Protein 7ODZ (pdb70)

Radius of gyration: 26.32 Å; Cα contacts (8 Å, |Δi|>4): 1360; chains: 2; bounding box: 76×63×64 Å

GO terms:
  GO:0004601 peroxidase activity (F, IDA)
  GO:0005737 cytoplasm (C, IDA)
  GO:0046983 protein dimerization activity (F, IDA)
  GO:0020037 heme binding (F, IDA)

Secondary structure (DSSP, 8-state):
----TTSS----SEEEEEEEEE-S-TT-HHHHHHHHHHHHHHHHHHHHHHHH-GGG--EEEEEE-HHHHHHH-SSSPPPTT---GGGGTTTSTT----SEEEEEEESSHHHHHHHHHHHHHHH-TTTEEEEEEEEEEPPGGGB-TTSSBS-TTS--HHHHHHHHHSPPTTSTTTT-EEEEEEEEEE-HHHHTTS-HHHHHHHHSB-TTT-PBPPGGGS-TTSHHHHH--EETTEE---EE--EEEE-TTS-EEEEEEEEES-HHHHHHHHHHHBTTTTS-B-GGGGSEEE---EEEEE--HHHHHT-/----TTSS----SEEEEEEEEE-S-TT-HHHHHHHHHHHHHHHHHHHHHHHH-GGG--EEEEEE-HHHHHHH-SSSPPPTT---GGGGTTTSTT----SEEEEEEESSHHHHHHHHHHHHHHH-TTTEEEEEEEEEEPPGGGB-TTSSBS-TTS--HHHHHHHHHSPPTTSTTTT-EEEEEEEEEE-HHHHTTS-HHHHHHHHSB-TTT-PBPPGGGS-TTSHHHHH--EETTEE---EE--EEEE-TTS-EEEEEEEEES-HHHHHHHHHHHBTTTTS-B-GGGGTEEE---EEEEE--HHHHHH-

Solvent-accessible surface area: 25572 Å² total; per-residue (Å²): 100,124,18,16,42,0,3,46,45,33,96,4,42,10,0,0,0,2,4,1,41,18,104,22,121,133,114,51,126,139,11,13,125,82,1,59,61,1,1,85,83,2,12,90,29,19,59,83,10,73,138,138,11,88,116,0,101,17,0,0,0,0,0,0,1,22,103,17,0,93,19,1,4,178,151,23,72,89,2,194,57,4,73,18,0,71,93,2,70,106,39,2,69,27,33,23,21,65,25,4,0,2,0,0,1,0,33,72,12,17,11,0,2,81,0,0,7,37,1,15,121,48,6,22,112,125,8,8,52,40,101,21,11,20,38,3,10,24,24,48,112,45,27,14,0,11,30,10,49,35,25,59,106,16,10,94,38,93,157,82,1,50,104,33,0,6,16,63,69,70,101,99,9,62,41,0,1,10,1,0,0,2,36,15,35,21,73,12,158,98,0,68,98,47,77,97,70,49,6,33,56,2,16,0,24,37,42,153,98,8,107,81,26,71,122,125,146,13,49,100,19,0,46,19,11,15,31,68,34,66,65,140,77,134,62,16,65,14,0,58,7,5,0,6,13,16,63,15,64,39,96,32,0,23,0,35,0,0,0,0,34,26,2,66,13,3,23,41,15,8,38,4,18,6,12,99,88,63,64,102,98,2,42,31,33,96,4,12,71,5,59,19,1,2,0,0,0,3,0,3,64,111,29,3,69,78,11,117,113,18,16,43,0,3,45,45,32,99,3,42,10,0,0,0,2,4,1,40,15,96,14,120,110,129,59,120,132,15,10,146,98,1,64,66,2,2,83,78,2,12,90,30,20,63,78,9,71,145,140,9,85,114,0,103,17,0,1,0,1,0,0,0,9,104,16,2,67,18,0,4,145,167,26,67,86,2,185,44,14,71,15,0,68,92,3,71,108,42,2,71,27,33,21,23,62,24,5,0,2,0,0,2,0,32,69,12,17,10,0,1,81,0,0,7,35,1,16,124,53,9,22,118,132,17,5,50,41,100,20,10,20,40,3,10,25,23,46,114,44,27,14,0,11,27,9,49,33,26,59,106,19,8,96,34,89,143,81,1,50,103,32,0,7,17,62,70,69,94,99,8,54,42,1,1,7,0,0,0,2,37,15,35,19,70,10,156,92,0,65,102,48,77,101,76,53,4,34,60,4,16,0,25,36,45,151,94,9,106,85,23,72,113,124,153,17,42,87,21,0,46,22,13,15,31,86,29,65,52,152,80,154,56,16,62,14,0,58,6,6,0,6,12,17,63,16,65,36,98,28,0,23,0,35,0,0,0,0,35,25,2,72,12,3,26,42,14,7,49,4,17,6,12,100,81,74,59,101,97,2,41,29,37,99,5,12,72,5,58,18,2,1,0,0,0,3,0,2,65,106,21,3,65,91,13

Structure (mmCIF, N/CA/C/O backbone):
data_7ODZ
#
_entry.id   7ODZ
#
_cell.length_a   140.440
_cell.length_b   140.440
_cell.length_c   95.280
_cell.angle_alpha   90.000
_cell.angle_beta   90.000
_cell.angle_gamma   90.000
#
_symmetry.space_group_name_H-M   'P 41 21 2'
#
loop_
_entity.id
_entity.type
_entity.pdbx_description
1 polymer DyPA
2 non-polymer 'PROTOPORPHYRIN IX CONTAINING FE'
3 non-polymer 'Veratryl alcohol'
4 non-polymer 1,2-ETHANEDIOL
5 non-polymer 'OXYGEN MOLECULE'
6 water water
#
loop_
_atom_site.group_PDB
_atom_site.id
_atom_site.type_symbol
_atom_site.label_atom_id
_atom_site.label_alt_id
_atom_site.label_comp_id
_atom_site.label_asym_id
_atom_site.label_entity_id
_atom_site.label_seq_id
_atom_site.pdbx_PDB_ins_code
_atom_site.Cartn_x
_atom_site.Cartn_y
_atom_site.Cartn_z
_atom_site.occupancy
_atom_site.B_iso_or_equiv
_atom_site.auth_seq_id
_atom_site.auth_comp_id
_atom_site.auth_asym_id
_atom_site.auth_atom_id
_atom_site.pdbx_PDB_model_num
ATOM 1 N N . SER A 1 5 ? 3.028 38.881 -18.268 1.00 62.24 0 SER A N 1
ATOM 2 C CA . SER A 1 5 ? 2.877 39.278 -16.873 1.00 60.77 0 SER A CA 1
ATOM 3 C C . SER A 1 5 ? 2.639 38.053 -15.994 1.00 66.38 0 SER A C 1
ATOM 4 O O . SER A 1 5 ? 2.025 37.079 -16.430 1.00 74.70 0 SER A O 1
ATOM 7 N N . MET A 1 6 ? 3.118 38.108 -14.752 1.00 52.98 1 MET A N 1
ATOM 8 C CA . MET A 1 6 ? 3.132 36.945 -13.882 1.00 45.14 1 MET A CA 1
ATOM 9 C C . MET A 1 6 ? 2.557 37.282 -12.512 1.00 31.57 1 MET A C 1
ATOM 10 O O . MET A 1 6 ? 2.408 38.446 -12.124 1.00 35.57 1 MET A O 1
ATOM 15 N N . ALA A 1 7 ? 2.217 36.226 -11.797 1.00 29.13 2 ALA A N 1
ATOM 16 C CA . ALA A 1 7 ? 1.672 36.336 -10.461 1.00 27.51 2 ALA A CA 1
ATOM 17 C C . ALA A 1 7 ? 2.792 36.426 -9.440 1.00 27.59 2 ALA A C 1
ATOM 18 O O . ALA A 1 7 ? 3.956 36.123 -9.721 1.00 30.75 2 ALA A O 1
ATOM 20 N N . GLN A 1 8 ? 2.423 36.806 -8.224 1.00 22.31 3 GLN A N 1
ATOM 21 C CA . GLN A 1 8 ? 3.327 36.567 -7.113 1.00 21.10 3 GLN A CA 1
ATOM 22 C C . GLN A 1 8 ? 3.469 35.058 -6.893 1.00 23.89 3 GLN A C 1
ATOM 23 O O . GLN A 1 8 ? 2.684 34.254 -7.399 1.00 27.59 3 GLN A O 1
ATOM 29 N N . SER A 1 9 ? 4.494 34.663 -6.140 1.00 20.04 4 SER A N 1
ATOM 30 C CA . SER A 1 9 ? 5.036 33.312 -6.287 1.00 18.47 4 SER A CA 1
ATOM 31 C C . SER A 1 9 ? 4.583 32.330 -5.203 1.00 19.98 4 SER A C 1
ATOM 32 O O . SER A 1 9 ? 5.272 31.334 -4.946 1.00 21.47 4 SER A O 1
ATOM 35 N N . THR A 1 10 ? 3.410 32.543 -4.602 1.00 19.95 5 THR A N 1
ATOM 36 C CA . THR A 1 10 ? 2.877 31.600 -3.627 1.00 19.44 5 THR A CA 1
ATOM 37 C C . THR A 1 10 ? 1.660 30.828 -4.119 1.00 20.83 5 THR A C 1
ATOM 38 O O . THR A 1 10 ? 1.128 30.006 -3.366 1.00 26.38 5 THR A O 1
ATOM 42 N N . VAL A 1 11 ? 1.157 31.101 -5.320 1.00 20.12 6 VAL A N 1
ATOM 43 C CA . VAL A 1 11 ? -0.095 30.484 -5.744 1.00 20.66 6 VAL A CA 1
ATOM 44 C C . VAL A 1 11 ? 0.177 29.200 -6.510 1.00 24.97 6 VAL A C 1
ATOM 45 O O . VAL A 1 11 ? -0.334 28.132 -6.156 1.00 25.85 6 VAL A O 1
ATOM 49 N N . LEU A 1 12 ? 0.966 29.294 -7.579 1.00 22.82 7 LEU A N 1
ATOM 50 C CA . LEU A 1 12 ? 1.149 28.142 -8.460 1.00 22.70 7 LEU A CA 1
ATOM 51 C C . LEU A 1 12 ? 1.986 27.008 -7.864 1.00 22.49 7 LEU A C 1
ATOM 52 O O . LEU A 1 12 ? 1.657 25.838 -8.108 1.00 22.42 7 LEU A O 1
ATOM 57 N N . PRO A 1 13 ? 3.075 27.269 -7.133 1.00 19.71 8 PRO A N 1
ATOM 58 C CA . PRO A 1 13 ? 3.914 26.156 -6.664 1.00 19.78 8 PRO A CA 1
ATOM 59 C C . PRO A 1 13 ? 3.222 25.307 -5.614 1.00 19.36 8 PRO A C 1
ATOM 60 O O . PRO A 1 13 ? 2.410 25.789 -4.824 1.00 22.30 8 PRO A O 1
ATOM 64 N N . MET A 1 14 ? 3.573 24.023 -5.596 1.00 19.13 9 MET A N 1
ATOM 65 C CA . MET A 1 14 ? 2.930 23.079 -4.696 1.00 19.80 9 MET A CA 1
ATOM 66 C C . MET A 1 14 ? 3.924 22.466 -3.714 1.00 19.06 9 MET A C 1
ATOM 67 O O . MET A 1 14 ? 5.137 22.478 -3.932 1.00 20.01 9 MET A O 1
ATOM 72 N N . HIS A 1 15 ? 3.377 21.953 -2.608 1.00 16.34 10 HIS A N 1
ATOM 73 C CA . HIS A 1 15 ? 4.077 21.034 -1.707 1.00 14.90 10 HIS A CA 1
ATOM 74 C C . HIS A 1 15 ? 5.224 21.694 -0.943 1.00 16.48 10 HIS A C 1
ATOM 75 O O . HIS A 1 15 ? 6.189 21.014 -0.573 1.00 17.90 10 HIS A O 1
ATOM 82 N N . CYS A 1 16 ? 5.133 22.999 -0.679 1.00 16.89 11 CYS A N 1
ATOM 83 C CA . CYS A 1 16 ? 6.113 23.656 0.186 1.00 16.86 11 CYS A CA 1
ATOM 84 C C . CYS A 1 16 ? 6.230 22.930 1.523 1.00 17.95 11 CYS A C 1
ATOM 85 O O . CYS A 1 16 ? 5.258 22.376 2.041 1.00 17.61 11 CYS A O 1
ATOM 88 N N . LEU A 1 17 ? 7.439 22.932 2.094 1.00 14.82 12 LEU A N 1
ATOM 89 C CA . LEU A 1 17 ? 7.631 22.290 3.396 1.00 14.88 12 LEU A CA 1
ATOM 90 C C . LEU A 1 17 ? 7.521 23.254 4.574 1.00 15.56 12 LEU A C 1
ATOM 91 O O . LEU A 1 17 ? 7.333 22.795 5.702 1.00 15.23 12 LEU A O 1
ATOM 96 N N . TYR A 1 18 ? 7.635 24.567 4.337 1.00 14.27 13 TYR A N 1
ATOM 97 C CA . TYR A 1 18 ? 7.618 25.588 5.379 1.00 16.18 13 TYR A CA 1
ATOM 98 C C . TYR A 1 18 ? 6.837 26.778 4.863 1.00 17.54 13 TYR A C 1
ATOM 99 O O . TYR A 1 18 ? 6.836 27.056 3.665 1.00 17.11 13 TYR A O 1
ATOM 108 N N . GLY A 1 19 ? 6.160 27.462 5.772 1.00 15.57 14 GLY A N 1
ATOM 109 C CA . GLY A 1 19 ? 5.505 28.693 5.387 1.00 17.82 14 GLY A CA 1
ATOM 110 C C . GLY A 1 19 ? 5.492 29.623 6.573 1.00 20.86 14 GLY A C 1
ATOM 111 O O . GLY A 1 19 ? 5.218 29.189 7.693 1.00 24.06 14 GLY A O 1
ATOM 112 N N . ILE A 1 20 ? 5.801 30.895 6.369 1.00 15.92 15 ILE A N 1
ATOM 113 C CA . ILE A 1 20 ? 5.699 31.885 7.429 1.00 17.11 15 ILE A CA 1
ATOM 114 C C . ILE A 1 20 ? 4.590 32.842 7.036 1.00 18.61 15 ILE A C 1
ATOM 115 O O . ILE A 1 20 ? 4.509 33.264 5.876 1.00 19.06 15 ILE A O 1
ATOM 120 N N . PHE A 1 21 ? 3.712 33.130 7.993 1.00 16.91 16 PHE A N 1
ATOM 121 C CA . PHE A 1 21 ? 2.532 33.964 7.804 1.00 16.79 16 PHE A CA 1
ATOM 122 C C . PHE A 1 21 ? 2.672 35.150 8.736 1.00 19.05 16 PHE A C 1
ATOM 123 O O . PHE A 1 21 ? 2.725 34.972 9.956 1.00 20.57 16 PHE A O 1
ATOM 131 N N . LEU A 1 22 ? 2.726 36.352 8.173 1.00 17.14 17 LEU A N 1
ATOM 132 C CA . LEU A 1 22 ? 2.826 37.581 8.948 1.00 16.52 17 LEU A CA 1
ATOM 133 C C . LEU A 1 22 ? 1.632 38.442 8.586 1.00 19.60 17 LEU A C 1
ATOM 134 O O . LEU A 1 22 ? 1.467 38.797 7.418 1.00 21.19 17 LEU A O 1
ATOM 139 N N . GLU A 1 23 ? 0.787 38.746 9.568 1.00 19.27 18 GLU A N 1
ATOM 140 C CA . GLU A 1 23 ? -0.411 39.544 9.332 1.00 18.96 18 GLU A CA 1
ATOM 141 C C . GLU A 1 23 ? -0.417 40.724 10.284 1.00 22.19 18 GLU A C 1
ATOM 142 O O . GLU A 1 23 ? -0.125 40.573 11.469 1.00 23.14 18 GLU A O 1
ATOM 148 N N . GLY A 1 24 ? -0.752 41.898 9.773 1.00 21.36 19 GLY A N 1
ATOM 149 C CA . GLY A 1 24 ? -0.778 43.032 10.668 1.00 23.82 19 GLY A CA 1
ATOM 150 C C . GLY A 1 24 ? -1.297 44.267 9.977 1.00 24.32 19 GLY A C 1
ATOM 151 O O . GLY A 1 24 ? -1.830 44.207 8.870 1.00 24.51 19 GLY A O 1
ATOM 152 N N . ASN A 1 25 ? -1.123 45.402 10.645 1.00 24.35 20 ASN A N 1
ATOM 153 C CA . ASN A 1 25 ? -1.737 46.632 10.190 1.00 23.02 20 ASN A CA 1
ATOM 154 C C . ASN A 1 25 ? -0.683 47.651 9.784 1.00 26.58 20 ASN A C 1
ATOM 155 O O . ASN A 1 25 ? 0.444 47.650 10.286 1.00 28.64 20 ASN A O 1
ATOM 160 N N . LEU A 1 26 ? -1.070 48.502 8.849 1.00 25.30 21 LEU A N 1
ATOM 161 C CA . LEU A 1 26 ? -0.198 49.543 8.328 1.00 30.59 21 LEU A CA 1
ATOM 162 C C . LEU A 1 26 ? -0.271 50.772 9.222 1.00 31.00 21 LEU A C 1
ATOM 163 O O . LEU A 1 26 ? -1.357 51.305 9.473 1.00 32.62 21 LEU A O 1
ATOM 168 N N . LYS A 1 27 ? 0.892 51.230 9.684 1.00 30.47 22 LYS A N 1
ATOM 169 C CA . LYS A 1 27 ? 0.978 52.413 10.526 1.00 30.48 22 LYS A CA 1
ATOM 170 C C . LYS A 1 27 ? 1.081 53.709 9.731 1.00 33.70 22 LYS A C 1
ATOM 171 O O . LYS A 1 27 ? 0.884 54.786 10.303 1.00 40.87 22 LYS A O 1
ATOM 177 N N . ILE A 1 28 ? 1.379 53.630 8.440 1.00 38.57 23 ILE A N 1
ATOM 178 C CA . ILE A 1 28 ? 1.547 54.817 7.609 1.00 37.55 23 ILE A CA 1
ATOM 179 C C . ILE A 1 28 ? 0.178 55.386 7.256 1.00 43.17 23 ILE A C 1
ATOM 180 O O . ILE A 1 28 ? -0.700 54.661 6.774 1.00 42.51 23 ILE A O 1
ATOM 185 N N . GLN A 1 29 ? -0.004 56.688 7.485 1.00 38.95 24 GLN A N 1
ATOM 186 C CA . GLN A 1 29 ? -1.280 57.343 7.224 1.00 40.83 24 GLN A CA 1
ATOM 187 C C . GLN A 1 29 ? -1.428 57.683 5.744 1.00 41.96 24 GLN A C 1
ATOM 188 O O . GLN A 1 29 ? -0.444 57.823 5.010 1.00 41.80 24 GLN A O 1
ATOM 194 N N . LYS A 1 30 ? -2.684 57.819 5.312 1.00 44.11 25 LYS A N 1
ATOM 195 C CA . LYS A 1 30 ? -2.974 58.079 3.904 1.00 47.98 25 LYS A CA 1
ATOM 196 C C . LYS A 1 30 ? -2.344 59.384 3.415 1.00 50.70 25 LYS A C 1
ATOM 197 O O . LYS A 1 30 ? -2.041 59.517 2.222 1.00 55.38 25 LYS A O 1
ATOM 203 N N . ASN A 1 31 ? -2.124 60.347 4.311 1.00 50.17 26 ASN A N 1
ATOM 204 C CA . ASN A 1 31 ? -1.555 61.636 3.933 1.00 61.75 26 ASN A CA 1
ATOM 205 C C . ASN A 1 31 ? -0.032 61.632 3.862 1.00 56.92 26 ASN A C 1
ATOM 206 O O . ASN A 1 31 ? 0.550 62.618 3.399 1.00 55.84 26 ASN A O 1
ATOM 211 N N . ASP A 1 32 ? 0.625 60.561 4.302 1.00 49.28 27 ASP A N 1
ATOM 212 C CA . ASP A 1 32 ? 2.074 60.556 4.503 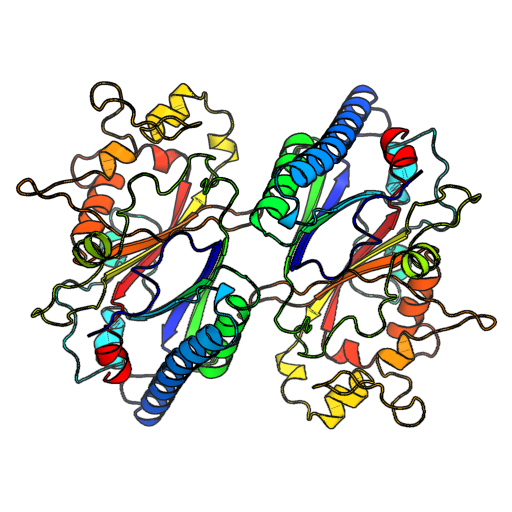1.00 48.58 27 ASP A CA 1
ATOM 213 C C . ASP A 1 32 ? 2.742 60.072 3.221 1.00 50.03 27 ASP A C 1
ATOM 214 O O . ASP A 1 32 ? 2.994 58.882 3.036 1.00 42.32 27 ASP A O 1
ATOM 219 N N . GLN A 1 33 ? 3.045 61.015 2.325 1.00 49.39 28 GLN A N 1
ATOM 220 C CA . GLN A 1 33 ? 3.575 60.639 1.018 1.00 47.26 28 GLN A CA 1
ATOM 221 C C . GLN A 1 33 ? 4.983 60.071 1.114 1.00 45.43 28 GLN A C 1
ATOM 222 O O . GLN A 1 33 ? 5.315 59.120 0.393 1.00 42.24 28 GLN A O 1
ATOM 228 N N . GLU A 1 34 ? 5.822 60.628 1.989 1.00 46.36 29 GLU A N 1
ATOM 229 C CA . GLU A 1 34 ? 7.185 60.122 2.090 1.00 42.60 29 GLU A CA 1
ATOM 230 C C . GLU A 1 34 ? 7.211 58.744 2.748 1.00 41.15 29 GLU A C 1
ATOM 231 O O . GLU A 1 34 ? 7.970 57.863 2.330 1.00 39.90 29 GLU A O 1
ATOM 237 N N . GLY A 1 35 ? 6.373 58.531 3.766 1.00 39.83 30 GLY A N 1
ATOM 238 C CA . GLY A 1 35 ? 6.277 57.207 4.363 1.00 34.45 30 GLY A CA 1
ATOM 239 C C . GLY A 1 35 ? 5.739 56.175 3.394 1.00 33.83 30 GLY A C 1
ATOM 240 O O . GLY A 1 35 ? 6.183 55.024 3.389 1.00 32.97 30 GLY A O 1
ATOM 241 N N . LEU A 1 36 ? 4.787 56.574 2.546 1.00 34.06 31 LEU A N 1
ATOM 242 C CA . LEU A 1 36 ? 4.276 55.642 1.548 1.00 32.86 31 LEU A CA 1
ATOM 243 C C . LEU A 1 36 ? 5.323 55.327 0.490 1.00 33.13 31 LEU A C 1
ATOM 244 O O . LEU A 1 36 ? 5.391 54.190 0.013 1.00 32.02 31 LEU A O 1
ATOM 249 N N . LYS A 1 37 ? 6.157 56.302 0.124 1.00 34.48 32 LYS A N 1
ATOM 250 C CA . LYS A 1 37 ? 7.247 55.999 -0.795 1.00 35.24 32 LYS A CA 1
ATOM 251 C C . LYS A 1 37 ? 8.224 55.011 -0.166 1.00 36.23 32 LYS A C 1
ATOM 252 O O . LYS A 1 37 ? 8.704 54.089 -0.835 1.00 34.23 32 LYS A O 1
ATOM 258 N N . LYS A 1 38 ? 8.514 55.174 1.126 1.00 32.99 33 LYS A N 1
ATOM 259 C CA . LYS A 1 38 ? 9.409 54.241 1.806 1.00 31.63 33 LYS A CA 1
ATOM 260 C C . LYS A 1 38 ? 8.781 52.856 1.903 1.00 29.86 33 LYS A C 1
ATOM 261 O O . LYS A 1 38 ? 9.464 51.841 1.740 1.00 29.96 33 LYS A O 1
ATOM 267 N N . PHE A 1 39 ? 7.477 52.807 2.162 1.00 30.21 34 PHE A N 1
ATOM 268 C CA . PHE A 1 39 ? 6.748 51.544 2.191 1.00 29.23 34 PHE A CA 1
ATOM 269 C C . PHE A 1 39 ? 6.873 50.801 0.863 1.00 26.93 34 PHE A C 1
ATOM 270 O O . PHE A 1 39 ? 7.129 49.588 0.836 1.00 27.39 34 PHE A O 1
ATOM 278 N N . LYS A 1 40 ? 6.711 51.515 -0.252 1.00 27.88 35 LYS A N 1
ATOM 279 C CA . LYS A 1 40 ? 6.789 50.855 -1.548 1.00 26.70 35 LYS A CA 1
ATOM 280 C C . LYS A 1 40 ? 8.223 50.475 -1.897 1.00 29.83 35 LYS A C 1
ATOM 281 O O . LYS A 1 40 ? 8.445 49.478 -2.593 1.00 28.41 35 LYS A O 1
ATOM 287 N N . ASP A 1 41 ? 9.211 51.234 -1.416 1.00 30.94 36 ASP A N 1
ATOM 288 C CA . ASP A 1 41 ? 10.592 50.790 -1.587 1.00 30.63 36 ASP A CA 1
ATOM 289 C C . ASP A 1 41 ? 10.838 49.474 -0.856 1.00 29.41 36 ASP A C 1
ATOM 290 O O . ASP A 1 41 ? 11.557 48.604 -1.360 1.00 29.68 36 ASP A O 1
ATOM 295 N N . ASN A 1 42 ? 10.237 49.303 0.327 1.00 25.87 37 ASN A N 1
ATOM 296 C CA . ASN A 1 42 ? 10.365 48.045 1.053 1.00 23.83 37 ASN A CA 1
ATOM 297 C C . ASN A 1 42 ? 9.649 46.911 0.327 1.00 24.12 37 ASN A C 1
ATOM 298 O O . ASN A 1 42 ? 10.110 45.766 0.357 1.00 24.41 37 ASN A O 1
ATOM 303 N N . ILE A 1 43 ? 8.529 47.210 -0.339 1.00 23.22 38 ILE A N 1
ATOM 304 C CA . ILE A 1 43 ? 7.893 46.206 -1.194 1.00 23.36 38 ILE A CA 1
ATOM 305 C C . ILE A 1 43 ? 8.853 45.777 -2.298 1.00 25.98 38 ILE A C 1
ATOM 306 O O . ILE A 1 43 ? 9.009 44.584 -2.584 1.00 25.87 38 ILE A O 1
ATOM 311 N N . LYS A 1 44 ? 9.514 46.750 -2.931 1.00 25.98 39 LYS A N 1
ATOM 312 C CA . LYS A 1 44 ? 10.465 46.434 -3.992 1.00 24.17 39 LYS A CA 1
ATOM 313 C C . LYS A 1 44 ? 11.602 45.565 -3.470 1.00 26.02 39 LYS A C 1
ATOM 314 O O . LYS A 1 44 ? 12.000 44.592 -4.125 1.00 26.02 39 LYS A O 1
ATOM 320 N N . LYS A 1 45 ? 12.134 45.899 -2.291 1.00 26.15 40 LYS A N 1
ATOM 321 C CA . LYS A 1 45 ? 13.194 45.083 -1.696 1.00 26.75 40 LYS A CA 1
ATOM 322 C C . LYS A 1 45 ? 12.755 43.636 -1.514 1.00 26.11 40 LYS A C 1
ATOM 323 O O . LYS A 1 45 ? 13.551 42.708 -1.709 1.00 26.57 40 LYS A O 1
ATOM 329 N N . PHE A 1 46 ? 11.500 43.424 -1.106 1.00 21.80 41 PHE A N 1
ATOM 330 C CA . PHE A 1 46 ? 10.968 42.071 -0.959 1.00 20.48 41 PHE A CA 1
ATOM 331 C C . PHE A 1 46 ? 11.038 41.307 -2.275 1.00 23.14 41 PHE A C 1
ATOM 332 O O . PHE A 1 46 ? 11.532 40.172 -2.316 1.00 23.30 41 PHE A O 1
ATOM 340 N N . THR A 1 47 ? 10.543 41.910 -3.364 1.00 23.40 42 THR A N 1
ATOM 341 C CA . THR A 1 47 ? 10.560 41.220 -4.653 1.00 23.92 42 THR A CA 1
ATOM 342 C C . THR A 1 47 ? 11.986 40.938 -5.103 1.00 26.14 42 THR A C 1
ATOM 343 O O . THR A 1 47 ? 12.263 39.885 -5.693 1.00 26.32 42 THR A O 1
ATOM 347 N N . LEU A 1 48 ? 12.908 41.861 -4.826 1.00 23.91 43 LEU A N 1
ATOM 348 C CA . LEU A 1 48 ? 14.294 41.649 -5.223 1.00 24.78 43 LEU A CA 1
ATOM 349 C C . LEU A 1 48 ? 14.930 40.540 -4.407 1.00 25.00 43 LEU A C 1
ATOM 350 O O . LEU A 1 48 ? 15.737 39.764 -4.928 1.00 26.42 43 LEU A O 1
ATOM 355 N N . GLU A 1 49 ? 14.607 40.470 -3.118 1.00 22.71 44 GLU A N 1
ATOM 356 C CA . GLU A 1 49 ? 15.229 39.444 -2.291 1.00 24.58 44 GLU A CA 1
ATOM 357 C C . GLU A 1 49 ? 14.707 38.055 -2.639 1.00 24.66 44 GLU A C 1
ATOM 358 O O . GLU A 1 49 ? 15.458 37.076 -2.558 1.00 23.54 44 GLU A O 1
ATOM 364 N N . LEU A 1 50 ? 13.425 37.935 -2.998 1.00 21.73 45 LEU A N 1
ATOM 365 C CA . LEU A 1 50 ? 12.909 36.663 -3.506 1.00 20.89 45 LEU A CA 1
ATOM 366 C C . LEU A 1 50 ? 13.737 36.176 -4.685 1.00 23.29 45 LEU A C 1
ATOM 367 O O . LEU A 1 50 ? 14.106 34.999 -4.760 1.00 22.79 45 LEU A O 1
ATOM 372 N N . ASP A 1 51 ? 14.016 37.070 -5.640 1.00 22.95 46 ASP A N 1
ATOM 373 C CA . ASP A 1 51 ? 14.814 36.675 -6.791 1.00 24.22 46 ASP A CA 1
ATOM 374 C C . ASP A 1 51 ? 16.216 36.266 -6.373 1.00 25.43 46 ASP A C 1
ATOM 375 O O . ASP A 1 51 ? 16.779 35.310 -6.919 1.00 25.49 46 ASP A O 1
ATOM 380 N N . GLU A 1 52 ? 16.809 36.993 -5.423 1.00 22.87 47 GLU A N 1
ATOM 381 C CA . GLU A 1 52 ? 18.168 36.669 -5.000 1.00 22.15 47 GLU A CA 1
ATOM 382 C C . GLU A 1 52 ? 18.225 35.333 -4.270 1.00 20.79 47 GLU A C 1
ATOM 383 O O . GLU A 1 52 ? 19.161 34.551 -4.474 1.00 24.36 47 GLU A O 1
ATOM 389 N N . ILE A 1 53 ? 17.255 35.060 -3.393 1.00 21.27 48 ILE A N 1
ATOM 390 C CA . ILE A 1 53 ? 17.239 33.758 -2.729 1.00 21.26 48 ILE A CA 1
ATOM 391 C C . ILE A 1 53 ? 17.041 32.649 -3.746 1.00 21.95 48 ILE A C 1
ATOM 392 O O . ILE A 1 53 ? 17.653 31.579 -3.646 1.00 23.68 48 ILE A O 1
ATOM 397 N N . ASP A 1 54 ? 16.171 32.873 -4.732 1.00 22.78 49 ASP A N 1
ATOM 398 C CA . ASP A 1 54 ? 15.947 31.854 -5.751 1.00 24.11 49 ASP A CA 1
ATOM 399 C C . ASP A 1 54 ? 17.233 31.528 -6.502 1.00 27.64 49 ASP A C 1
ATOM 400 O O . ASP A 1 54 ? 17.487 30.364 -6.831 1.00 26.95 49 ASP A O 1
ATOM 405 N N . LYS A 1 55 ? 18.070 32.541 -6.768 1.00 24.03 50 LYS A N 1
ATOM 406 C CA . LYS A 1 55 ? 19.324 32.304 -7.479 1.00 26.11 50 LYS A CA 1
ATOM 407 C C . LYS A 1 55 ? 20.321 31.537 -6.621 1.00 25.91 50 LYS A C 1
ATOM 408 O O . LYS A 1 55 ? 21.029 30.654 -7.120 1.00 27.69 50 LYS A O 1
ATOM 414 N N . ILE A 1 56 ? 20.409 31.881 -5.332 1.00 22.30 51 ILE A N 1
ATOM 415 C CA . ILE A 1 56 ? 21.423 31.315 -4.450 1.00 22.89 51 ILE A CA 1
ATOM 416 C C . ILE A 1 56 ? 21.007 29.937 -3.962 1.00 21.99 51 ILE A C 1
ATOM 417 O O . ILE A 1 56 ? 21.856 29.059 -3.746 1.00 24.08 51 ILE A O 1
ATOM 422 N N . SER A 1 57 ? 19.709 29.729 -3.782 1.00 20.02 52 SER A N 1
ATOM 423 C CA . SER A 1 57 ? 19.174 28.521 -3.159 1.00 17.88 52 SER A CA 1
ATOM 424 C C . SER A 1 57 ? 18.000 28.004 -3.984 1.00 17.67 52 SER A C 1
ATOM 425 O O . SER A 1 57 ? 16.847 28.006 -3.522 1.00 17.36 52 SER A O 1
ATOM 428 N N . PRO A 1 58 ? 18.265 27.533 -5.207 1.00 18.42 53 PRO A N 1
ATOM 429 C CA . PRO A 1 58 ? 17.183 26.930 -6.007 1.00 17.45 53 PRO A CA 1
ATOM 430 C C . PRO A 1 58 ? 16.471 25.805 -5.284 1.00 18.02 53 PRO A C 1
ATOM 431 O O . PRO A 1 58 ? 15.259 25.621 -5.472 1.00 19.37 53 PRO A O 1
ATOM 435 N N . GLN A 1 59 ? 17.185 25.061 -4.437 1.00 18.08 54 GLN A N 1
ATOM 436 C CA . GLN A 1 59 ? 16.581 23.972 -3.679 1.00 18.96 54 GLN A CA 1
ATOM 437 C C . GLN A 1 59 ? 15.505 24.447 -2.706 1.00 19.41 54 GLN A C 1
ATOM 438 O O . GLN A 1 59 ? 14.648 23.646 -2.304 1.00 20.94 54 GLN A O 1
ATOM 444 N N . SER A 1 60 ? 15.505 25.729 -2.320 1.00 16.43 55 SER A N 1
ATOM 445 C CA . SER A 1 60 ? 14.460 26.234 -1.438 1.00 16.54 55 SER A CA 1
ATOM 446 C C . SER A 1 60 ? 13.099 26.313 -2.115 1.00 16.64 55 SER A C 1
ATOM 447 O O . SER A 1 60 ? 12.077 26.307 -1.412 1.00 17.65 55 SER A O 1
ATOM 450 N N . ARG A 1 61 ? 13.050 26.393 -3.448 1.00 16.55 56 ARG A N 1
ATOM 451 C CA . ARG A 1 61 ? 11.784 26.661 -4.143 1.00 16.08 56 ARG A CA 1
ATOM 452 C C . ARG A 1 61 ? 11.044 27.804 -3.444 1.00 16.65 56 ARG A C 1
ATOM 453 O O . ARG A 1 61 ? 9.870 27.697 -3.067 1.00 17.79 56 ARG A O 1
ATOM 461 N N . ILE A 1 62 ? 11.769 28.912 -3.243 1.00 17.74 57 ILE A N 1
ATOM 462 C CA . ILE A 1 62 ? 11.250 30.018 -2.440 1.00 17.03 57 ILE A CA 1
ATOM 463 C C . ILE A 1 62 ? 10.059 30.666 -3.144 1.00 17.46 57 ILE A C 1
ATOM 464 O O . ILE A 1 62 ? 9.970 30.687 -4.377 1.00 19.32 57 ILE A O 1
ATOM 469 N N . GLY A 1 63 ? 9.132 31.191 -2.351 1.00 16.60 58 GLY A N 1
ATOM 470 C CA . GLY A 1 63 ? 8.000 31.930 -2.894 1.00 17.62 58 GLY A CA 1
ATOM 471 C C . GLY A 1 63 ? 7.548 32.948 -1.874 1.00 16.43 58 GLY A C 1
ATOM 472 O O . GLY A 1 63 ? 7.770 32.787 -0.675 1.00 17.72 58 GLY A O 1
ATOM 473 N N . GLY A 1 64 ? 6.921 34.018 -2.348 1.00 17.55 59 GLY A N 1
ATOM 474 C CA . GLY A 1 64 ? 6.431 35.011 -1.412 1.00 17.51 59 GLY A CA 1
ATOM 475 C C . GLY A 1 64 ? 5.380 35.902 -2.032 1.00 18.73 59 GLY A C 1
ATOM 476 O O . GLY A 1 64 ? 5.373 36.132 -3.245 1.00 20.00 59 GLY A O 1
ATOM 477 N N . ALA A 1 65 ? 4.501 36.425 -1.179 1.00 17.46 60 ALA A N 1
ATOM 478 C CA . ALA A 1 65 ? 3.472 37.351 -1.636 1.00 19.16 60 ALA A CA 1
ATOM 479 C C . ALA A 1 65 ? 3.165 38.370 -0.555 1.00 17.50 60 ALA A C 1
ATOM 480 O O . ALA A 1 65 ? 3.123 38.035 0.630 1.00 18.19 60 ALA A O 1
ATOM 482 N N . ILE A 1 66 ? 2.940 39.614 -0.981 1.00 18.61 61 ILE A N 1
ATOM 483 C CA . ILE A 1 66 ? 2.404 40.673 -0.131 1.00 18.72 61 ILE A CA 1
ATOM 484 C C . ILE A 1 66 ? 0.976 40.948 -0.591 1.00 18.43 61 ILE A C 1
ATOM 485 O O . ILE A 1 66 ? 0.723 41.085 -1.795 1.00 20.15 61 ILE A O 1
ATOM 490 N N . CYS A 1 67 ? 0.043 41.001 0.363 1.00 19.11 62 CYS A N 1
ATOM 491 C CA . CYS A 1 67 ? -1.383 41.063 0.060 1.00 20.25 62 CYS A CA 1
ATOM 492 C C . CYS A 1 67 ? -2.041 42.152 0.897 1.00 19.66 62 CYS A C 1
ATOM 493 O O . CYS A 1 67 ? -1.615 42.422 2.020 1.00 19.45 62 CYS A O 1
ATOM 496 N N . PHE A 1 68 ? -3.110 42.761 0.354 1.00 18.69 63 PHE A N 1
ATOM 497 C CA . PHE A 1 68 ? -3.700 43.969 0.917 1.00 20.29 63 PHE A CA 1
ATOM 498 C C . PHE A 1 68 ? -5.193 43.798 1.153 1.00 20.62 63 PHE A C 1
ATOM 499 O O . PHE A 1 68 ? -5.892 43.193 0.337 1.00 20.73 63 PHE A O 1
ATOM 507 N N . SER A 1 69 ? -5.681 44.358 2.259 1.00 21.19 64 SER A N 1
ATOM 508 C CA . SER A 1 69 ? -7.110 44.315 2.551 1.00 21.83 64 SER A CA 1
ATOM 509 C C . SER A 1 69 ? -7.875 45.403 1.789 1.00 22.47 64 SER A C 1
ATOM 510 O O . SER A 1 69 ? -7.303 46.377 1.290 1.00 23.25 64 SER A O 1
ATOM 513 N N . SER A 1 70 ? -9.198 45.243 1.728 1.00 21.00 65 SER A N 1
ATOM 514 C CA . SER A 1 70 ? -10.024 46.291 1.132 1.00 20.94 65 SER A CA 1
ATOM 515 C C . SER A 1 70 ? -9.957 47.584 1.937 1.00 23.23 65 SER A C 1
ATOM 516 O O . SER A 1 70 ? -10.014 48.679 1.359 1.00 28.39 65 SER A O 1
ATOM 519 N N . ASP A 1 71 ? -9.814 47.490 3.264 1.00 25.55 66 ASP A N 1
ATOM 520 C CA . ASP A 1 71 ? -9.806 48.710 4.072 1.00 28.68 66 ASP A CA 1
ATOM 521 C C . ASP A 1 71 ? -8.555 49.542 3.829 1.00 24.43 66 ASP A C 1
ATOM 522 O O . ASP A 1 71 ? -8.596 50.775 3.949 1.00 28.21 66 ASP A O 1
ATOM 527 N N . ILE A 1 72 ? -7.439 48.898 3.483 1.00 23.69 67 ILE A N 1
ATOM 528 C CA . ILE A 1 72 ? -6.181 49.617 3.313 1.00 24.01 67 ILE A CA 1
ATOM 529 C C . ILE A 1 72 ? -5.900 49.953 1.857 1.00 26.77 67 ILE A C 1
ATOM 530 O O . ILE A 1 72 ? -4.949 50.700 1.582 1.00 26.14 67 ILE A O 1
ATOM 535 N N . TRP A 1 73 ? -6.710 49.449 0.920 1.00 26.08 68 TRP A N 1
ATOM 536 C CA . TRP A 1 73 ? -6.375 49.544 -0.499 1.00 26.76 68 TRP A CA 1
ATOM 537 C C . TRP A 1 73 ? -6.139 50.988 -0.939 1.00 28.88 68 TRP A C 1
ATOM 538 O O . TRP A 1 73 ? -5.132 51.289 -1.588 1.00 29.16 68 TRP A O 1
ATOM 549 N N . ASP A 1 74 ? -7.067 51.890 -0.625 1.00 28.10 69 ASP A N 1
ATOM 550 C CA . ASP A 1 74 ? -6.927 53.265 -1.093 1.00 28.06 69 ASP A CA 1
ATOM 551 C C . ASP A 1 74 ? -5.912 54.074 -0.300 1.00 31.52 69 ASP A C 1
ATOM 552 O O . ASP A 1 74 ? -5.622 55.216 -0.678 1.00 34.32 69 ASP A O 1
ATOM 557 N N . THR A 1 75 ? -5.381 53.526 0.790 1.00 32.75 70 THR A N 1
ATOM 558 C CA . THR A 1 75 ? -4.211 54.117 1.424 1.00 31.08 70 THR A CA 1
ATOM 559 C C . THR A 1 75 ? -2.945 53.792 0.640 1.00 32.57 70 THR A C 1
ATOM 560 O O . THR A 1 75 ? -2.106 54.674 0.417 1.00 36.08 70 THR A O 1
ATOM 564 N N . VAL A 1 76 ? -2.800 52.541 0.196 1.00 31.69 71 VAL A N 1
ATOM 565 C CA . VAL A 1 76 ? -1.558 52.144 -0.460 1.00 33.29 71 VAL A CA 1
ATOM 566 C C . VAL A 1 76 ? -1.518 52.532 -1.934 1.00 37.20 71 VAL A C 1
ATOM 567 O O . VAL A 1 76 ? -0.426 52.615 -2.509 1.00 38.31 71 VAL A O 1
ATOM 571 N N . THR A 1 77 ? -2.657 52.791 -2.574 1.00 31.29 72 THR A N 1
ATOM 572 C CA . THR A 1 77 ? -2.596 53.154 -3.981 1.00 30.99 72 THR A CA 1
ATOM 573 C C . THR A 1 77 ? -3.753 54.064 -4.356 1.00 34.54 72 THR A C 1
ATOM 574 O O . THR A 1 77 ? -4.882 53.882 -3.894 1.00 35.92 72 THR A O 1
ATOM 578 N N . LYS A 1 78 ? -3.456 55.055 -5.191 1.00 34.79 73 LYS A N 1
ATOM 579 C CA . LYS A 1 78 ? -4.487 55.797 -5.894 1.00 34.95 73 LYS A CA 1
ATOM 580 C C . LYS A 1 78 ? -4.473 55.496 -7.386 1.00 38.18 73 LYS A C 1
ATOM 581 O O . LYS A 1 78 ? -5.169 56.169 -8.150 1.00 45.53 73 LYS A O 1
ATOM 587 N N . LYS A 1 79 ? -3.702 54.501 -7.814 1.00 36.07 74 LYS A N 1
ATOM 588 C CA . LYS A 1 79 ? -3.535 54.168 -9.224 1.00 42.56 74 LYS A CA 1
ATOM 589 C C . LYS A 1 79 ? -4.232 52.881 -9.632 1.00 42.98 74 LYS A C 1
ATOM 590 O O . LYS A 1 79 ? -4.810 52.818 -10.719 1.00 45.66 74 LYS A O 1
ATOM 596 N N . ILE A 1 80 ? -4.188 51.857 -8.790 1.00 37.87 75 ILE A N 1
ATOM 597 C CA . ILE A 1 80 ? -4.732 50.546 -9.124 1.00 39.70 75 ILE A CA 1
ATOM 598 C C . ILE A 1 80 ? -6.157 50.455 -8.596 1.00 36.67 75 ILE A C 1
ATOM 599 O O . ILE A 1 80 ? -6.414 50.737 -7.419 1.00 33.78 75 ILE A O 1
ATOM 604 N N . SER A 1 81 ? -7.083 50.056 -9.464 1.00 34.52 76 SER A N 1
ATOM 605 C CA . SER A 1 81 ? -8.478 49.926 -9.065 1.00 36.86 76 SER A CA 1
ATOM 606 C C . SER A 1 81 ? -8.626 48.826 -8.020 1.00 30.97 76 SER A C 1
ATOM 607 O O . SER A 1 81 ? -7.937 47.804 -8.070 1.00 34.57 76 SER A O 1
ATOM 610 N N . LYS A 1 82 ? -9.521 49.042 -7.069 1.00 31.99 77 LYS A N 1
ATOM 611 C CA . LYS A 1 82 ? -9.725 48.051 -6.019 1.00 31.05 77 LYS A CA 1
ATOM 612 C C . LYS A 1 82 ? -10.382 46.811 -6.614 1.00 25.65 77 LYS A C 1
ATOM 613 O O . LYS A 1 82 ? -11.354 46.938 -7.381 1.00 28.38 77 LYS A O 1
ATOM 619 N N . PRO A 1 83 ? -9.893 45.611 -6.303 1.00 24.99 78 PRO A N 1
ATOM 620 C CA . PRO A 1 83 ? -10.500 44.401 -6.865 1.00 23.60 78 PRO A CA 1
ATOM 621 C C . PRO A 1 83 ? -11.973 44.335 -6.502 1.00 25.53 78 PRO A C 1
ATOM 622 O O . PRO A 1 83 ? -12.358 44.607 -5.365 1.00 25.16 78 PRO A O 1
ATOM 626 N N . LYS A 1 84 ? -12.788 43.968 -7.496 1.00 24.61 79 LYS A N 1
ATOM 627 C CA . LYS A 1 84 ? -14.236 44.130 -7.404 1.00 28.13 79 LYS A CA 1
ATOM 628 C C . LYS A 1 84 ? -14.851 43.395 -6.214 1.00 25.21 79 LYS A C 1
ATOM 629 O O . LYS A 1 84 ? -15.861 43.864 -5.662 1.00 26.85 79 LYS A O 1
ATOM 635 N N . GLU A 1 85 ? -14.303 42.249 -5.820 1.00 23.69 80 GLU A N 1
ATOM 636 C CA . GLU A 1 85 ? -14.938 41.464 -4.772 1.00 23.64 80 GLU A CA 1
ATOM 637 C C . GLU A 1 85 ? -14.328 41.679 -3.403 1.00 25.35 80 GLU A C 1
ATOM 638 O O . GLU A 1 85 ? -14.801 41.077 -2.432 1.00 24.59 80 GLU A O 1
ATOM 644 N N . LEU A 1 86 ? -13.271 42.475 -3.300 1.00 22.34 81 LEU A N 1
ATOM 645 C CA . LEU A 1 86 ? -12.549 42.575 -2.042 1.00 24.12 81 LEU A CA 1
ATOM 646 C C . LEU A 1 86 ? -13.388 43.283 -0.982 1.00 22.49 81 LEU A C 1
ATOM 647 O O . LEU A 1 86 ? -14.004 44.325 -1.241 1.00 25.13 81 LEU A O 1
ATOM 652 N N . LYS A 1 87 ? -13.439 42.688 0.206 1.00 23.07 82 LYS A N 1
ATOM 653 C CA . LYS A 1 87 ? -14.173 43.234 1.335 1.00 22.93 82 LYS A CA 1
ATOM 654 C C . LYS A 1 87 ? -13.533 42.715 2.612 1.00 21.04 82 LYS A C 1
ATOM 655 O O . LYS A 1 87 ? -12.688 41.812 2.586 1.00 21.67 82 LYS A O 1
ATOM 661 N N . SER A 1 88 ? -13.951 43.286 3.741 1.00 23.66 83 SER A N 1
ATOM 662 C CA . SER A 1 88 ? -13.453 42.821 5.031 1.00 20.23 83 SER A CA 1
ATOM 663 C C . SER A 1 88 ? -14.114 41.505 5.424 1.00 19.75 83 SER A C 1
ATOM 664 O O . SER A 1 88 ? -15.331 41.336 5.273 1.00 23.01 83 SER A O 1
ATOM 667 N N . VAL A 1 89 ? -13.316 40.589 5.977 1.00 19.68 84 VAL A N 1
ATOM 668 C CA . VAL A 1 89 ? -13.878 39.336 6.475 1.00 20.17 84 VAL A CA 1
ATOM 669 C C . VAL A 1 89 ? -14.741 39.572 7.708 1.00 22.76 84 VAL A C 1
ATOM 670 O O . VAL A 1 89 ? -15.558 38.715 8.057 1.00 22.06 84 VAL A O 1
ATOM 674 N N . ASN A 1 90 ? -14.598 40.725 8.373 1.00 21.46 85 ASN A N 1
ATOM 675 C CA . ASN A 1 90 ? -15.399 40.978 9.563 1.00 22.70 85 ASN A CA 1
ATOM 676 C C . ASN A 1 90 ? -16.880 41.057 9.232 1.00 23.22 85 ASN A C 1
ATOM 677 O O . ASN A 1 90 ? -17.709 40.930 10.137 1.00 24.20 85 ASN A O 1
ATOM 682 N N . THR A 1 91 ? -17.231 41.241 7.955 1.00 23.40 86 THR A N 1
ATOM 683 C CA . THR A 1 91 ? -18.629 41.190 7.549 1.00 24.83 86 THR A CA 1
ATOM 684 C C . THR A 1 91 ? -19.229 39.797 7.702 1.00 25.56 86 THR A C 1
ATOM 685 O O . THR A 1 91 ? -20.452 39.656 7.598 1.00 28.44 86 THR A O 1
ATOM 689 N N . LEU A 1 92 ? -18.413 38.777 7.960 1.00 23.17 87 LEU A N 1
ATOM 690 C CA . LEU A 1 92 ? -18.902 37.430 8.212 1.00 22.39 87 LEU A CA 1
ATOM 691 C C . LEU A 1 92 ? -19.038 37.127 9.697 1.00 24.09 87 LEU A C 1
ATOM 692 O O . LEU A 1 92 ? -19.385 35.997 10.056 1.00 24.43 87 LEU A O 1
ATOM 697 N N . SER A 1 93 ? -18.806 38.116 10.569 1.00 24.00 88 SER A N 1
ATOM 698 C CA . SER A 1 93 ? -18.710 37.841 11.997 1.00 24.62 88 SER A CA 1
ATOM 699 C C . SER A 1 93 ? -20.030 37.387 12.604 1.00 25.81 88 SER A C 1
ATOM 700 O O . SER A 1 93 ? -20.016 36.788 13.685 1.00 30.78 88 SER A O 1
ATOM 703 N N . SER A 1 94 ? -21.160 37.653 11.945 1.00 26.62 89 SER A N 1
ATOM 704 C CA . SER A 1 94 ? -22.436 37.210 12.495 1.00 27.54 89 SER A CA 1
ATOM 705 C C . SER A 1 94 ? -22.567 35.694 12.511 1.00 30.31 89 SER A C 1
ATOM 706 O O . SER A 1 94 ? -23.363 35.166 13.296 1.00 31.49 89 SER A O 1
ATOM 709 N N . TYR A 1 95 ? -21.819 34.979 11.670 1.00 26.18 90 TYR A N 1
ATOM 710 C CA . TYR A 1 95 ? -21.949 33.528 11.626 1.00 26.42 90 TYR A CA 1
ATOM 711 C C . TYR A 1 95 ? -20.632 32.772 11.675 1.00 25.23 90 TYR A C 1
ATOM 712 O O . TYR A 1 95 ? -20.651 31.556 11.908 1.00 25.95 90 TYR A O 1
ATOM 721 N N . MET A 1 96 ? -19.501 33.431 11.466 1.00 21.83 91 MET A N 1
ATOM 722 C CA . MET A 1 96 ? -18.215 32.752 11.477 1.00 22.02 91 MET A CA 1
ATOM 723 C C . MET A 1 96 ? -17.366 33.312 12.607 1.00 26.10 91 MET A C 1
ATOM 724 O O . MET A 1 96 ? -17.060 34.518 12.602 1.00 24.47 91 MET A O 1
ATOM 729 N N . PRO A 1 97 ? -16.956 32.505 13.579 1.00 23.44 92 PRO A N 1
ATOM 730 C CA . PRO A 1 97 ? -16.127 33.027 14.672 1.00 23.11 92 PRO A CA 1
ATOM 731 C C . PRO A 1 97 ? -14.703 33.317 14.225 1.00 23.43 92 PRO A C 1
ATOM 732 O O . PRO A 1 97 ? -14.222 32.840 13.192 1.00 21.89 92 PRO A O 1
ATOM 736 N N . GLY A 1 98 ? -14.028 34.130 15.036 1.00 20.59 93 GLY A N 1
ATOM 737 C CA . GLY A 1 98 ? -12.600 34.333 14.876 1.00 20.48 93 GLY A CA 1
ATOM 738 C C . GLY A 1 98 ? -12.189 35.381 13.868 1.00 20.99 93 GLY A C 1
ATOM 739 O O . GLY A 1 98 ? -10.999 35.482 13.564 1.00 21.81 93 GLY A O 1
ATOM 740 N N . THR A 1 99 ? -13.114 36.162 13.325 1.00 21.09 94 THR A N 1
ATOM 741 C CA . THR A 1 99 ? -12.706 37.134 12.321 1.00 21.51 94 THR A CA 1
ATOM 742 C C . THR A 1 99 ? -11.813 38.193 12.956 1.00 23.05 94 THR A C 1
ATOM 743 O O . THR A 1 99 ? -12.021 38.603 14.100 1.00 24.19 94 THR A O 1
ATOM 747 N N . SER A 1 100 ? -10.800 38.620 12.206 1.00 20.78 95 SER A N 1
ATOM 748 C CA . SER A 1 100 ? -9.794 39.534 12.731 1.00 21.51 95 SER A CA 1
ATOM 749 C C . SER A 1 100 ? -9.117 40.251 11.575 1.00 20.31 95 SER A C 1
ATOM 750 O O . SER A 1 100 ? -7.900 40.178 11.421 1.00 20.79 95 SER A O 1
ATOM 753 N N . GLN A 1 101 ? -9.899 40.949 10.755 1.00 21.12 96 GLN A N 1
ATOM 754 C CA . GLN A 1 101 ? -9.363 41.505 9.519 1.00 20.20 96 GLN A CA 1
ATOM 755 C C . GLN A 1 101 ? -8.166 42.419 9.779 1.00 20.68 96 GLN A C 1
ATOM 756 O O . GLN A 1 101 ? -8.247 43.350 10.588 1.00 22.47 96 GLN A O 1
ATOM 762 N N . ARG A 1 102 ? -7.057 42.144 9.090 1.00 20.02 97 ARG A N 1
ATOM 763 C CA . ARG A 1 102 ? -5.853 42.963 9.147 1.00 21.19 97 ARG A CA 1
ATOM 764 C C . ARG A 1 102 ? -5.589 43.630 7.801 1.00 21.82 97 ARG A C 1
ATOM 765 O O . ARG A 1 102 ? -6.143 43.247 6.770 1.00 23.59 97 ARG A O 1
ATOM 773 N N . ASP A 1 103 ? -4.705 44.632 7.813 1.00 20.79 98 ASP A N 1
ATOM 774 C CA . ASP A 1 103 ? -4.430 45.377 6.586 1.00 21.34 98 ASP A CA 1
ATOM 775 C C . ASP A 1 103 ? -3.580 44.579 5.606 1.00 21.35 98 ASP A C 1
ATOM 776 O O . ASP A 1 103 ? -3.761 44.694 4.389 1.00 20.77 98 ASP A O 1
ATOM 781 N N . ILE A 1 104 ? -2.593 43.839 6.109 1.00 20.72 99 ILE A N 1
ATOM 782 C CA . ILE A 1 104 ? -1.489 43.339 5.292 1.00 18.61 99 ILE A CA 1
ATOM 783 C C . ILE A 1 104 ? -1.191 41.893 5.655 1.00 18.16 99 ILE A C 1
ATOM 784 O O . ILE A 1 104 ? -1.103 41.550 6.839 1.00 20.49 99 ILE A O 1
ATOM 789 N N . LEU A 1 105 ? -0.997 41.053 4.634 1.00 15.94 100 LEU A N 1
ATOM 790 C CA . LEU A 1 105 ? -0.446 39.709 4.800 1.00 18.01 100 LEU A CA 1
ATOM 791 C C . LEU A 1 105 ? 0.839 39.587 4.004 1.00 17.02 100 LEU A C 1
ATOM 792 O O . LEU A 1 105 ? 0.878 39.958 2.829 1.00 18.66 100 LEU A O 1
ATOM 797 N N . ILE A 1 106 ? 1.887 39.065 4.642 1.00 17.30 101 ILE A N 1
ATOM 798 C CA . ILE A 1 106 ? 3.080 38.600 3.944 1.00 17.00 101 ILE A CA 1
ATOM 799 C C . ILE A 1 106 ? 3.167 37.098 4.166 1.00 15.85 101 ILE A C 1
ATOM 800 O O . ILE A 1 106 ? 3.214 36.638 5.311 1.00 18.87 101 ILE A O 1
ATOM 805 N N . HIS A 1 107 ? 3.122 36.344 3.074 1.00 16.43 102 HIS A N 1
ATOM 806 C CA . HIS A 1 107 ? 3.144 34.884 3.097 1.00 16.45 102 HIS A CA 1
ATOM 807 C C . HIS A 1 107 ? 4.395 34.440 2.356 1.00 15.99 102 HIS A C 1
ATOM 808 O O . HIS A 1 107 ? 4.580 34.786 1.190 1.00 16.14 102 HIS A O 1
ATOM 815 N N . ILE A 1 108 ? 5.262 33.691 3.032 1.00 16.50 103 ILE A N 1
ATOM 816 C CA . ILE A 1 108 ? 6.520 33.225 2.454 1.00 14.81 103 ILE A CA 1
ATOM 817 C C . ILE A 1 108 ? 6.547 31.705 2.547 1.00 14.59 103 ILE A C 1
ATOM 818 O O . ILE A 1 108 ? 6.220 31.140 3.595 1.00 17.91 103 ILE A O 1
ATOM 823 N N . ILE A 1 109 ? 6.926 31.043 1.451 1.00 15.38 104 ILE A N 1
ATOM 824 C CA . ILE A 1 109 ? 6.993 29.583 1.429 1.00 15.30 104 ILE A CA 1
ATOM 825 C C . ILE A 1 109 ? 8.391 29.145 1.018 1.00 16.68 104 ILE A C 1
ATOM 826 O O . ILE A 1 109 ? 9.091 29.830 0.264 1.00 16.73 104 ILE A O 1
ATOM 831 N N . SER A 1 110 ? 8.783 27.967 1.501 1.00 15.09 105 SER A N 1
ATOM 832 C CA . SER A 1 110 ? 10.112 27.460 1.189 1.00 15.06 105 SER A CA 1
ATOM 833 C C . SER A 1 110 ? 10.143 25.973 1.477 1.00 16.11 105 SER A C 1
ATOM 834 O O . SER A 1 110 ? 9.319 25.452 2.229 1.00 17.01 105 SER A O 1
ATOM 837 N N . ASP A 1 111 ? 11.130 25.300 0.892 1.00 14.86 106 ASP A N 1
ATOM 838 C CA . ASP A 1 111 ? 11.426 23.931 1.296 1.00 15.01 106 ASP A CA 1
ATOM 839 C C . ASP A 1 111 ? 12.524 23.871 2.353 1.00 16.81 106 ASP A C 1
ATOM 840 O O . ASP A 1 111 ? 12.907 22.768 2.770 1.00 17.17 106 ASP A O 1
ATOM 845 N N . ARG A 1 112 ? 13.022 25.023 2.811 1.00 16.13 107 ARG A N 1
ATOM 846 C CA . ARG A 1 112 ? 13.988 25.092 3.905 1.00 15.96 107 ARG A CA 1
ATOM 847 C C . ARG A 1 112 ? 13.547 26.167 4.885 1.00 16.55 107 ARG A C 1
ATOM 848 O O . ARG A 1 112 ? 13.235 27.288 4.471 1.00 17.01 107 ARG A O 1
ATOM 856 N N . MET A 1 113 ? 13.566 25.860 6.185 1.00 14.79 108 MET A N 1
ATOM 857 C CA . MET A 1 113 ? 13.242 26.919 7.142 1.00 15.22 108 MET A CA 1
ATOM 858 C C . MET A 1 113 ? 14.271 28.046 7.115 1.00 15.24 108 MET A C 1
ATOM 859 O O . MET A 1 113 ? 13.911 29.212 7.323 1.00 16.21 108 MET A O 1
ATOM 864 N N . ASP A 1 114 ? 15.557 27.745 6.869 1.00 15.83 109 ASP A N 1
ATOM 865 C CA . ASP A 1 114 ? 16.530 28.826 7.006 1.00 14.33 109 ASP A CA 1
ATOM 866 C C . ASP A 1 114 ? 16.270 29.938 5.985 1.00 17.77 109 ASP A C 1
ATOM 867 O O . ASP A 1 114 ? 16.315 31.127 6.336 1.00 17.85 109 ASP A O 1
ATOM 872 N N . THR A 1 115 ? 15.900 29.587 4.748 1.00 17.41 110 THR A N 1
ATOM 873 C CA . THR A 1 115 ? 15.626 30.647 3.777 1.00 15.40 110 THR A CA 1
ATOM 874 C C . THR A 1 115 ? 14.228 31.236 3.950 1.00 15.75 110 THR A C 1
ATOM 875 O O . THR A 1 115 ? 14.038 32.435 3.694 1.00 18.63 110 THR A O 1
ATOM 879 N N . CYS A 1 116 ? 13.244 30.432 4.384 1.00 16.42 111 CYS A N 1
ATOM 880 C CA . CYS A 1 116 ? 11.952 30.983 4.785 1.00 18.02 111 CYS A CA 1
ATOM 881 C C . CYS A 1 116 ? 12.145 32.081 5.820 1.00 16.34 111 CYS A C 1
ATOM 882 O O . CYS A 1 116 ? 11.662 33.210 5.665 1.00 16.70 111 CYS A O 1
ATOM 885 N N . PHE A 1 117 ? 12.867 31.751 6.888 1.00 16.64 112 PHE A N 1
ATOM 886 C CA . PHE A 1 117 ? 13.059 32.683 7.985 1.00 16.48 112 PHE A CA 1
ATOM 887 C C . PHE A 1 117 ? 13.905 33.875 7.566 1.00 19.67 112 PHE A C 1
ATOM 888 O O . PHE A 1 117 ? 13.634 35.006 7.995 1.00 19.01 112 PHE A O 1
ATOM 896 N N . LYS A 1 118 ? 14.948 33.650 6.758 1.00 16.75 113 LYS A N 1
ATOM 897 C CA . LYS A 1 118 ? 15.773 34.778 6.334 1.00 17.69 113 LYS A CA 1
ATOM 898 C C . LYS A 1 118 ? 14.939 35.806 5.582 1.00 18.92 113 LYS A C 1
ATOM 899 O O . LYS A 1 118 ? 15.008 37.007 5.865 1.00 18.56 113 LYS A O 1
ATOM 905 N N . LEU A 1 119 ? 14.118 35.354 4.628 1.00 17.02 114 LEU A N 1
ATOM 906 C CA . LEU A 1 119 ? 13.308 36.330 3.900 1.00 16.35 114 LEU A CA 1
ATOM 907 C C . LEU A 1 119 ? 12.305 37.012 4.824 1.00 18.80 114 LEU A C 1
ATOM 908 O O . LEU A 1 119 ? 12.110 38.230 4.741 1.00 19.52 114 LEU A O 1
ATOM 913 N N . ALA A 1 120 ? 11.668 36.252 5.717 1.00 18.20 115 ALA A N 1
ATOM 914 C CA . ALA A 1 120 ? 10.688 36.846 6.628 1.00 16.83 115 ALA A CA 1
ATOM 915 C C . ALA A 1 120 ? 11.340 37.864 7.551 1.00 19.33 115 ALA A C 1
ATOM 916 O O . ALA A 1 120 ? 10.816 38.970 7.750 1.00 18.27 115 ALA A O 1
ATOM 918 N N . GLN A 1 121 ? 12.490 37.508 8.125 1.00 16.89 116 GLN A N 1
ATOM 919 C CA . GLN A 1 121 ? 13.145 38.418 9.058 1.00 17.70 116 GLN A CA 1
ATOM 920 C C . GLN A 1 121 ? 13.670 39.661 8.352 1.00 18.74 116 GLN A C 1
ATOM 921 O O . GLN A 1 121 ? 13.501 40.778 8.854 1.00 19.58 116 GLN A O 1
ATOM 927 N N . ASP A 1 122 ? 14.323 39.487 7.199 1.00 18.02 117 ASP A N 1
ATOM 928 C CA . ASP A 1 122 ? 14.849 40.634 6.470 1.00 20.30 117 ASP A CA 1
ATOM 929 C C . ASP A 1 122 ? 13.727 41.587 6.091 1.00 19.92 117 ASP A C 1
ATOM 930 O O . ASP A 1 122 ? 13.886 42.817 6.164 1.00 21.50 117 ASP A O 1
ATOM 935 N N . THR A 1 123 ? 12.584 41.025 5.684 1.00 20.18 118 THR A N 1
ATOM 936 C CA . THR A 1 123 ? 11.446 41.841 5.281 1.00 19.89 118 THR A CA 1
ATOM 937 C C . THR A 1 123 ? 10.884 42.609 6.471 1.00 21.12 118 THR A C 1
ATOM 938 O O . THR A 1 123 ? 10.607 43.814 6.371 1.00 21.62 118 THR A O 1
ATOM 942 N N . MET A 1 124 ? 10.725 41.934 7.616 1.00 18.42 119 MET A N 1
ATOM 943 C CA . MET A 1 124 ? 10.235 42.610 8.813 1.00 18.96 119 MET A CA 1
ATOM 944 C C . MET A 1 124 ? 11.198 43.700 9.273 1.00 21.65 119 MET A C 1
ATOM 945 O O . MET A 1 124 ? 10.766 44.753 9.763 1.00 23.45 119 MET A O 1
ATOM 950 N N . ARG A 1 125 ? 12.508 43.478 9.123 1.00 20.22 120 ARG A N 1
ATOM 951 C CA . ARG A 1 125 ? 13.450 44.530 9.496 1.00 22.47 120 ARG A CA 1
ATOM 952 C C . ARG A 1 125 ? 13.420 45.690 8.505 1.00 23.43 120 ARG A C 1
ATOM 953 O O . ARG A 1 125 ? 13.609 46.850 8.906 1.00 27.60 120 ARG A O 1
ATOM 961 N N . ASN A 1 126 ? 13.167 45.412 7.222 1.00 23.57 121 ASN A N 1
ATOM 962 C CA . ASN A 1 126 ? 13.070 46.487 6.238 1.00 20.48 121 ASN A CA 1
ATOM 963 C C . ASN A 1 126 ? 11.870 47.383 6.528 1.00 22.02 121 ASN A C 1
ATOM 964 O O . ASN A 1 126 ? 12.019 48.600 6.693 1.00 24.28 121 ASN A O 1
ATOM 969 N N . PHE A 1 127 ? 10.668 46.795 6.583 1.00 23.93 122 PHE A N 1
ATOM 970 C CA . PHE A 1 127 ? 9.479 47.585 6.901 1.00 25.17 122 PHE A CA 1
ATOM 971 C C . PHE A 1 127 ? 9.605 48.211 8.284 1.00 24.63 122 PHE A C 1
ATOM 972 O O . PHE A 1 127 ? 9.414 49.424 8.453 1.00 25.99 122 PHE A O 1
ATOM 980 N N . GLY A 1 128 ? 9.925 47.398 9.283 1.00 25.20 123 GLY A N 1
ATOM 981 C CA . GLY A 1 128 ? 10.165 47.878 10.624 1.00 26.98 123 GLY A CA 1
ATOM 982 C C . GLY A 1 128 ? 8.880 48.107 11.399 1.00 30.25 123 GLY A C 1
ATOM 983 O O . GLY A 1 128 ? 7.783 48.192 10.846 1.00 26.23 123 GLY A O 1
ATOM 984 N N . GLU A 1 129 ? 9.041 48.212 12.722 1.00 29.35 124 GLU A N 1
ATOM 985 C CA . GLU A 1 129 ? 7.929 48.539 13.605 1.00 30.30 124 GLU A CA 1
ATOM 986 C C . GLU A 1 129 ? 7.312 49.890 13.281 1.00 35.71 124 GLU A C 1
ATOM 987 O O . GLU A 1 129 ? 6.142 50.117 13.609 1.00 38.87 124 GLU A O 1
ATOM 993 N N . ASP A 1 130 ? 8.071 50.796 12.662 1.00 30.38 125 ASP A N 1
ATOM 994 C CA . ASP A 1 130 ? 7.524 52.098 12.311 1.00 36.05 125 ASP A CA 1
ATOM 995 C C . ASP A 1 130 ? 6.456 52.004 11.231 1.00 33.56 125 ASP A C 1
ATOM 996 O O . ASP A 1 130 ? 5.594 52.885 11.154 1.00 34.15 125 ASP A O 1
ATOM 1001 N N . GLN A 1 131 ? 6.490 50.966 10.397 1.00 29.61 126 GLN A N 1
ATOM 1002 C CA . GLN A 1 131 ? 5.541 50.835 9.300 1.00 28.05 126 GLN A CA 1
ATOM 1003 C C . GLN A 1 131 ? 4.482 49.772 9.521 1.00 25.45 126 GLN A C 1
ATOM 1004 O O . GLN A 1 131 ? 3.360 49.935 9.041 1.00 27.04 126 GLN A O 1
ATOM 1010 N N . LEU A 1 132 ? 4.805 48.684 10.216 1.00 23.76 127 LEU A N 1
ATOM 1011 C CA . LEU A 1 132 ? 3.887 47.563 10.346 1.00 24.02 127 LEU A CA 1
ATOM 1012 C C . LEU A 1 132 ? 3.675 47.219 11.813 1.00 27.73 127 LEU A C 1
ATOM 1013 O O . LEU A 1 132 ? 4.639 47.126 12.581 1.00 28.30 127 LEU A O 1
ATOM 1018 N N . ASP A 1 133 ? 2.417 47.013 12.189 1.00 24.40 128 ASP A N 1
ATOM 1019 C CA . ASP A 1 133 ? 2.028 46.527 13.512 1.00 24.43 128 ASP A CA 1
ATOM 1020 C C . ASP A 1 133 ? 1.601 45.071 13.321 1.00 22.49 128 ASP A C 1
ATOM 1021 O O . ASP A 1 133 ? 0.459 44.795 12.958 1.00 23.56 128 ASP A O 1
ATOM 1026 N N . ILE A 1 134 ? 2.524 44.137 13.554 1.00 21.85 129 ILE A N 1
ATOM 1027 C CA . ILE A 1 134 ? 2.251 42.727 13.279 1.00 19.36 129 ILE A CA 1
ATOM 1028 C C . ILE A 1 134 ? 1.395 42.154 14.394 1.00 23.66 129 ILE A C 1
ATOM 1029 O O . ILE A 1 134 ? 1.733 42.263 15.577 1.00 25.80 129 ILE A O 1
ATOM 1034 N N . LYS A 1 135 ? 0.282 41.528 14.013 1.00 20.64 130 LYS A N 1
ATOM 1035 C CA . LYS A 1 135 ? -0.654 40.957 14.964 1.00 19.48 130 LYS A CA 1
ATOM 1036 C C . LYS A 1 135 ? -0.512 39.449 15.094 1.00 21.53 130 LYS A C 1
ATOM 1037 O O . LYS A 1 135 ? -0.902 38.889 16.125 1.00 24.94 130 LYS A O 1
ATOM 1043 N N . GLN A 1 136 ? 0.031 38.789 14.076 1.00 19.58 131 GLN A N 1
ATOM 1044 C CA . GLN A 1 136 ? 0.167 37.342 14.096 1.00 20.13 131 GLN A CA 1
ATOM 1045 C C . GLN A 1 136 ? 1.386 36.964 13.273 1.00 19.07 131 GLN A C 1
ATOM 1046 O O . GLN A 1 136 ? 1.575 37.491 12.173 1.00 18.03 131 GLN A O 1
ATOM 1052 N N . GLU A 1 137 ? 2.230 36.084 13.829 1.00 17.66 132 GLU A N 1
ATOM 1053 C CA . GLU A 1 137 ? 3.348 35.483 13.108 1.00 16.98 132 GLU A CA 1
ATOM 1054 C C . GLU A 1 137 ? 3.267 33.979 13.325 1.00 17.01 132 GLU A C 1
ATOM 1055 O O . GLU A 1 137 ? 3.398 33.518 14.460 1.00 21.01 132 GLU A O 1
ATOM 1061 N N . ILE A 1 138 ? 3.025 33.226 12.257 1.00 14.94 133 ILE A N 1
ATOM 1062 C CA . ILE A 1 138 ? 2.857 31.780 12.363 1.00 15.07 133 ILE A CA 1
ATOM 1063 C C . ILE A 1 138 ? 3.951 31.094 11.556 1.00 16.99 133 ILE A C 1
ATOM 1064 O O . ILE A 1 138 ? 4.210 31.466 10.405 1.00 16.41 133 ILE A O 1
ATOM 1069 N N . HIS A 1 139 ? 4.603 30.098 12.167 1.00 15.27 134 HIS A N 1
ATOM 1070 C CA . HIS A 1 139 ? 5.611 29.272 11.502 1.00 14.24 134 HIS A CA 1
ATOM 1071 C C . HIS A 1 139 ? 4.948 27.950 11.143 1.00 15.95 134 HIS A C 1
ATOM 1072 O O . HIS A 1 139 ? 4.821 27.060 11.990 1.00 18.50 134 HIS A O 1
ATOM 1079 N N . GLY A 1 140 ? 4.501 27.824 9.895 1.00 15.49 135 GLY A N 1
ATOM 1080 C CA . GLY A 1 140 ? 3.894 26.578 9.442 1.00 16.21 135 GLY A CA 1
ATOM 1081 C C . GLY A 1 140 ? 4.930 25.589 8.937 1.00 15.54 135 GLY A C 1
ATOM 1082 O O . GLY A 1 140 ? 5.974 25.962 8.405 1.00 15.94 135 GLY A O 1
ATOM 1083 N N . PHE A 1 141 ? 4.638 24.302 9.114 1.00 15.37 136 PHE A N 1
ATOM 1084 C CA . PHE A 1 141 ? 5.541 23.273 8.621 1.00 14.37 136 PHE A CA 1
ATOM 1085 C C . PHE A 1 141 ? 4.730 22.079 8.146 1.00 15.92 136 PHE A C 1
ATOM 1086 O O . PHE A 1 141 ? 3.738 21.692 8.773 1.00 16.93 136 PHE A O 1
ATOM 1094 N N . ARG A 1 142 ? 5.176 21.499 7.042 1.00 14.69 137 ARG A N 1
ATOM 1095 C CA . ARG A 1 142 ? 4.576 20.268 6.551 1.00 14.95 137 ARG A CA 1
ATOM 1096 C C . ARG A 1 142 ? 4.956 19.100 7.456 1.00 16.26 137 ARG A C 1
ATOM 1097 O O . ARG A 1 142 ? 6.092 19.003 7.941 1.00 16.67 137 ARG A O 1
ATOM 1105 N N . ARG A 1 143 ? 3.998 18.201 7.682 1.00 14.77 138 ARG A N 1
ATOM 1106 C CA . ARG A 1 143 ? 4.246 16.988 8.442 1.00 16.03 138 ARG A CA 1
ATOM 1107 C C . ARG A 1 143 ? 4.431 15.812 7.494 1.00 16.72 138 ARG A C 1
ATOM 1108 O O . ARG A 1 143 ? 4.184 15.909 6.288 1.00 16.55 138 ARG A O 1
ATOM 1116 N N . VAL A 1 144 ? 4.883 14.686 8.059 1.00 16.50 139 VAL A N 1
ATOM 1117 C CA . VAL A 1 144 ? 5.058 13.477 7.264 1.00 17.16 139 VAL A CA 1
ATOM 1118 C C . VAL A 1 144 ? 3.765 13.134 6.529 1.00 19.27 139 VAL A C 1
ATOM 1119 O O . VAL A 1 144 ? 2.662 13.241 7.080 1.00 18.65 139 VAL A O 1
ATOM 1123 N N . GLU A 1 145 ? 3.906 12.765 5.253 1.00 18.10 140 GLU A N 1
ATOM 1124 C CA . GLU A 1 145 ? 2.799 12.399 4.360 1.00 17.71 140 GLU A CA 1
ATOM 1125 C C . GLU A 1 145 ? 1.810 13.540 4.137 1.00 17.89 140 GLU A C 1
ATOM 1126 O O . GLU A 1 145 ? 0.683 13.309 3.680 1.00 20.32 140 GLU A O 1
ATOM 1132 N N . GLU A 1 146 ? 2.234 14.778 4.397 1.00 17.44 141 GLU A N 1
ATOM 1133 C CA . GLU A 1 146 ? 1.404 15.972 4.224 1.00 17.36 141 GLU A CA 1
ATOM 1134 C C . GLU A 1 146 ? 0.105 15.876 5.010 1.00 17.19 141 GLU A C 1
ATOM 1135 O O . GLU A 1 146 ? -0.937 16.381 4.575 1.00 18.21 141 GLU A O 1
ATOM 1141 N N . ARG A 1 147 ? 0.155 15.246 6.175 1.00 17.61 142 ARG A N 1
ATOM 1142 C CA . ARG A 1 147 ? -1.038 15.089 6.990 1.00 16.02 142 ARG A CA 1
ATOM 1143 C C . ARG A 1 147 ? -1.262 16.292 7.897 1.00 16.41 142 ARG A C 1
ATOM 1144 O O . ARG A 1 147 ? -0.335 16.810 8.526 1.00 17.26 142 ARG A O 1
ATOM 1152 N N . ASP A 1 148 ? -2.512 16.744 7.938 1.00 16.26 143 ASP A N 1
ATOM 1153 C CA . ASP A 1 148 ? -2.968 17.666 8.970 1.00 19.21 143 ASP A CA 1
ATOM 1154 C C . ASP A 1 148 ? -2.868 16.968 10.325 1.00 18.27 143 ASP A C 1
ATOM 1155 O O . ASP A 1 148 ? -2.742 15.747 10.399 1.00 17.79 143 ASP A O 1
ATOM 1160 N N . LEU A 1 149 ? -2.920 17.748 11.414 1.00 17.90 144 LEU A N 1
ATOM 1161 C CA . LEU A 1 149 ? -2.829 17.131 12.739 1.00 17.79 144 LEU A CA 1
ATOM 1162 C C . LEU A 1 149 ? -4.021 16.226 13.088 1.00 20.11 144 LEU A C 1
ATOM 1163 O O . LEU A 1 149 ? -3.911 15.448 14.046 1.00 21.32 144 LEU A O 1
ATOM 1168 N N . THR A 1 150 ? -5.130 16.268 12.333 1.00 19.67 145 THR A N 1
ATOM 1169 C CA . THR A 1 150 ? -6.120 15.192 12.403 1.00 18.85 145 THR A CA 1
ATOM 1170 C C . THR A 1 150 ? -5.581 13.862 11.898 1.00 20.22 145 THR A C 1
ATOM 1171 O O . THR A 1 150 ? -6.250 12.831 12.066 1.00 20.62 145 THR A O 1
ATOM 1175 N N . ASP A 1 151 ? -4.426 13.892 11.231 1.00 18.13 146 ASP A N 1
ATOM 1176 C CA . ASP A 1 151 ? -3.726 12.767 10.619 1.00 18.35 146 ASP A CA 1
ATOM 1177 C C . ASP A 1 151 ? -4.414 12.271 9.354 1.00 17.06 146 ASP A C 1
ATOM 1178 O O . ASP A 1 151 ? -4.128 11.161 8.886 1.00 19.84 146 ASP A O 1
ATOM 1183 N N . PHE A 1 152 ? -5.268 13.124 8.765 1.00 17.94 147 PHE A N 1
ATOM 1184 C CA . PHE A 1 152 ? -5.714 12.968 7.386 1.00 19.53 147 PHE A CA 1
ATOM 1185 C C . PHE A 1 152 ? -4.795 13.743 6.454 1.00 18.33 147 PHE A C 1
ATOM 1186 O O . PHE A 1 152 ? -4.344 14.842 6.785 1.00 20.10 147 PHE A O 1
ATOM 1194 N N . ILE A 1 153 ? -4.553 13.182 5.265 1.00 17.87 148 ILE A N 1
ATOM 1195 C CA . ILE A 1 153 ? -3.797 13.911 4.247 1.00 16.72 148 ILE A CA 1
ATOM 1196 C C . ILE A 1 153 ? -4.575 15.153 3.840 1.00 18.37 148 ILE A C 1
ATOM 1197 O O . ILE A 1 153 ? -5.773 15.079 3.553 1.00 21.08 148 ILE A O 1
ATOM 1202 N N . ASP A 1 154 ? -3.896 16.311 3.813 1.00 18.25 149 ASP A N 1
ATOM 1203 C CA . ASP A 1 154 ? -4.513 17.580 3.419 1.00 19.93 149 ASP A CA 1
ATOM 1204 C C . ASP A 1 154 ? -3.936 17.961 2.064 1.00 23.17 149 ASP A C 1
ATOM 1205 O O . ASP A 1 154 ? -2.728 18.215 1.955 1.00 24.64 149 ASP A O 1
ATOM 1210 N N . GLY A 1 155 ? -4.783 17.981 1.032 1.00 20.91 150 GLY A N 1
ATOM 1211 C CA . GLY A 1 155 ? -4.362 18.427 -0.287 1.00 24.02 150 GLY A CA 1
ATOM 1212 C C . GLY A 1 155 ? -4.750 17.550 -1.463 1.00 20.88 150 GLY A C 1
ATOM 1213 O O . GLY A 1 155 ? -4.525 17.925 -2.620 1.00 23.42 150 GLY A O 1
ATOM 1214 N N . THR A 1 156 ? -5.361 16.392 -1.191 1.00 18.72 151 THR A N 1
ATOM 1215 C CA . THR A 1 156 ? -5.660 15.412 -2.233 1.00 19.55 151 THR A CA 1
ATOM 1216 C C . THR A 1 156 ? -6.357 16.035 -3.438 1.00 27.00 151 THR A C 1
ATOM 1217 O O . THR A 1 156 ? -5.973 15.779 -4.584 1.00 26.47 151 THR A O 1
ATOM 1221 N N . GLU A 1 157 ? -7.385 16.859 -3.205 1.00 21.98 152 GLU A N 1
ATOM 1222 C CA . GLU A 1 157 ? -8.155 17.438 -4.303 1.00 23.94 152 GLU A CA 1
ATOM 1223 C C . GLU A 1 157 ? -7.792 18.893 -4.595 1.00 22.24 152 GLU A C 1
ATOM 1224 O O . GLU A 1 157 ? -8.507 19.561 -5.353 1.00 23.52 152 GLU A O 1
ATOM 1230 N N . ASN A 1 158 ? -6.709 19.393 -4.021 1.00 21.34 153 ASN A N 1
ATOM 1231 C CA . ASN A 1 158 ? -6.144 20.658 -4.466 1.00 21.15 153 ASN A CA 1
ATOM 1232 C C . ASN A 1 158 ? -5.855 20.582 -5.963 1.00 23.44 153 ASN A C 1
ATOM 1233 O O . ASN A 1 158 ? -5.309 19.580 -6.437 1.00 27.16 153 ASN A O 1
ATOM 1238 N N . PRO A 1 159 ? -6.212 21.603 -6.738 1.00 22.14 154 PRO A N 1
ATOM 1239 C CA . PRO A 1 159 ? -5.855 21.598 -8.163 1.00 22.41 154 PRO A CA 1
ATOM 1240 C C . PRO A 1 159 ? -4.354 21.419 -8.349 1.00 23.50 154 PRO A C 1
ATOM 1241 O O . PRO A 1 159 ? -3.550 21.985 -7.608 1.00 25.26 154 PRO A O 1
ATOM 1245 N N . ASP A 1 160 ? -3.989 20.612 -9.346 1.00 26.49 155 ASP A N 1
ATOM 1246 C CA . ASP A 1 160 ? -2.602 20.256 -9.637 1.00 26.29 155 ASP A CA 1
ATOM 1247 C C . ASP A 1 160 ? -2.134 20.980 -10.889 1.00 25.43 155 ASP A C 1
ATOM 1248 O O . ASP A 1 160 ? -2.842 20.989 -11.900 1.00 29.86 155 ASP A O 1
ATOM 1253 N N . GLY A 1 161 ? -0.932 21.545 -10.841 1.00 29.69 156 GLY A N 1
ATOM 1254 C CA . GLY A 1 161 ? -0.267 22.004 -12.044 1.00 30.37 156 GLY A CA 1
ATOM 1255 C C . GLY A 1 161 ? -0.608 23.441 -12.403 1.00 30.39 156 GLY A C 1
ATOM 1256 O O . GLY A 1 161 ? -1.597 24.011 -11.952 1.00 28.25 156 GLY A O 1
ATOM 1257 N N . ASP A 1 162 ? 0.229 24.020 -13.271 1.00 32.21 157 ASP A N 1
ATOM 1258 C CA . ASP A 1 162 ? 0.150 25.456 -13.530 1.00 31.11 157 ASP A CA 1
ATOM 1259 C C . ASP A 1 162 ? -1.154 25.838 -14.220 1.00 29.71 157 ASP A C 1
ATOM 1260 O O . ASP A 1 162 ? -1.713 26.905 -13.944 1.00 31.45 157 ASP A O 1
ATOM 1265 N N . GLU A 1 163 ? -1.652 24.991 -15.124 1.00 30.96 158 GLU A N 1
ATOM 1266 C CA . GLU A 1 163 ? -2.857 25.334 -15.874 1.00 32.06 158 GLU A CA 1
ATOM 1267 C C . GLU A 1 163 ? -4.060 25.470 -14.950 1.00 31.15 158 GLU A C 1
ATOM 1268 O O . GLU A 1 163 ? -4.720 26.517 -14.914 1.00 30.91 158 GLU A O 1
ATOM 1274 N N . LEU A 1 164 ? -4.370 24.409 -14.199 1.00 30.51 159 LEU A N 1
ATOM 1275 C CA . LEU A 1 164 ? -5.550 24.443 -13.339 1.00 29.74 159 LEU A CA 1
ATOM 1276 C C . LEU A 1 164 ? -5.384 25.432 -12.195 1.00 26.59 159 LEU A C 1
ATOM 1277 O O . LEU A 1 164 ? -6.357 26.057 -11.763 1.00 26.10 159 LEU A O 1
ATOM 1282 N N . ARG A 1 165 ? -4.170 25.576 -11.666 1.00 24.74 160 ARG A N 1
ATOM 1283 C CA . ARG A 1 165 ? -4.010 26.508 -10.559 1.00 22.59 160 ARG A CA 1
ATOM 1284 C C . ARG A 1 165 ? -4.047 27.956 -11.036 1.00 23.92 160 ARG A C 1
ATOM 1285 O O . ARG A 1 165 ? -4.428 28.843 -10.265 1.00 23.95 160 ARG A O 1
ATOM 1293 N N . THR A 1 166 ? -3.683 28.213 -12.298 1.00 24.10 161 THR A N 1
ATOM 1294 C CA . THR A 1 166 ? -3.924 29.537 -12.866 1.00 23.70 161 THR A CA 1
ATOM 1295 C C . THR A 1 166 ? -5.415 29.774 -13.038 1.00 28.16 161 THR A C 1
ATOM 1296 O O . THR A 1 166 ? -5.920 30.856 -12.716 1.00 28.71 161 THR A O 1
ATOM 1300 N N . GLN A 1 167 ? -6.134 28.763 -13.530 1.00 25.32 162 GLN A N 1
ATOM 1301 C CA . GLN A 1 167 ? -7.564 28.920 -13.771 1.00 26.89 162 GLN A CA 1
ATOM 1302 C C . GLN A 1 167 ? -8.303 29.236 -12.479 1.00 29.34 162 GLN A C 1
ATOM 1303 O O . GLN A 1 167 ? -9.131 30.154 -12.429 1.00 29.58 162 GLN A O 1
ATOM 1309 N N . TYR A 1 168 ? -8.012 28.488 -11.417 1.00 24.27 163 TYR A N 1
ATOM 1310 C CA . TYR A 1 168 ? -8.779 28.620 -10.189 1.00 24.57 163 TYR A CA 1
ATOM 1311 C C . TYR A 1 168 ? -8.143 29.554 -9.175 1.00 24.00 163 TYR A C 1
ATOM 1312 O O . TYR A 1 168 ? -8.838 29.993 -8.253 1.00 25.55 163 TYR A O 1
ATOM 1321 N N . GLY A 1 169 ? -6.855 29.856 -9.321 1.00 21.99 164 GLY A N 1
ATOM 1322 C CA . GLY A 1 169 ? -6.135 30.605 -8.311 1.00 23.05 164 GLY A CA 1
ATOM 1323 C C . GLY A 1 169 ? -5.912 32.063 -8.655 1.00 24.16 164 GLY A C 1
ATOM 1324 O O . GLY A 1 169 ? -5.653 32.863 -7.756 1.00 25.21 164 GLY A O 1
ATOM 1325 N N . LEU A 1 170 ? -6.000 32.420 -9.938 1.00 21.90 165 LEU A N 1
ATOM 1326 C CA . LEU A 1 170 ? -5.604 33.746 -10.403 1.00 22.89 165 LEU A CA 1
ATOM 1327 C C . LEU A 1 170 ? -6.732 34.408 -11.186 1.00 25.20 165 LEU A C 1
ATOM 1328 O O . LEU A 1 170 ? -7.451 33.742 -11.936 1.00 25.64 165 LEU A O 1
ATOM 1333 N N . VAL A 1 171 ? -6.857 35.731 -11.034 1.00 26.00 166 VAL A N 1
ATOM 1334 C CA . VAL A 1 171 ? -7.803 36.483 -11.851 1.00 26.24 166 VAL A CA 1
ATOM 1335 C C . VAL A 1 171 ? -7.448 36.305 -13.318 1.00 28.77 166 VAL A C 1
ATOM 1336 O O . VAL A 1 171 ? -6.274 36.360 -13.708 1.00 27.99 166 VAL A O 1
ATOM 1340 N N . ALA A 1 172 ? -8.468 36.069 -14.141 1.00 29.37 167 ALA A N 1
ATOM 1341 C CA . ALA A 1 172 ? -8.240 35.699 -15.530 1.00 34.56 167 ALA A CA 1
ATOM 1342 C C . ALA A 1 172 ? -7.595 36.833 -16.319 1.00 33.18 167 ALA A C 1
ATOM 1343 O O . ALA A 1 172 ? -7.850 38.018 -16.080 1.00 34.47 167 ALA A O 1
ATOM 1345 N N . ALA A 1 173 ? -6.751 36.453 -17.275 1.00 34.52 168 ALA A N 1
ATOM 1346 C CA . ALA A 1 173 ? -6.161 37.424 -18.182 1.00 37.33 168 ALA A CA 1
ATOM 1347 C C . ALA A 1 173 ? -7.251 38.224 -18.881 1.00 39.66 168 ALA A C 1
ATOM 1348 O O . ALA A 1 173 ? -8.300 37.688 -19.249 1.00 40.45 168 ALA A O 1
ATOM 1350 N N . GLY A 1 174 ? -7.004 39.522 -19.048 1.00 38.97 169 GLY A N 1
ATOM 1351 C CA . GLY A 1 174 ? -7.954 40.416 -19.669 1.00 40.31 169 GLY A CA 1
ATOM 1352 C C . GLY A 1 174 ? -8.898 41.111 -18.712 1.00 40.30 169 GLY A C 1
ATOM 1353 O O . GLY A 1 174 ? -9.521 42.106 -19.094 1.00 43.34 169 GLY A O 1
ATOM 1354 N N . GLN A 1 175 ? -9.019 40.620 -17.483 1.00 36.87 170 GLN A N 1
ATOM 1355 C CA . GLN A 1 175 ? -9.874 41.200 -16.462 1.00 36.81 170 GLN A CA 1
ATOM 1356 C C . GLN A 1 175 ? -9.111 42.239 -15.654 1.00 37.14 170 GLN A C 1
ATOM 1357 O O . GLN A 1 175 ? -7.875 42.230 -15.617 1.00 33.13 170 GLN A O 1
ATOM 1363 N N . PRO A 1 176 ? -9.817 43.167 -15.006 1.00 33.86 171 PRO A N 1
ATOM 1364 C CA . PRO A 1 176 ? -9.137 44.073 -14.076 1.00 33.83 171 PRO A CA 1
ATOM 1365 C C . PRO A 1 176 ? -8.378 43.268 -13.032 1.00 31.42 171 PRO A C 1
ATOM 1366 O O . PRO A 1 176 ? -8.857 42.239 -12.548 1.00 29.79 171 PRO A O 1
ATOM 1370 N N . ASN A 1 177 ? -7.161 43.720 -12.727 1.00 29.50 172 ASN A N 1
ATOM 1371 C CA . ASN A 1 177 ? -6.292 43.068 -11.742 1.00 30.75 172 ASN A CA 1
ATOM 1372 C C . ASN A 1 177 ? -5.912 41.644 -12.153 1.00 28.49 172 ASN A C 1
ATOM 1373 O O . ASN A 1 177 ? -5.646 40.804 -11.295 1.00 26.05 172 ASN A O 1
ATOM 1378 N N . GLU A 1 178 ? -5.854 41.378 -13.462 1.00 30.27 173 GLU A N 1
ATOM 1379 C CA . GLU A 1 178 ? -5.425 40.073 -13.968 1.00 27.53 173 GLU A CA 1
ATOM 1380 C C . GLU A 1 178 ? -4.157 39.583 -13.272 1.00 27.83 173 GLU A C 1
ATOM 1381 O O . GLU A 1 178 ? -3.240 40.361 -12.988 1.00 26.30 173 GLU A O 1
ATOM 1387 N N . PHE A 1 179 ? -4.127 38.280 -12.992 1.00 27.37 174 PHE A N 1
ATOM 1388 C CA . PHE A 1 179 ? -3.000 37.551 -12.411 1.00 25.01 174 PHE A CA 1
ATOM 1389 C C . PHE A 1 179 ? -2.753 37.902 -10.952 1.00 26.66 174 PHE A C 1
ATOM 1390 O O . PHE A 1 179 ? -1.731 37.485 -10.385 1.00 28.00 174 PHE A O 1
ATOM 1398 N N . GLY A 1 180 ? -3.666 38.641 -10.318 1.00 22.09 175 GLY A N 1
ATOM 1399 C CA . GLY A 1 180 ? -3.721 38.710 -8.875 1.00 22.13 175 GLY A CA 1
ATOM 1400 C C . GLY A 1 180 ? -4.585 37.586 -8.322 1.00 20.85 175 GLY A C 1
ATOM 1401 O O . GLY A 1 180 ? -5.172 36.800 -9.065 1.00 23.33 175 GLY A O 1
ATOM 1402 N N . SER A 1 181 ? -4.680 37.532 -6.990 1.00 20.26 176 SER A N 1
ATOM 1403 C CA A SER A 1 181 ? -5.413 36.469 -6.326 0.57 19.74 176 SER A CA 1
ATOM 1404 C CA B SER A 1 181 ? -5.401 36.460 -6.309 0.43 20.02 176 SER A CA 1
ATOM 1405 C C . SER A 1 181 ? -6.124 36.993 -5.087 1.00 18.06 176 SER A C 1
ATOM 1406 O O . SER A 1 181 ? -5.548 37.750 -4.304 1.00 20.54 176 SER A O 1
ATOM 1411 N N . TYR A 1 182 ? -7.375 36.558 -4.900 1.00 18.02 177 TYR A N 1
ATOM 1412 C CA . TYR A 1 182 ? -8.049 36.748 -3.624 1.00 18.39 177 TYR A CA 1
ATOM 1413 C C . TYR A 1 182 ? -7.506 35.740 -2.620 1.00 21.53 177 TYR A C 1
ATOM 1414 O O . TYR A 1 182 ? -7.269 34.582 -2.963 1.00 22.28 177 TYR A O 1
ATOM 1423 N N . VAL A 1 183 ? -7.287 36.191 -1.385 1.00 17.76 178 VAL A N 1
ATOM 1424 C CA . VAL A 1 183 ? -6.619 35.400 -0.353 1.00 16.59 178 VAL A CA 1
ATOM 1425 C C . VAL A 1 183 ? -7.497 35.370 0.887 1.00 18.50 178 VAL A C 1
ATOM 1426 O O . VAL A 1 183 ? -8.085 36.384 1.268 1.00 20.33 178 VAL A O 1
ATOM 1430 N N . PHE A 1 184 ? -7.568 34.211 1.535 1.00 18.41 179 PHE A N 1
ATOM 1431 C CA . PHE A 1 184 ? -8.262 34.069 2.804 1.00 16.02 179 PHE A CA 1
ATOM 1432 C C . PHE A 1 184 ? -7.342 33.322 3.750 1.00 20.10 179 PHE A C 1
ATOM 1433 O O . PHE A 1 184 ? -6.858 32.241 3.409 1.00 18.82 179 PHE A O 1
ATOM 1441 N N . THR A 1 185 ? -7.093 33.890 4.924 1.00 18.52 180 THR A N 1
ATOM 1442 C CA . THR A 1 185 ? -6.314 33.228 5.966 1.00 18.20 180 THR A CA 1
ATOM 1443 C C . THR A 1 185 ? -7.201 32.995 7.176 1.00 18.05 180 THR A C 1
ATOM 1444 O O . THR A 1 185 ? -8.065 33.813 7.501 1.00 19.81 180 THR A O 1
ATOM 1448 N N . GLN A 1 186 ? -6.958 31.882 7.870 1.00 17.81 181 GLN A N 1
ATOM 1449 C CA . GLN A 1 186 ? -7.783 31.547 9.026 1.00 18.82 181 GLN A CA 1
ATOM 1450 C C . GLN A 1 186 ? -6.999 30.561 9.871 1.00 18.74 181 GLN A C 1
ATOM 1451 O O . GLN A 1 186 ? -6.733 29.449 9.413 1.00 18.02 181 GLN A O 1
ATOM 1457 N N . ARG A 1 187 ? -6.623 30.952 11.083 1.00 15.18 182 ARG A N 1
ATOM 1458 C CA . ARG A 1 187 ? -5.881 30.037 11.947 1.00 15.25 182 ARG A CA 1
ATOM 1459 C C . ARG A 1 187 ? -6.850 29.198 12.764 1.00 17.14 182 ARG A C 1
ATOM 1460 O O . ARG A 1 187 ? -7.713 29.741 13.454 1.00 18.88 182 ARG A O 1
ATOM 1468 N N . TYR A 1 188 ? -6.695 27.881 12.687 1.00 15.97 183 TYR A N 1
ATOM 1469 C CA . TYR A 1 188 ? -7.514 26.948 13.453 1.00 17.31 183 TYR A CA 1
ATOM 1470 C C . TYR A 1 188 ? -6.733 26.413 14.642 1.00 19.17 183 TYR A C 1
ATOM 1471 O O . TYR A 1 188 ? -5.531 26.128 14.542 1.00 18.68 183 TYR A O 1
ATOM 1480 N N . VAL A 1 189 ? -7.431 26.242 15.758 1.00 16.71 184 VAL A N 1
ATOM 1481 C CA . VAL A 1 189 ? -6.897 25.566 16.933 1.00 17.43 184 VAL A CA 1
ATOM 1482 C C . VAL A 1 189 ? -7.618 24.230 17.067 1.00 19.48 184 VAL A C 1
ATOM 1483 O O . VAL A 1 189 ? -8.830 24.184 17.317 1.00 21.30 184 VAL A O 1
ATOM 1487 N N . HIS A 1 190 ? -6.871 23.140 16.922 1.00 17.56 185 HIS A N 1
ATOM 1488 C CA . HIS A 1 190 ? -7.446 21.805 16.999 1.00 18.81 185 HIS A CA 1
ATOM 1489 C C . HIS A 1 190 ? -7.646 21.363 18.440 1.00 19.71 185 HIS A C 1
ATOM 1490 O O . HIS A 1 190 ? -6.839 21.656 19.334 1.00 22.80 185 HIS A O 1
ATOM 1497 N N . ASN A 1 191 ? -8.715 20.600 18.660 1.00 19.39 186 ASN A N 1
ATOM 1498 C CA . ASN A 1 191 ? -8.960 19.926 19.931 1.00 21.03 186 ASN A CA 1
ATOM 1499 C C . ASN A 1 191 ? -8.740 18.433 19.707 1.00 23.61 186 ASN A C 1
ATOM 1500 O O . ASN A 1 191 ? -9.683 17.664 19.506 1.00 22.97 186 ASN A O 1
ATOM 1505 N N . LEU A 1 192 ? -7.472 18.020 19.733 1.00 23.58 187 LEU A N 1
ATOM 1506 C CA . LEU A 1 192 ? -7.171 16.632 19.416 1.00 24.60 187 LEU A CA 1
ATOM 1507 C C . LEU A 1 192 ? -7.635 15.669 20.503 1.00 26.43 187 LEU A C 1
ATOM 1508 O O . LEU A 1 192 ? -7.856 14.489 20.212 1.00 25.65 187 LEU A O 1
ATOM 1513 N N . LYS A 1 193 ? -7.816 16.132 21.742 1.00 27.52 188 LYS A N 1
ATOM 1514 C CA . LYS A 1 193 ? -8.340 15.232 22.766 1.00 28.87 188 LYS A CA 1
ATOM 1515 C C . LYS A 1 193 ? -9.748 14.769 22.432 1.00 30.49 188 LYS A C 1
ATOM 1516 O O . LYS A 1 193 ? -10.158 13.677 22.835 1.00 32.86 188 LYS A O 1
ATOM 1522 N N . LYS A 1 194 ? -10.504 15.587 21.705 1.00 25.18 189 LYS A N 1
ATOM 1523 C CA . LYS A 1 194 ? -11.848 15.215 21.293 1.00 28.32 189 LYS A CA 1
ATOM 1524 C C . LYS A 1 194 ? -11.833 14.351 20.038 1.00 30.23 189 LYS A C 1
ATOM 1525 O O . LYS A 1 194 ? -12.758 13.557 19.821 1.00 28.47 189 LYS A O 1
ATOM 1531 N N . TRP A 1 195 ? -10.797 14.489 19.212 1.00 23.33 190 TRP A N 1
ATOM 1532 C CA . TRP A 1 195 ? -10.693 13.820 17.918 1.00 22.17 190 TRP A CA 1
ATOM 1533 C C . TRP A 1 195 ? -10.111 12.417 18.026 1.00 23.20 190 TRP A C 1
ATOM 1534 O O . TRP A 1 195 ? -10.677 11.465 17.481 1.00 23.57 190 TRP A O 1
ATOM 1545 N N . TYR A 1 196 ? -8.973 12.291 18.710 1.00 23.92 191 TYR A N 1
ATOM 1546 C CA . TYR A 1 196 ? -8.293 11.001 18.845 1.00 24.94 191 TYR A CA 1
ATOM 1547 C C . TYR A 1 196 ? -9.184 9.842 19.297 1.00 28.31 191 TYR A C 1
ATOM 1548 O O . TYR A 1 196 ? -9.026 8.737 18.750 1.00 31.48 191 TYR A O 1
ATOM 1557 N N . PRO A 1 197 ? -10.100 9.990 20.263 1.00 26.56 192 PRO A N 1
ATOM 1558 C CA . PRO A 1 197 ? -10.912 8.838 20.677 1.00 28.45 192 PRO A CA 1
ATOM 1559 C C . PRO A 1 197 ? -12.006 8.449 19.704 1.00 29.49 192 PRO A C 1
ATOM 1560 O O . PRO A 1 197 ? -12.605 7.379 19.893 1.00 29.41 192 PRO A O 1
ATOM 1564 N N . GLU A 1 198 ? -12.310 9.274 18.704 1.00 29.33 193 GLU A N 1
ATOM 1565 C CA . GLU A 1 198 ? -13.346 8.903 17.751 1.00 27.07 193 GLU A CA 1
ATOM 1566 C C . GLU A 1 198 ? -12.892 7.696 16.939 1.00 26.39 193 GLU A C 1
ATOM 1567 O O . GLU A 1 198 ? -11.735 7.639 16.497 1.00 27.03 193 GLU A O 1
ATOM 1573 N N . PRO A 1 199 ? -13.769 6.723 16.719 1.00 24.69 194 PRO A N 1
ATOM 1574 C CA . PRO A 1 199 ? -13.394 5.588 15.877 1.00 26.13 194 PRO A CA 1
ATOM 1575 C C . PRO A 1 199 ? -13.129 6.052 14.456 1.00 23.07 194 PRO A C 1
ATOM 1576 O O . PRO A 1 199 ? -13.563 7.126 14.029 1.00 22.97 194 PRO A O 1
ATOM 1580 N N . LEU A 1 200 ? -12.367 5.231 13.732 1.00 25.09 195 LEU A N 1
ATOM 1581 C CA . LEU A 1 200 ? -12.020 5.547 12.352 1.00 22.58 195 LEU A CA 1
ATOM 1582 C C . LEU A 1 200 ? -13.263 5.821 11.512 1.00 25.95 195 LEU A C 1
ATOM 1583 O O . LEU A 1 200 ? -13.258 6.722 10.666 1.00 25.27 195 LEU A O 1
ATOM 1588 N N . SER A 1 201 ? -14.344 5.064 11.740 1.00 25.31 196 SER A N 1
ATOM 1589 C CA . SER A 1 201 ? -15.561 5.285 10.967 1.00 23.61 196 SER A CA 1
ATOM 1590 C C . SER A 1 201 ? -16.097 6.698 11.168 1.00 27.65 196 SER A C 1
ATOM 1591 O O . SER A 1 201 ? -16.579 7.326 10.217 1.00 27.17 196 SER A O 1
ATOM 1594 N N . VAL A 1 202 ? -16.025 7.212 12.400 1.00 23.72 197 VAL A N 1
ATOM 1595 C CA . VAL A 1 202 ? -16.507 8.565 12.678 1.00 22.79 197 VAL A CA 1
ATOM 1596 C C . VAL A 1 202 ? -15.569 9.605 12.078 1.00 21.23 197 VAL A C 1
ATOM 1597 O O . VAL A 1 202 ? -16.018 10.615 11.518 1.00 22.42 197 VAL A O 1
ATOM 1601 N N . GLN A 1 203 ? -14.253 9.395 12.196 1.00 21.26 198 GLN A N 1
ATOM 1602 C CA . GLN A 1 203 ? -13.299 10.334 11.601 1.00 21.02 198 GLN A CA 1
ATOM 1603 C C . GLN A 1 203 ? -13.460 10.404 10.087 1.00 18.75 198 GLN A C 1
ATOM 1604 O O . GLN A 1 203 ? -13.440 11.494 9.500 1.00 19.60 198 GLN A O 1
ATOM 1610 N N . GLN A 1 204 ? -13.628 9.249 9.439 1.00 22.04 199 GLN A N 1
ATOM 1611 C CA . GLN A 1 204 ? -13.790 9.222 7.987 1.00 21.20 199 GLN A CA 1
ATOM 1612 C C . GLN A 1 204 ? -15.127 9.823 7.559 1.00 21.42 199 GLN A C 1
ATOM 1613 O O . GLN A 1 204 ? -15.188 10.528 6.545 1.00 23.55 199 GLN A O 1
ATOM 1619 N N . ASP A 1 205 ? -16.199 9.587 8.324 1.00 23.78 200 ASP A N 1
ATOM 1620 C CA . ASP A 1 205 ? -17.474 10.245 8.032 1.00 25.20 200 ASP A CA 1
ATOM 1621 C C . ASP A 1 205 ? -17.359 11.758 8.179 1.00 26.18 200 ASP A C 1
ATOM 1622 O O . ASP A 1 205 ? -17.995 12.513 7.433 1.00 24.66 200 ASP A O 1
ATOM 1627 N N . THR A 1 206 ? -16.551 12.216 9.140 1.00 20.55 201 THR A N 1
ATOM 1628 C CA . THR A 1 206 ? -16.385 13.643 9.399 1.00 19.56 201 THR A CA 1
ATOM 1629 C C . THR A 1 206 ? -15.687 14.332 8.235 1.00 21.70 201 THR A C 1
ATOM 1630 O O . THR A 1 206 ? -16.094 15.421 7.801 1.00 22.58 201 THR A O 1
ATOM 1634 N N . VAL A 1 207 ? -14.610 13.722 7.737 1.00 20.67 202 VAL A N 1
ATOM 1635 C CA . VAL A 1 207 ? -13.833 14.333 6.666 1.00 19.75 202 VAL A CA 1
ATOM 1636 C C . VAL A 1 207 ? -14.480 14.076 5.314 1.00 21.72 202 VAL A C 1
ATOM 1637 O O . VAL A 1 207 ? -14.577 14.987 4.481 1.00 21.99 202 VAL A O 1
ATOM 1641 N N . GLY A 1 208 ? -14.919 12.844 5.072 1.00 21.23 203 GLY A N 1
ATOM 1642 C CA . GLY A 1 208 ? -15.459 12.452 3.784 1.00 21.74 203 GLY A CA 1
ATOM 1643 C C . GLY A 1 208 ? -14.502 11.670 2.911 1.00 24.37 203 GLY A C 1
ATOM 1644 O O . GLY A 1 208 ? -14.828 11.400 1.748 1.00 22.76 203 GLY A O 1
ATOM 1645 N N . ARG A 1 209 ? -13.337 11.293 3.436 1.00 21.0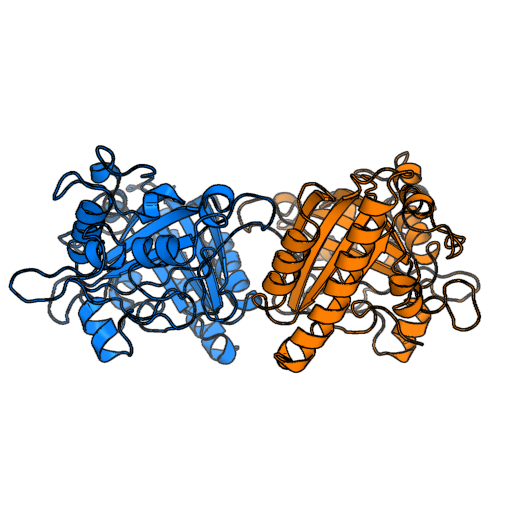9 204 ARG A N 1
ATOM 1646 C CA . ARG A 1 209 ? -12.360 10.481 2.720 1.00 18.99 204 ARG A CA 1
ATOM 1647 C C . ARG A 1 209 ? -11.801 9.457 3.692 1.00 22.21 204 ARG A C 1
ATOM 1648 O O . ARG A 1 209 ? -11.940 9.602 4.909 1.00 22.47 204 ARG A O 1
ATOM 1656 N N . THR A 1 210 ? -11.162 8.414 3.158 1.00 19.84 205 THR A N 1
ATOM 1657 C CA . THR A 1 210 ? -10.533 7.451 4.054 1.00 21.38 205 THR A CA 1
ATOM 1658 C C . THR A 1 210 ? -9.241 8.023 4.627 1.00 20.80 205 THR A C 1
ATOM 1659 O O . THR A 1 210 ? -8.571 8.858 4.007 1.00 22.28 205 THR A O 1
ATOM 1663 N N . LYS A 1 211 ? -8.895 7.560 5.829 1.00 21.47 206 LYS A N 1
ATOM 1664 C CA . LYS A 1 211 ? -7.782 8.172 6.549 1.00 21.55 206 LYS A CA 1
ATOM 1665 C C . LYS A 1 211 ? -6.437 7.757 5.974 1.00 23.76 206 LYS A C 1
ATOM 1666 O O . LYS A 1 211 ? -5.573 8.608 5.736 1.00 25.04 206 LYS A O 1
ATOM 1672 N N . LYS A 1 212 ? -6.219 6.459 5.751 1.00 23.40 207 LYS A N 1
ATOM 1673 C CA . LYS A 1 212 ? -4.876 6.029 5.374 1.00 24.33 207 LYS A CA 1
ATOM 1674 C C . LYS A 1 212 ? -4.509 6.506 3.968 1.00 27.79 207 LYS A C 1
ATOM 1675 O O . LYS A 1 212 ? -3.393 6.997 3.746 1.00 27.36 207 LYS A O 1
ATOM 1681 N N . ASP A 1 213 ? -5.425 6.391 3.010 1.00 24.56 208 ASP A N 1
ATOM 1682 C CA . ASP A 1 213 ? -5.086 6.657 1.618 1.00 23.60 208 ASP A CA 1
ATOM 1683 C C . ASP A 1 213 ? -5.859 7.806 0.984 1.00 25.09 208 ASP A C 1
ATOM 1684 O O . ASP A 1 213 ? -5.644 8.089 -0.201 1.00 26.92 208 ASP A O 1
ATOM 1689 N N . SER A 1 214 ? -6.736 8.482 1.728 1.00 22.56 209 SER A N 1
ATOM 1690 C CA . SER A 1 214 ? -7.486 9.637 1.224 1.00 22.49 209 SER A CA 1
ATOM 1691 C C . SER A 1 214 ? -8.337 9.271 0.009 1.00 25.12 209 SER A C 1
ATOM 1692 O O . SER A 1 214 ? -8.395 10.005 -0.977 1.00 25.46 209 SER A O 1
ATOM 1695 N N . ILE A 1 215 ? -8.993 8.124 0.083 1.00 24.13 210 ILE A N 1
ATOM 1696 C CA . ILE A 1 215 ? -9.933 7.708 -0.952 1.00 23.37 210 ILE A CA 1
ATOM 1697 C C . ILE A 1 215 ? -11.276 8.370 -0.676 1.00 23.51 210 ILE A C 1
ATOM 1698 O O . ILE A 1 215 ? -11.789 8.309 0.448 1.00 25.64 210 ILE A O 1
ATOM 1703 N N . GLU A 1 216 ? -11.858 8.995 -1.698 1.00 27.19 211 GLU A N 1
ATOM 1704 C CA . GLU A 1 216 ? -13.131 9.673 -1.496 1.00 26.36 211 GLU A CA 1
ATOM 1705 C C . GLU A 1 216 ? -14.221 8.665 -1.149 1.00 27.50 211 GLU A C 1
ATOM 1706 O O . GLU A 1 216 ? -14.373 7.635 -1.815 1.00 29.80 211 GLU A O 1
ATOM 1712 N N . ILE A 1 217 ? -14.960 8.953 -0.087 1.00 24.61 212 ILE A N 1
ATOM 1713 C CA . ILE A 1 217 ? -16.171 8.198 0.217 1.00 24.96 212 ILE A CA 1
ATOM 1714 C C . ILE A 1 217 ? -17.290 8.693 -0.713 1.00 27.18 212 ILE A C 1
ATOM 1715 O O . ILE A 1 217 ? -17.484 9.910 -0.814 1.00 28.82 212 ILE A O 1
ATOM 1720 N N . PRO A 1 218 ? -17.993 7.800 -1.405 1.00 30.83 213 PRO A N 1
ATOM 1721 C CA . PRO A 1 218 ? -19.026 8.254 -2.348 1.00 33.91 213 PRO A CA 1
ATOM 1722 C C . PRO A 1 218 ? -20.013 9.199 -1.680 1.00 34.98 213 PRO A C 1
ATOM 1723 O O . PRO A 1 218 ? -20.331 9.069 -0.496 1.00 32.46 213 PRO A O 1
ATOM 1727 N N . ARG A 1 219 ? -20.484 10.172 -2.461 1.00 37.39 214 ARG A N 1
ATOM 1728 C CA . ARG A 1 219 ? -21.269 11.269 -1.903 1.00 36.24 214 ARG A CA 1
ATOM 1729 C C . ARG A 1 219 ? -22.542 10.772 -1.220 1.00 36.12 214 ARG A C 1
ATOM 1730 O O . ARG A 1 219 ? -22.962 11.326 -0.197 1.00 38.73 214 ARG A O 1
ATOM 1738 N N . ASP A 1 220 ? -23.168 9.725 -1.756 1.00 37.88 215 ASP A N 1
ATOM 1739 C CA . ASP A 1 220 ? -24.397 9.236 -1.144 1.00 43.86 215 ASP A CA 1
ATOM 1740 C C . ASP A 1 220 ? -24.152 8.346 0.070 1.00 43.70 215 ASP A C 1
ATOM 1741 O O . ASP A 1 220 ? -25.123 7.856 0.656 1.00 45.80 215 ASP A O 1
ATOM 1746 N N . LYS A 1 221 ? -22.896 8.135 0.472 1.00 38.74 216 LYS A N 1
ATOM 1747 C CA . LYS A 1 221 ? -22.588 7.315 1.637 1.00 40.03 216 LYS A CA 1
ATOM 1748 C C . LYS A 1 221 ? -21.872 8.092 2.732 1.00 39.30 216 LYS A C 1
ATOM 1749 O O . LYS A 1 221 ? -21.362 7.483 3.680 1.00 42.65 216 LYS A O 1
ATOM 1755 N N . ARG A 1 222 ? -21.804 9.408 2.623 1.00 38.64 217 ARG A N 1
ATOM 1756 C CA . ARG A 1 222 ? -21.239 10.246 3.668 1.00 35.54 217 ARG A CA 1
ATOM 1757 C C . ARG A 1 222 ? -22.253 11.327 4.015 1.00 31.07 217 ARG A C 1
ATOM 1758 O O . ARG A 1 222 ? -23.134 11.643 3.213 1.00 33.78 217 ARG A O 1
ATOM 1766 N N . PRO A 1 223 ? -22.181 11.868 5.229 1.00 29.98 218 PRO A N 1
ATOM 1767 C CA . PRO A 1 223 ? -23.131 12.925 5.606 1.00 32.55 218 PRO A CA 1
ATOM 1768 C C . PRO A 1 223 ? -22.938 14.159 4.736 1.00 29.23 218 PRO A C 1
ATOM 1769 O O . PRO A 1 223 ? -21.830 14.456 4.286 1.00 26.43 218 PRO A O 1
ATOM 1773 N N . ILE A 1 224 ? -24.037 14.881 4.491 1.00 30.70 219 ILE A N 1
ATOM 1774 C CA . ILE A 1 224 ? -23.921 16.136 3.752 1.00 27.18 219 ILE A CA 1
ATOM 1775 C C . ILE A 1 224 ? -23.108 17.152 4.531 1.00 25.87 219 ILE A C 1
ATOM 1776 O O . ILE A 1 224 ? -22.637 18.138 3.960 1.00 25.03 219 ILE A O 1
ATOM 1781 N N . THR A 1 225 ? -22.912 16.926 5.824 1.00 23.48 220 THR A N 1
ATOM 1782 C CA . THR A 1 225 ? -22.080 17.792 6.645 1.00 22.38 220 THR A CA 1
ATOM 1783 C C . THR A 1 225 ? -20.640 17.305 6.746 1.00 23.51 220 THR A C 1
ATOM 1784 O O . THR A 1 225 ? -19.850 17.908 7.486 1.00 21.59 220 THR A O 1
ATOM 1788 N N . SER A 1 226 ? -20.276 16.236 6.034 1.00 20.41 221 SER A N 1
ATOM 1789 C CA . SER A 1 226 ? -18.867 15.882 5.933 1.00 18.62 221 SER A CA 1
ATOM 1790 C C . SER A 1 226 ? -18.104 17.036 5.304 1.00 18.95 221 SER A C 1
ATOM 1791 O O . SER A 1 226 ? -18.654 17.824 4.535 1.00 20.10 221 SER A O 1
ATOM 1794 N N . HIS A 1 227 ? -16.820 17.137 5.636 1.00 19.06 222 HIS A N 1
ATOM 1795 C CA . HIS A 1 227 ? -16.049 18.274 5.158 1.00 18.66 222 HIS A CA 1
ATOM 1796 C C . HIS A 1 227 ? -16.026 18.339 3.634 1.00 20.33 222 HIS A C 1
ATOM 1797 O O . HIS A 1 227 ? -16.245 19.408 3.053 1.00 19.66 222 HIS A O 1
ATOM 1804 N N . VAL A 1 228 ? -15.817 17.199 2.965 1.00 19.05 223 VAL A N 1
ATOM 1805 C CA . VAL A 1 228 ? -15.814 17.210 1.503 1.00 20.65 223 VAL A CA 1
ATOM 1806 C C . VAL A 1 228 ? -17.176 17.634 0.957 1.00 19.90 223 VAL A C 1
ATOM 1807 O O . VAL A 1 228 ? -17.256 18.403 -0.008 1.00 21.98 223 VAL A O 1
ATOM 1811 N N . SER A 1 229 ? -18.275 17.149 1.554 1.00 20.38 224 SER A N 1
ATOM 1812 C CA . SER A 1 229 ? -19.585 17.578 1.073 1.00 20.38 224 SER A CA 1
ATOM 1813 C C . SER A 1 229 ? -19.845 19.057 1.334 1.00 20.31 224 SER A C 1
ATOM 1814 O O . SER A 1 229 ? -20.606 19.684 0.592 1.00 25.03 224 SER A O 1
ATOM 1817 N N . ARG A 1 230 ? -19.228 19.625 2.375 1.00 20.13 225 ARG A N 1
ATOM 1818 C CA . ARG A 1 230 ? -19.392 21.055 2.636 1.00 20.70 225 ARG A CA 1
ATOM 1819 C C . ARG A 1 230 ? -18.593 21.926 1.668 1.00 20.13 225 ARG A C 1
ATOM 1820 O O . ARG A 1 230 ? -19.002 23.057 1.390 1.00 22.16 225 ARG A O 1
ATOM 1828 N N . THR A 1 231 ? -17.448 21.437 1.162 1.00 21.38 226 THR A N 1
ATOM 1829 C CA . THR A 1 231 ? -16.534 22.288 0.399 1.00 20.48 226 THR A CA 1
ATOM 1830 C C . THR A 1 231 ? -16.452 21.975 -1.092 1.00 21.50 226 THR A C 1
ATOM 1831 O O . THR A 1 231 ? -15.968 22.819 -1.854 1.00 25.31 226 THR A O 1
ATOM 1835 N N . ASP A 1 232 ? -16.903 20.800 -1.531 1.00 22.83 227 ASP A N 1
ATOM 1836 C CA . ASP A 1 232 ? -16.907 20.461 -2.957 1.00 24.20 227 ASP A CA 1
ATOM 1837 C C . ASP A 1 232 ? -18.205 20.993 -3.554 1.00 24.63 227 ASP A C 1
ATOM 1838 O O . ASP A 1 232 ? -19.209 20.291 -3.674 1.00 27.67 227 ASP A O 1
ATOM 1843 N N . LEU A 1 233 ? -18.179 22.278 -3.921 1.00 24.32 228 LEU A N 1
ATOM 1844 C CA . LEU A 1 233 ? -19.382 22.997 -4.311 1.00 26.12 228 LEU A CA 1
ATOM 1845 C C . LEU A 1 233 ? -19.311 23.435 -5.766 1.00 27.29 228 LEU A C 1
ATOM 1846 O O . LEU A 1 233 ? -18.230 23.585 -6.344 1.00 28.13 228 LEU A O 1
ATOM 1851 N N . SER A 1 234 ? -20.486 23.662 -6.343 1.00 29.69 229 SER A N 1
ATOM 1852 C CA . SER A 1 234 ? -20.579 24.136 -7.713 1.00 31.56 229 SER A CA 1
ATOM 1853 C C . SER A 1 234 ? -21.743 25.103 -7.832 1.00 33.76 229 SER A C 1
ATOM 1854 O O . SER A 1 234 ? -22.684 25.076 -7.038 1.00 38.31 229 SER A O 1
ATOM 1857 N N . GLU A 1 235 ? -21.654 25.968 -8.841 1.00 38.08 230 GLU A N 1
ATOM 1858 C CA . GLU A 1 235 ? -22.730 26.866 -9.235 1.00 40.78 230 GLU A CA 1
ATOM 1859 C C . GLU A 1 235 ? -22.835 26.852 -10.752 1.00 46.13 230 GLU A C 1
ATOM 1860 O O . GLU A 1 235 ? -21.819 26.955 -11.445 1.00 49.63 230 GLU A O 1
ATOM 1866 N N . ASN A 1 236 ? -24.057 26.719 -11.267 1.00 54.69 231 ASN A N 1
ATOM 1867 C CA . ASN A 1 236 ? -24.290 26.719 -12.712 1.00 61.14 231 ASN A CA 1
ATOM 1868 C C . ASN A 1 236 ? -23.478 25.637 -13.420 1.00 58.12 231 ASN A C 1
ATOM 1869 O O . ASN A 1 236 ? -23.096 25.795 -14.581 1.00 64.53 231 ASN A O 1
ATOM 1874 N N . GLY A 1 237 ? -23.187 24.541 -12.726 1.00 53.90 232 GLY A N 1
ATOM 1875 C CA . GLY A 1 237 ? -22.391 23.480 -13.308 1.00 54.74 232 GLY A CA 1
ATOM 1876 C C . GLY A 1 237 ? -20.896 23.716 -13.327 1.00 52.10 232 GLY A C 1
ATOM 1877 O O . GLY A 1 237 ? -20.166 22.894 -13.890 1.00 61.06 232 GLY A O 1
ATOM 1878 N N . LYS A 1 238 ? -20.413 24.810 -12.743 1.00 42.01 233 LYS A N 1
ATOM 1879 C CA . LYS A 1 238 ? -18.982 25.077 -12.628 1.00 38.00 233 LYS A CA 1
ATOM 1880 C C . LYS A 1 238 ? -18.533 24.889 -11.187 1.00 38.81 233 LYS A C 1
ATOM 1881 O O . LYS A 1 238 ? -19.169 25.401 -10.260 1.00 36.68 233 LYS A O 1
ATOM 1887 N N . ASP A 1 239 ? -17.426 24.179 -11.006 1.00 32.86 234 ASP A N 1
ATOM 1888 C CA . ASP A 1 239 ? -16.903 23.922 -9.671 1.00 31.08 234 ASP A CA 1
ATOM 1889 C C . ASP A 1 239 ? -16.277 25.180 -9.074 1.00 32.04 234 ASP A C 1
ATOM 1890 O O . ASP A 1 239 ? -15.550 25.916 -9.747 1.00 32.05 234 ASP A O 1
ATOM 1895 N N . LEU A 1 240 ? -16.539 25.410 -7.792 1.00 26.02 235 LEU A N 1
ATOM 1896 C CA . LEU A 1 240 ? -15.982 26.564 -7.084 1.00 25.32 235 LEU A CA 1
ATOM 1897 C C . LEU A 1 240 ? -14.646 26.207 -6.434 1.00 26.06 235 LEU A C 1
ATOM 1898 O O . LEU A 1 240 ? -14.485 26.234 -5.212 1.00 25.89 235 LEU A O 1
ATOM 1903 N N . LYS A 1 241 ? -13.669 25.874 -7.272 1.00 24.49 236 LYS A N 1
ATOM 1904 C CA . LYS A 1 241 ? -12.420 25.381 -6.711 1.00 22.58 236 LYS A CA 1
ATOM 1905 C C . LYS A 1 241 ? -11.536 26.533 -6.242 1.00 20.19 236 LYS A C 1
ATOM 1906 O O . LYS A 1 241 ? -11.657 27.679 -6.687 1.00 23.19 236 LYS A O 1
ATOM 1912 N N . ILE A 1 242 ? -10.648 26.202 -5.303 1.00 21.29 237 ILE A N 1
ATOM 1913 C CA . ILE A 1 242 ? -9.703 27.150 -4.729 1.00 19.52 237 ILE A CA 1
ATOM 1914 C C . ILE A 1 242 ? -8.353 26.454 -4.634 1.00 17.44 237 ILE A C 1
ATOM 1915 O O . ILE A 1 242 ? -8.243 25.234 -4.773 1.00 20.60 237 ILE A O 1
ATOM 1920 N N . VAL A 1 243 ? -7.319 27.256 -4.411 1.00 17.75 238 VAL A N 1
ATOM 1921 C CA . VAL A 1 243 ? -5.947 26.762 -4.290 1.00 17.40 238 VAL A CA 1
ATOM 1922 C C . VAL A 1 243 ? -5.515 26.935 -2.840 1.00 18.52 238 VAL A C 1
ATOM 1923 O O . VAL A 1 243 ? -5.305 28.062 -2.377 1.00 21.00 238 VAL A O 1
ATOM 1927 N N . ARG A 1 244 ? -5.331 25.826 -2.122 1.00 17.16 239 ARG A N 1
ATOM 1928 C CA . ARG A 1 244 ? -4.986 25.888 -0.707 1.00 16.89 239 ARG A CA 1
ATOM 1929 C C . ARG A 1 244 ? -3.484 25.733 -0.505 1.00 17.39 239 ARG A C 1
ATOM 1930 O O . ARG A 1 244 ? -2.839 24.937 -1.188 1.00 20.12 239 ARG A O 1
ATOM 1938 N N . GLN A 1 245 ? -2.937 26.518 0.433 1.00 16.68 240 GLN A N 1
ATOM 1939 C CA . GLN A 1 245 ? -1.533 26.427 0.823 1.00 16.03 240 GLN A CA 1
ATOM 1940 C C . GLN A 1 245 ? -1.388 26.259 2.333 1.00 17.67 240 GLN A C 1
ATOM 1941 O O . GLN A 1 245 ? -0.340 26.591 2.890 1.00 17.88 240 GLN A O 1
ATOM 1947 N N . SER A 1 246 ? -2.409 25.720 2.990 1.00 15.98 241 SER A N 1
ATOM 1948 C CA . SER A 1 246 ? -2.434 25.567 4.444 1.00 15.49 241 SER A CA 1
ATOM 1949 C C . SER A 1 246 ? -1.309 24.670 4.948 1.00 16.08 241 SER A C 1
ATOM 1950 O O . SER A 1 246 ? -0.891 23.720 4.281 1.00 18.88 241 SER A O 1
ATOM 1953 N N . LEU A 1 247 ? -0.849 24.955 6.166 1.00 15.84 242 LEU A N 1
ATOM 1954 C CA . LEU A 1 247 ? 0.166 24.133 6.815 1.00 15.43 242 LEU A CA 1
ATOM 1955 C C . LEU A 1 247 ? -0.166 23.962 8.285 1.00 15.04 242 LEU A C 1
ATOM 1956 O O . LEU A 1 247 ? -0.669 24.893 8.925 1.00 15.95 242 LEU A O 1
ATOM 1961 N N . PRO A 1 248 ? 0.165 22.801 8.861 1.00 14.94 243 PRO A N 1
ATOM 1962 C CA . PRO A 1 248 ? 0.149 22.660 10.325 1.00 14.25 243 PRO A CA 1
ATOM 1963 C C . PRO A 1 248 ? 1.055 23.674 11.012 1.00 16.42 243 PRO A C 1
ATOM 1964 O O . PRO A 1 248 ? 2.031 24.173 10.441 1.00 16.37 243 PRO A O 1
ATOM 1968 N N . TYR A 1 249 ? 0.741 23.946 12.279 1.00 15.37 244 TYR A N 1
ATOM 1969 C CA . TYR A 1 249 ? 1.607 24.770 13.118 1.00 15.24 244 TYR A CA 1
ATOM 1970 C C . TYR A 1 249 ? 1.405 24.349 14.570 1.00 15.72 244 TYR A C 1
ATOM 1971 O O . TYR A 1 249 ? 0.407 23.699 14.918 1.00 16.39 244 TYR A O 1
ATOM 1980 N N . GLY A 1 250 ? 2.341 24.741 15.421 1.00 16.95 245 GLY A N 1
ATOM 1981 C CA . GLY A 1 250 ? 2.070 24.770 16.848 1.00 18.12 245 GLY A CA 1
ATOM 1982 C C . GLY A 1 250 ? 2.917 23.818 17.667 1.00 18.17 245 GLY A C 1
ATOM 1983 O O . GLY A 1 250 ? 3.847 23.166 17.179 1.00 19.41 245 GLY A O 1
ATOM 1984 N N . GLN A 1 251 ? 2.547 23.726 18.945 1.00 17.84 246 GLN A N 1
ATOM 1985 C CA . GLN A 1 251 ? 3.273 22.968 19.955 1.00 18.49 246 GLN A CA 1
ATOM 1986 C C . GLN A 1 251 ? 2.572 21.642 20.209 1.00 17.58 246 GLN A C 1
ATOM 1987 O O . GLN A 1 251 ? 1.358 21.617 20.420 1.00 18.94 246 GLN A O 1
ATOM 1993 N N . ILE A 1 252 ? 3.343 20.554 20.231 1.00 17.76 247 ILE A N 1
ATOM 1994 C CA . ILE A 1 252 ? 2.780 19.246 20.587 1.00 18.97 247 ILE A CA 1
ATOM 1995 C C . ILE A 1 252 ? 2.057 19.315 21.922 1.00 22.06 247 ILE A C 1
ATOM 1996 O O . ILE A 1 252 ? 0.939 18.785 22.081 1.00 23.16 247 ILE A O 1
ATOM 2001 N N . THR A 1 253 ? 2.683 19.958 22.909 1.00 19.15 248 THR A N 1
ATOM 2002 C CA . THR A 1 253 ? 2.181 19.995 24.275 1.00 20.75 248 THR A CA 1
ATOM 2003 C C . THR A 1 253 ? 1.414 21.274 24.575 1.00 23.10 248 THR A C 1
ATOM 2004 O O . THR A 1 253 ? 1.155 21.568 25.744 1.00 24.70 248 THR A O 1
ATOM 2008 N N . GLY A 1 254 ? 1.058 22.035 23.547 1.00 23.41 249 GLY A N 1
ATOM 2009 C CA . GLY A 1 254 ? 0.349 23.289 23.714 1.00 24.67 249 GLY A CA 1
ATOM 2010 C C . GLY A 1 254 ? -0.666 23.523 22.617 1.00 23.98 249 GLY A C 1
ATOM 2011 O O . GLY A 1 254 ? -1.340 22.592 22.163 1.00 25.65 249 GLY A O 1
ATOM 2012 N N . GLU A 1 255 ? -0.771 24.764 22.164 1.00 20.10 250 GLU A N 1
ATOM 2013 C CA . GLU A 1 255 ? -1.747 25.109 21.142 1.00 18.93 250 GLU A CA 1
ATOM 2014 C C . GLU A 1 255 ? -1.220 24.726 19.768 1.00 21.38 250 GLU A C 1
ATOM 2015 O O . GLU A 1 255 ? -0.078 25.043 19.420 1.00 21.60 250 GLU A O 1
ATOM 2021 N N . LYS A 1 256 ? -2.059 24.051 18.985 1.00 18.74 251 LYS A N 1
ATOM 2022 C CA . LYS A 1 256 ? -1.655 23.604 17.661 1.00 16.23 251 LYS A CA 1
ATOM 2023 C C . LYS A 1 256 ? -2.876 23.503 16.767 1.00 17.72 251 LYS A C 1
ATOM 2024 O O . LYS A 1 256 ? -4.022 23.496 17.236 1.00 17.85 251 LYS A O 1
ATOM 2030 N N . GLY A 1 257 ? -2.623 23.440 15.466 1.00 16.40 252 GLY A N 1
ATOM 2031 C CA . GLY A 1 257 ? -3.741 23.322 14.551 1.00 18.91 252 GLY A CA 1
ATOM 2032 C C . GLY A 1 257 ? -3.315 23.447 13.109 1.00 18.83 252 GLY A C 1
ATOM 2033 O O . GLY A 1 257 ? -2.244 22.969 12.727 1.00 16.75 252 GLY A O 1
ATOM 2034 N N . LEU A 1 258 ? -4.154 24.098 12.308 1.00 17.15 253 LEU A N 1
ATOM 2035 C CA . LEU A 1 258 ? -3.917 24.289 10.886 1.00 16.58 253 LEU A CA 1
ATOM 2036 C C . LEU A 1 258 ? -3.936 25.779 10.607 1.00 15.75 253 LEU A C 1
ATOM 2037 O O . LEU A 1 258 ? -4.879 26.471 11.005 1.00 17.39 253 LEU A O 1
ATOM 2042 N N . MET A 1 259 ? -2.888 26.282 9.959 1.00 15.34 254 MET A N 1
ATOM 2043 C CA . MET A 1 259 ? -2.912 27.646 9.448 1.00 15.48 254 MET A CA 1
ATOM 2044 C C . MET A 1 259 ? -3.490 27.563 8.048 1.00 16.88 254 MET A C 1
ATOM 2045 O O . MET A 1 259 ? -2.792 27.200 7.097 1.00 16.85 254 MET A O 1
ATOM 2050 N N . PHE A 1 260 ? -4.790 27.851 7.925 1.00 15.79 255 PHE A N 1
ATOM 2051 C CA . PHE A 1 260 ? -5.466 27.736 6.648 1.00 16.78 255 PHE A CA 1
ATOM 2052 C C . PHE A 1 260 ? -5.182 28.951 5.783 1.00 15.99 255 PHE A C 1
ATOM 2053 O O . PHE A 1 260 ? -5.249 30.096 6.247 1.00 17.08 255 PHE A O 1
ATOM 2061 N N . ILE A 1 261 ? -4.890 28.707 4.511 1.00 15.07 256 ILE A N 1
ATOM 2062 C CA . ILE A 1 261 ? -4.820 29.810 3.558 1.00 16.20 256 ILE A CA 1
ATOM 2063 C C . ILE A 1 261 ? -5.285 29.306 2.205 1.00 16.72 256 ILE A C 1
ATOM 2064 O O . ILE A 1 261 ? -4.944 28.197 1.789 1.00 17.48 256 ILE A O 1
ATOM 2069 N N . ALA A 1 262 ? -6.100 30.120 1.530 1.00 16.52 257 ALA A N 1
ATOM 2070 C CA . ALA A 1 262 ? -6.554 29.802 0.188 1.00 17.51 257 ALA A CA 1
ATOM 2071 C C . ALA A 1 262 ? -6.358 31.006 -0.721 1.00 16.90 257 ALA A C 1
ATOM 2072 O O . ALA A 1 262 ? -6.518 32.156 -0.301 1.00 19.89 257 ALA A O 1
ATOM 2074 N N . TYR A 1 263 ? -6.009 30.710 -1.965 1.00 16.24 258 TYR A N 1
ATOM 2075 C CA . TYR A 1 263 ? -5.918 31.664 -3.059 1.00 17.06 258 TYR A CA 1
ATOM 2076 C C . TYR A 1 263 ? -6.984 31.326 -4.091 1.00 19.86 258 TYR A C 1
ATOM 2077 O O . TYR A 1 263 ? -7.219 30.149 -4.382 1.00 20.84 258 TYR A O 1
ATOM 2086 N N . ALA A 1 264 ? -7.641 32.342 -4.660 1.00 17.26 259 ALA A N 1
ATOM 2087 C CA . ALA A 1 264 ? -8.701 32.034 -5.606 1.00 18.42 259 ALA A CA 1
ATOM 2088 C C . ALA A 1 264 ? -8.846 33.140 -6.642 1.00 20.58 259 ALA A C 1
ATOM 2089 O O . ALA A 1 264 ? -8.581 34.314 -6.363 1.00 21.19 259 ALA A O 1
ATOM 2091 N N . CYS A 1 265 ? -9.322 32.761 -7.832 1.00 21.61 260 CYS A N 1
ATOM 2092 C CA . CYS A 1 265 ? -9.592 33.750 -8.869 1.00 23.56 260 CYS A CA 1
ATOM 2093 C C . CYS A 1 265 ? -10.772 34.645 -8.517 1.00 21.99 260 CYS A C 1
ATOM 2094 O O . CYS A 1 265 ? -10.930 35.718 -9.112 1.00 24.49 260 CYS A O 1
ATOM 2097 N N . SER A 1 266 ? -11.609 34.201 -7.583 1.00 20.43 261 SER A N 1
ATOM 2098 C CA . SER A 1 266 ? -12.817 34.901 -7.182 1.00 22.35 261 SER A CA 1
ATOM 2099 C C . SER A 1 266 ? -13.033 34.694 -5.696 1.00 21.08 261 SER A C 1
ATOM 2100 O O . SER A 1 266 ? -13.003 33.556 -5.222 1.00 23.29 261 SER A O 1
ATOM 2103 N N . LEU A 1 267 ? -13.263 35.787 -4.965 1.00 21.41 262 LEU A N 1
ATOM 2104 C CA A LEU A 1 267 ? -13.520 35.666 -3.534 0.45 20.34 262 LEU A CA 1
ATOM 2105 C CA B LEU A 1 267 ? -13.516 35.661 -3.534 0.55 19.76 262 LEU A CA 1
ATOM 2106 C C . LEU A 1 267 ? -14.760 34.825 -3.268 1.00 21.19 262 LEU A C 1
ATOM 2107 O O . LEU A 1 267 ? -14.826 34.117 -2.260 1.00 22.45 262 LEU A O 1
ATOM 2116 N N . HIS A 1 268 ? -15.738 34.885 -4.173 1.00 21.50 263 HIS A N 1
ATOM 2117 C CA . HIS A 1 268 ? -16.974 34.120 -4.008 1.00 21.94 263 HIS A CA 1
ATOM 2118 C C . HIS A 1 268 ? -16.703 32.627 -3.852 1.00 23.38 263 HIS A C 1
ATOM 2119 O O . HIS A 1 268 ? -17.413 31.942 -3.103 1.00 23.38 263 HIS A O 1
ATOM 2126 N N . ASN A 1 269 ? -15.690 32.099 -4.553 1.00 20.11 264 ASN A N 1
ATOM 2127 C CA . ASN A 1 269 ? -15.387 30.669 -4.436 1.00 21.41 264 ASN A CA 1
ATOM 2128 C C . ASN A 1 269 ? -15.062 30.298 -2.999 1.00 22.05 264 ASN A C 1
ATOM 2129 O O . ASN A 1 269 ? -15.434 29.213 -2.529 1.00 26.48 264 ASN A O 1
ATOM 2134 N N . ILE A 1 270 ? -14.343 31.173 -2.298 1.00 20.10 265 ILE A N 1
ATOM 2135 C CA . ILE A 1 270 ? -14.014 30.933 -0.897 1.00 19.03 265 ILE A CA 1
ATOM 2136 C C . ILE A 1 270 ? -15.222 31.198 -0.017 1.00 21.23 265 ILE A C 1
ATOM 2137 O O . ILE A 1 270 ? -15.565 30.400 0.863 1.00 20.34 265 ILE A O 1
ATOM 2142 N N . GLU A 1 271 ? -15.885 32.332 -0.243 1.00 21.55 266 GLU A N 1
ATOM 2143 C CA . GLU A 1 271 ? -16.952 32.736 0.661 1.00 20.92 266 GLU A CA 1
ATOM 2144 C C . GLU A 1 271 ? -18.106 31.745 0.642 1.00 24.47 266 GLU A C 1
ATOM 2145 O O . GLU A 1 271 ? -18.717 31.485 1.685 1.00 21.25 266 GLU A O 1
ATOM 2151 N N . LYS A 1 272 ? -18.428 31.180 -0.527 1.00 21.46 267 LYS A N 1
ATOM 2152 C CA . LYS A 1 272 ? -19.521 30.208 -0.562 1.00 22.51 267 LYS A CA 1
ATOM 2153 C C . LYS A 1 272 ? -19.178 28.970 0.263 1.00 21.04 267 LYS A C 1
ATOM 2154 O O . LYS A 1 272 ? -20.055 28.399 0.923 1.00 22.23 267 LYS A O 1
ATOM 2160 N N . GLN A 1 273 ? -17.906 28.558 0.267 1.00 19.41 268 GLN A N 1
ATOM 2161 C CA . GLN A 1 273 ? -17.516 27.431 1.110 1.00 19.92 268 GLN A CA 1
ATOM 2162 C C . GLN A 1 273 ? -17.626 27.789 2.584 1.00 20.98 268 GLN A C 1
ATOM 2163 O O . GLN A 1 273 ? -18.009 26.946 3.408 1.00 20.33 268 GLN A O 1
ATOM 2169 N N . LEU A 1 274 ? -17.293 29.036 2.938 1.00 20.14 269 LEU A N 1
ATOM 2170 C CA . LEU A 1 274 ? -17.440 29.457 4.327 1.00 20.51 269 LEU A CA 1
ATOM 2171 C C . LEU A 1 274 ? -18.907 29.483 4.739 1.00 20.79 269 LEU A C 1
ATOM 2172 O O . LEU A 1 274 ? -19.251 29.066 5.851 1.00 20.89 269 LEU A O 1
ATOM 2177 N N . GLN A 1 275 ? -19.793 29.964 3.859 1.00 20.28 270 GLN A N 1
ATOM 2178 C CA . GLN A 1 275 ? -21.217 29.918 4.173 1.00 20.52 270 GLN A CA 1
ATOM 2179 C C . GLN A 1 275 ? -21.664 28.482 4.404 1.00 21.07 270 GLN A C 1
ATOM 2180 O O . GLN A 1 275 ? -22.434 28.202 5.326 1.00 22.15 270 GLN A O 1
ATOM 2186 N N . SER A 1 276 ? -21.197 27.572 3.551 1.00 21.18 271 SER A N 1
ATOM 2187 C CA . SER A 1 276 ? -21.513 26.155 3.683 1.00 22.71 271 SER A CA 1
ATOM 2188 C C . SER A 1 276 ? -21.035 25.598 5.021 1.00 20.61 271 SER A C 1
ATOM 2189 O O . SER A 1 276 ? -21.827 25.019 5.784 1.00 22.70 271 SER A O 1
ATOM 2192 N N . MET A 1 277 ? -19.747 25.778 5.325 1.00 19.23 272 MET A N 1
ATOM 2193 C CA . MET A 1 277 ? -19.153 25.154 6.509 1.00 19.84 272 MET A CA 1
ATOM 2194 C C . MET A 1 277 ? -19.769 25.685 7.794 1.00 20.48 272 MET A C 1
ATOM 2195 O O . MET A 1 277 ? -19.934 24.939 8.767 1.00 21.82 272 MET A O 1
ATOM 2200 N N . PHE A 1 278 ? -20.088 26.978 7.832 1.00 20.45 273 PHE A N 1
ATOM 2201 C CA . PHE A 1 278 ? -20.516 27.615 9.073 1.00 21.43 273 PHE A CA 1
ATOM 2202 C C . PHE A 1 278 ? -22.028 27.788 9.154 1.00 21.77 273 PHE A C 1
ATOM 2203 O O . PHE A 1 278 ? -22.522 28.650 9.890 1.00 27.31 273 PHE A O 1
ATOM 2211 N N . GLY A 1 279 ? -22.775 26.951 8.433 1.00 22.44 274 GLY A N 1
ATOM 2212 C CA . GLY A 1 279 ? -24.194 26.793 8.667 1.00 22.51 274 GLY A CA 1
ATOM 2213 C C . GLY A 1 279 ? -25.081 27.804 7.986 1.00 23.53 274 GLY A C 1
ATOM 2214 O O . GLY A 1 279 ? -26.289 27.798 8.225 1.00 26.59 274 GLY A O 1
ATOM 2215 N N . GLN A 1 280 ? -24.525 28.668 7.145 1.00 22.96 275 GLN A N 1
ATOM 2216 C CA . GLN A 1 280 ? -25.288 29.779 6.600 1.00 24.84 275 GLN A CA 1
ATOM 2217 C C . GLN A 1 280 ? -26.083 29.407 5.347 1.00 27.47 275 GLN A C 1
ATOM 2218 O O . GLN A 1 280 ? -26.944 30.189 4.929 1.00 29.87 275 GLN A O 1
ATOM 2224 N N . LEU A 1 281 ? -25.867 28.224 4.763 1.00 26.44 276 LEU A N 1
ATOM 2225 C CA . LEU A 1 281 ? -26.630 27.801 3.584 1.00 24.54 276 LEU A CA 1
ATOM 2226 C C . LEU A 1 281 ? -27.785 26.864 3.902 1.00 28.79 276 LEU A C 1
ATOM 2227 O O . LEU A 1 281 ? -28.824 26.910 3.230 1.00 26.44 276 LEU A O 1
ATOM 2232 N N . ASP A 1 282 ? -27.627 25.978 4.880 1.00 29.66 277 ASP A N 1
ATOM 2233 C CA . ASP A 1 282 ? -28.699 25.052 5.204 1.00 31.35 277 ASP A CA 1
ATOM 2234 C C . ASP A 1 282 ? -28.873 24.885 6.707 1.00 32.70 277 ASP A C 1
ATOM 2235 O O . ASP A 1 282 ? -29.561 23.950 7.134 1.00 32.75 277 ASP A O 1
ATOM 2240 N N . GLY A 1 283 ? -28.281 25.760 7.518 1.00 29.02 278 GLY A N 1
ATOM 2241 C CA . GLY A 1 283 ? -28.420 25.681 8.955 1.00 28.16 278 GLY A CA 1
ATOM 2242 C C . GLY A 1 283 ? -27.558 24.636 9.621 1.00 29.88 278 GLY A C 1
ATOM 2243 O O . GLY A 1 283 ? -27.649 24.473 10.843 1.00 36.81 278 GLY A O 1
ATOM 2244 N N . LYS A 1 284 ? -26.723 23.927 8.866 1.00 26.99 279 LYS A N 1
ATOM 2245 C CA . LYS A 1 284 ? -25.924 22.829 9.398 1.00 27.08 279 LYS A CA 1
ATOM 2246 C C . LYS A 1 284 ? -24.446 23.147 9.267 1.00 26.15 279 LYS A C 1
ATOM 2247 O O . LYS A 1 284 ? -24.000 23.656 8.237 1.00 27.41 279 LYS A O 1
ATOM 2253 N N . HIS A 1 285 ? -23.680 22.817 10.304 1.00 24.91 280 HIS A N 1
ATOM 2254 C CA . HIS A 1 285 ? -22.252 23.077 10.314 1.00 22.85 280 HIS A CA 1
ATOM 2255 C C . HIS A 1 285 ? -21.466 21.862 9.839 1.00 21.86 280 HIS A C 1
ATOM 2256 O O . HIS A 1 285 ? -21.900 20.716 9.979 1.00 25.90 280 HIS A O 1
ATOM 2263 N N . ASP A 1 286 ? -20.303 22.144 9.261 1.00 21.14 281 ASP A N 1
ATOM 2264 C CA . ASP A 1 286 ? -19.299 21.133 8.958 1.00 22.32 281 ASP A CA 1
ATOM 2265 C C . ASP A 1 286 ? -18.992 20.287 10.188 1.00 23.21 281 ASP A C 1
ATOM 2266 O O . ASP A 1 286 ? -18.742 20.823 11.269 1.00 23.37 281 ASP A O 1
ATOM 2271 N N . LEU A 1 287 ? -19.010 18.959 10.019 1.00 22.33 282 LEU A N 1
ATOM 2272 C CA . LEU A 1 287 ? -18.661 18.069 11.130 1.00 23.13 282 LEU A CA 1
ATOM 2273 C C . LEU A 1 287 ? -17.260 18.339 11.672 1.00 22.61 282 LEU A C 1
ATOM 2274 O O . LEU A 1 287 ? -16.998 18.092 12.855 1.00 22.55 282 LEU A O 1
ATOM 2279 N N . LEU A 1 288 ? -16.341 18.813 10.828 1.00 20.26 283 LEU A N 1
ATOM 2280 C CA . LEU A 1 288 ? -14.982 19.066 11.300 1.00 21.34 283 LEU A CA 1
ATOM 2281 C C . LEU A 1 288 ? -14.958 20.113 12.407 1.00 21.40 283 LEU A C 1
ATOM 2282 O O . LEU A 1 288 ? -14.071 20.089 13.272 1.00 21.89 283 LEU A O 1
ATOM 2287 N N . LEU A 1 289 ? -15.933 21.025 12.416 1.00 20.84 284 LEU A N 1
ATOM 2288 C CA . LEU A 1 289 ? -15.931 22.097 13.402 1.00 21.54 284 LEU A CA 1
ATOM 2289 C C . LEU A 1 289 ? -16.301 21.619 14.801 1.00 21.88 284 LEU A C 1
ATOM 2290 O O . LEU A 1 289 ? -16.235 22.410 15.748 1.00 26.28 284 LEU A O 1
ATOM 2295 N N . LYS A 1 290 ? -16.683 20.349 14.969 1.00 21.56 285 LYS A N 1
ATOM 2296 C CA . LYS A 1 290 ? -16.752 19.788 16.315 1.00 20.84 285 LYS A CA 1
ATOM 2297 C C . LYS A 1 290 ? -15.373 19.652 16.952 1.00 22.38 285 LYS A C 1
ATOM 2298 O O . LYS A 1 290 ? -15.283 19.510 18.176 1.00 26.12 285 LYS A O 1
ATOM 2304 N N . TYR A 1 291 ? -14.303 19.680 16.152 1.00 20.63 286 TYR A N 1
ATOM 2305 C CA . TYR A 1 291 ? -12.975 19.289 16.608 1.00 19.47 286 TYR A CA 1
ATOM 2306 C C . TYR A 1 291 ? -11.933 20.375 16.453 1.00 21.26 286 TYR A C 1
ATOM 2307 O O . TYR A 1 291 ? -10.785 20.161 16.847 1.00 21.78 286 TYR A O 1
ATOM 2316 N N . THR A 1 292 ? -12.290 21.510 15.869 1.00 19.82 287 THR A N 1
ATOM 2317 C CA . THR A 1 292 ? -11.336 22.579 15.630 1.00 17.46 287 THR A CA 1
ATOM 2318 C C . THR A 1 292 ? -12.120 23.878 15.567 1.00 19.23 287 THR A C 1
ATOM 2319 O O . THR A 1 292 ? -13.320 23.884 15.292 1.00 23.79 287 THR A O 1
ATOM 2323 N N . THR A 1 293 ? -11.432 24.985 15.846 1.00 18.72 288 THR A N 1
ATOM 2324 C CA . THR A 1 293 ? -12.087 26.269 16.007 1.00 19.94 288 THR A CA 1
ATOM 2325 C C . THR A 1 293 ? -11.227 27.322 15.326 1.00 19.80 288 THR A C 1
ATOM 2326 O O . THR A 1 293 ? -10.028 27.413 15.628 1.00 20.03 288 THR A O 1
ATOM 2330 N N . PRO A 1 294 ? -11.795 28.146 14.454 1.00 18.60 289 PRO A N 1
ATOM 2331 C CA . PRO A 1 294 ? -11.029 29.270 13.906 1.00 17.69 289 PRO A CA 1
ATOM 2332 C C . PRO A 1 294 ? -10.906 30.399 14.922 1.00 17.82 289 PRO A C 1
ATOM 2333 O O . PRO A 1 294 ? -11.873 30.759 15.602 1.00 19.70 289 PRO A O 1
ATOM 2337 N N . VAL A 1 295 ? -9.702 30.958 15.015 1.00 17.59 290 VAL A N 1
ATOM 2338 C CA . VAL A 1 295 ? -9.427 32.023 15.985 1.00 20.01 290 VAL A CA 1
ATOM 2339 C C . VAL A 1 295 ? -8.881 33.292 15.346 1.00 18.09 290 VAL A C 1
ATOM 2340 O O . VAL A 1 295 ? -8.762 34.304 16.056 1.00 20.16 290 VAL A O 1
ATOM 2344 N N . THR A 1 296 ? -8.532 33.275 14.056 1.00 19.63 291 THR A N 1
ATOM 2345 C CA . THR A 1 296 ? -8.221 34.473 13.282 1.00 21.38 291 THR A CA 1
ATOM 2346 C C . THR A 1 296 ? -8.907 34.351 11.929 1.00 18.30 291 THR A C 1
ATOM 2347 O O . THR A 1 296 ? -9.391 33.281 11.548 1.00 20.11 291 THR A O 1
ATOM 2351 N N . GLY A 1 297 ? -8.963 35.462 11.205 1.00 18.65 292 GLY A N 1
ATOM 2352 C CA . GLY A 1 297 ? -9.493 35.421 9.858 1.00 19.80 292 GLY A CA 1
ATOM 2353 C C . GLY A 1 297 ? -9.259 36.728 9.130 1.00 17.35 292 GLY A C 1
ATOM 2354 O O . GLY A 1 297 ? -9.390 37.801 9.730 1.00 20.63 292 GLY A O 1
ATOM 2355 N N . SER A 1 298 ? -8.922 36.655 7.843 1.00 18.67 293 SER A N 1
ATOM 2356 C CA . SER A 1 298 ? -8.736 37.861 7.047 1.00 18.79 293 SER A CA 1
ATOM 2357 C C . SER A 1 298 ? -8.894 37.557 5.563 1.00 18.27 293 SER A C 1
ATOM 2358 O O . SE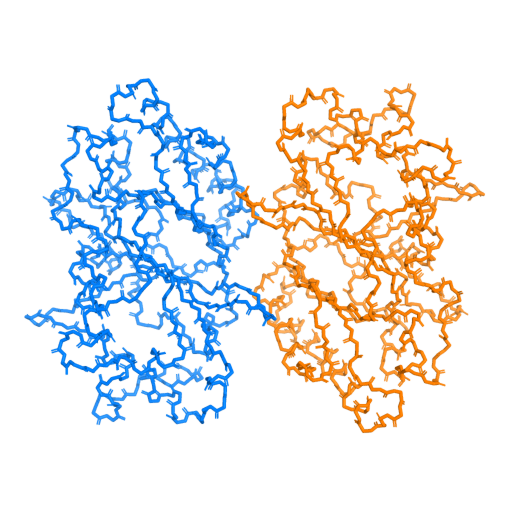R A 1 298 ? -8.503 36.488 5.098 1.00 17.95 293 SER A O 1
ATOM 2361 N N . PHE A 1 299 ? -9.448 38.525 4.832 1.00 18.75 294 PHE A N 1
ATOM 2362 C CA . PHE A 1 299 ? -9.458 38.533 3.375 1.00 18.68 294 PHE A CA 1
ATOM 2363 C C . PHE A 1 299 ? -8.438 39.544 2.863 1.00 19.41 294 PHE A C 1
ATOM 2364 O O . PHE A 1 299 ? -8.351 40.674 3.367 1.00 19.39 294 PHE A O 1
ATOM 2372 N N . TYR A 1 300 ? -7.751 39.181 1.784 1.00 18.78 295 TYR A N 1
ATOM 2373 C CA . TYR A 1 300 ? -6.813 40.087 1.137 1.00 17.39 295 TYR A CA 1
ATOM 2374 C C . TYR A 1 300 ? -6.862 39.895 -0.370 1.00 18.37 295 TYR A C 1
ATOM 2375 O O . TYR A 1 300 ? -7.488 38.966 -0.883 1.00 19.16 295 TYR A O 1
ATOM 2384 N N . PHE A 1 301 ? -6.133 40.756 -1.078 1.00 21.55 296 PHE A N 1
ATOM 2385 C CA . PHE A 1 301 ? -5.846 40.543 -2.487 1.00 20.13 296 PHE A CA 1
ATOM 2386 C C . PHE A 1 301 ? -4.349 40.636 -2.711 1.00 24.14 296 PHE A C 1
ATOM 2387 O O . PHE A 1 301 ? -3.715 41.625 -2.326 1.00 21.85 296 PHE A O 1
ATOM 2395 N N . ALA A 1 302 ? -3.795 39.607 -3.342 1.00 20.29 297 ALA A N 1
ATOM 2396 C CA . ALA A 1 302 ? -2.395 39.603 -3.740 1.00 20.01 297 ALA A CA 1
ATOM 2397 C C . ALA A 1 302 ? -2.298 40.118 -5.169 1.00 21.91 297 ALA A C 1
ATOM 2398 O O . ALA A 1 302 ? -2.686 39.390 -6.095 1.00 22.07 297 ALA A O 1
ATOM 2400 N N . PRO A 1 303 ? -1.812 41.331 -5.404 1.00 20.17 298 PRO A N 1
ATOM 2401 C CA . PRO A 1 303 ? -1.734 41.822 -6.781 1.00 21.33 298 PRO A CA 1
ATOM 2402 C C . PRO A 1 303 ? -0.775 40.987 -7.614 1.00 22.02 298 PRO A C 1
ATOM 2403 O O . PRO A 1 303 ? 0.095 40.281 -7.099 1.00 23.49 298 PRO A O 1
ATOM 2407 N N . SER A 1 304 ? -0.940 41.088 -8.926 1.00 23.66 299 SER A N 1
ATOM 2408 C CA . SER A 1 304 ? 0.083 40.600 -9.831 1.00 24.16 299 SER A CA 1
ATOM 2409 C C . SER A 1 304 ? 1.415 41.267 -9.502 1.00 24.96 299 SER A C 1
ATOM 2410 O O . SER A 1 304 ? 1.469 42.313 -8.851 1.00 27.05 299 SER A O 1
ATOM 2413 N N . LYS A 1 305 ? 2.509 40.654 -9.966 1.00 27.29 300 LYS A N 1
ATOM 2414 C CA . LYS A 1 305 ? 3.817 41.264 -9.740 1.00 28.75 300 LYS A CA 1
ATOM 2415 C C . LYS A 1 305 ? 3.875 42.673 -10.311 1.00 31.56 300 LYS A C 1
ATOM 2416 O O . LYS A 1 305 ? 4.434 43.578 -9.683 1.00 33.41 300 LYS A O 1
ATOM 2422 N N . LYS A 1 306 ? 3.293 42.882 -11.496 1.00 29.76 301 LYS A N 1
ATOM 2423 C CA . LYS A 1 306 ? 3.294 44.207 -12.106 1.00 33.20 301 LYS A CA 1
ATOM 2424 C C . LYS A 1 306 ? 2.514 45.208 -11.264 1.00 33.94 301 LYS A C 1
ATOM 2425 O O . LYS A 1 306 ? 2.994 46.317 -10.998 1.00 36.61 301 LYS A O 1
ATOM 2431 N N . GLU A 1 307 ? 1.299 44.841 -10.837 1.00 32.11 302 GLU A N 1
ATOM 2432 C CA . GLU A 1 307 ? 0.500 45.789 -10.067 1.00 32.14 302 GLU A CA 1
ATOM 2433 C C . GLU A 1 307 ? 1.088 46.007 -8.678 1.00 31.38 302 GLU A C 1
ATOM 2434 O O . GLU A 1 307 ? 0.985 47.110 -8.129 1.00 31.88 302 GLU A O 1
ATOM 2440 N N . LEU A 1 308 ? 1.765 44.999 -8.124 1.00 26.55 303 LEU A N 1
ATOM 2441 C CA . LEU A 1 308 ? 2.408 45.172 -6.827 1.00 25.58 303 LEU A CA 1
ATOM 2442 C C . LEU A 1 308 ? 3.451 46.282 -6.871 1.00 29.91 303 LEU A C 1
ATOM 2443 O O . LEU A 1 308 ? 3.532 47.105 -5.952 1.00 32.52 303 LEU A O 1
ATOM 2448 N N . LEU A 1 309 ? 4.250 46.324 -7.937 1.00 30.04 304 LEU A N 1
ATOM 2449 C CA . LEU A 1 309 ? 5.301 47.323 -8.083 1.00 30.11 304 LEU A CA 1
ATOM 2450 C C . LEU A 1 309 ? 4.794 48.644 -8.637 1.00 33.73 304 LEU A C 1
ATOM 2451 O O . LEU A 1 309 ? 5.546 49.627 -8.644 1.00 37.99 304 LEU A O 1
ATOM 2456 N N . GLU A 1 310 ? 3.549 48.700 -9.101 1.00 31.61 305 GLU A N 1
ATOM 2457 C CA . GLU A 1 310 ? 2.992 49.916 -9.673 1.00 37.17 305 GLU A CA 1
ATOM 2458 C C . GLU A 1 310 ? 1.977 50.583 -8.754 1.00 36.89 305 GLU A C 1
ATOM 2459 O O . GLU A 1 310 ? 1.295 51.518 -9.185 1.00 42.34 305 GLU A O 1
ATOM 2465 N N . LEU A 1 311 ? 1.865 50.132 -7.506 1.00 37.10 306 LEU A N 1
ATOM 2466 C CA . LEU A 1 311 ? 0.914 50.698 -6.551 1.00 41.65 306 LEU A CA 1
ATOM 2467 C C . LEU A 1 311 ? 1.081 52.214 -6.425 1.00 45.71 306 LEU A C 1
ATOM 2468 O O . LEU A 1 311 ? 2.206 52.719 -6.366 1.00 44.35 306 LEU A O 1
ATOM 2474 N N . SER B 1 5 ? 28.901 0.322 24.251 1.00 64.66 0 SER B N 1
ATOM 2475 C CA . SER B 1 5 ? 29.592 0.475 22.978 1.00 64.60 0 SER B CA 1
ATOM 2476 C C . SER B 1 5 ? 29.212 1.773 22.263 1.00 64.27 0 SER B C 1
ATOM 2477 O O . SER B 1 5 ? 30.020 2.343 21.530 1.00 72.10 0 SER B O 1
ATOM 2480 N N . MET B 1 6 ? 27.987 2.247 22.481 1.00 51.10 1 MET B N 1
ATOM 2481 C CA . MET B 1 6 ? 27.432 3.300 21.644 1.00 41.35 1 MET B CA 1
ATOM 2482 C C . MET B 1 6 ? 26.724 4.357 22.477 1.00 31.12 1 MET B C 1
ATOM 2483 O O . MET B 1 6 ? 26.017 4.044 23.437 1.00 34.04 1 MET B O 1
ATOM 2488 N N . ALA B 1 7 ? 26.905 5.605 22.086 1.00 26.15 2 ALA B N 1
ATOM 2489 C CA . ALA B 1 7 ? 26.238 6.711 22.749 1.00 25.95 2 ALA B CA 1
ATOM 2490 C C . ALA B 1 7 ? 24.848 6.905 22.166 1.00 28.03 2 ALA B C 1
ATOM 2491 O O . ALA B 1 7 ? 24.519 6.405 21.088 1.00 29.17 2 ALA B O 1
ATOM 2493 N N . GLN B 1 8 ? 24.029 7.670 22.876 1.00 21.68 3 GLN B N 1
ATOM 2494 C CA . GLN B 1 8 ? 22.838 8.1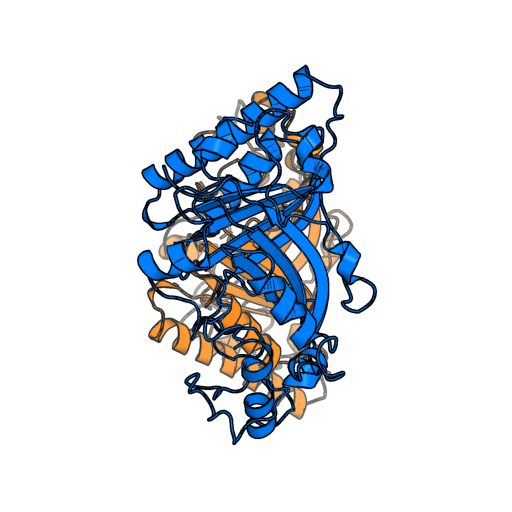81 22.220 1.00 20.01 3 GLN B CA 1
ATOM 2495 C C . GLN B 1 8 ? 23.254 9.148 21.109 1.00 23.12 3 GLN B C 1
ATOM 2496 O O . GLN B 1 8 ? 24.413 9.564 21.022 1.00 29.01 3 GLN B O 1
ATOM 2502 N N . SER B 1 9 ? 22.315 9.483 20.224 1.00 19.79 4 SER B N 1
ATOM 2503 C CA . SER B 1 9 ? 22.690 9.930 18.884 1.00 19.42 4 SER B CA 1
ATOM 2504 C C . SER B 1 9 ? 22.574 11.438 18.674 1.00 18.36 4 SER B C 1
ATOM 2505 O O . SER B 1 9 ? 22.424 11.885 17.536 1.00 20.27 4 SER B O 1
ATOM 2508 N N . THR B 1 10 ? 22.695 12.238 19.732 1.00 18.91 5 THR B N 1
ATOM 2509 C CA . THR B 1 10 ? 22.699 13.690 19.592 1.00 19.42 5 THR B CA 1
ATOM 2510 C C . THR B 1 10 ? 24.061 14.324 19.833 1.00 20.59 5 THR B C 1
ATOM 2511 O O . THR B 1 10 ? 24.181 15.545 19.682 1.00 24.09 5 THR B O 1
ATOM 2515 N N . VAL B 1 11 ? 25.078 13.563 20.242 1.00 19.64 6 VAL B N 1
ATOM 2516 C CA . VAL B 1 11 ? 26.353 14.186 20.600 1.00 21.28 6 VAL B CA 1
ATOM 2517 C C . VAL B 1 11 ? 27.288 14.278 19.405 1.00 26.05 6 VAL B C 1
ATOM 2518 O O . VAL B 1 11 ? 27.800 15.353 19.085 1.00 25.09 6 VAL B O 1
ATOM 2522 N N . LEU B 1 12 ? 27.559 13.157 18.747 1.00 23.05 7 LEU B N 1
ATOM 2523 C CA . LEU B 1 12 ? 28.574 13.146 17.702 1.00 22.30 7 LEU B CA 1
ATOM 2524 C C . LEU B 1 12 ? 28.177 13.851 16.402 1.00 20.83 7 LEU B C 1
ATOM 2525 O O . LEU B 1 12 ? 29.044 14.485 15.784 1.00 23.73 7 LEU B O 1
ATOM 2530 N N . PRO B 1 13 ? 26.939 13.753 15.913 1.00 19.50 8 PRO B N 1
ATOM 2531 C CA . PRO B 1 13 ? 26.620 14.371 14.614 1.00 20.64 8 PRO B CA 1
ATOM 2532 C C . PRO B 1 13 ? 26.641 15.887 14.665 1.00 23.32 8 PRO B C 1
ATOM 2533 O O . PRO B 1 13 ? 26.341 16.498 15.691 1.00 23.07 8 PRO B O 1
ATOM 2537 N N . MET B 1 14 ? 26.985 16.491 13.531 1.00 19.45 9 MET B N 1
ATOM 2538 C CA . MET B 1 14 ? 27.100 17.944 13.449 1.00 17.83 9 MET B CA 1
ATOM 2539 C C . MET B 1 14 ? 26.095 18.528 12.467 1.00 18.41 9 MET B C 1
ATOM 2540 O O . MET B 1 14 ? 25.587 17.850 11.576 1.00 18.99 9 MET B O 1
ATOM 2545 N N . HIS B 1 15 ? 25.830 19.816 12.657 1.00 17.90 10 HIS B N 1
ATOM 2546 C CA . HIS B 1 15 ? 25.152 20.661 11.670 1.00 17.76 10 HIS B CA 1
ATOM 2547 C C . HIS B 1 15 ? 23.689 20.297 11.440 1.00 18.68 10 HIS B C 1
ATOM 2548 O O . HIS B 1 15 ? 23.160 20.557 10.358 1.00 17.93 10 HIS B O 1
ATOM 2555 N N . CYS B 1 16 ? 23.005 19.752 12.451 1.00 17.61 11 CYS B N 1
ATOM 2556 C CA . CYS B 1 16 ? 21.558 19.560 12.347 1.00 16.79 11 CYS B CA 1
ATOM 2557 C C . CYS B 1 16 ? 20.861 20.858 11.945 1.00 17.59 11 CYS B C 1
ATOM 2558 O O . CYS B 1 16 ? 21.274 21.960 12.306 1.00 17.39 11 CYS B O 1
ATOM 2561 N N . LEU B 1 17 ? 19.779 20.716 11.191 1.00 15.01 12 LEU B N 1
ATOM 2562 C CA . LEU B 1 17 ? 19.031 21.890 10.772 1.00 14.36 12 LEU B CA 1
ATOM 2563 C C . LEU B 1 17 ? 17.845 22.188 11.680 1.00 14.90 12 LEU B C 1
ATOM 2564 O O . LEU B 1 17 ? 17.341 23.315 11.654 1.00 15.52 12 LEU B O 1
ATOM 2569 N N . TYR B 1 18 ? 17.395 21.204 12.474 1.00 15.08 13 TYR B N 1
ATOM 2570 C CA . TYR B 1 18 ? 16.249 21.344 13.365 1.00 15.70 13 TYR B CA 1
ATOM 2571 C C . TYR B 1 18 ? 16.546 20.631 14.668 1.00 16.28 13 TYR B C 1
ATOM 2572 O O . TYR B 1 18 ? 17.258 19.629 14.697 1.00 17.38 13 TYR B O 1
ATOM 2581 N N . GLY B 1 19 ? 15.966 21.145 15.747 1.00 17.20 14 GLY B N 1
ATOM 2582 C CA . GLY B 1 19 ? 16.075 20.445 17.011 1.00 17.81 14 GLY B CA 1
ATOM 2583 C C . GLY B 1 19 ? 14.831 20.714 17.817 1.00 21.17 14 GLY B C 1
ATOM 2584 O O . GLY B 1 19 ? 14.346 21.846 17.833 1.00 23.73 14 GLY B O 1
ATOM 2585 N N . ILE B 1 20 ? 14.286 19.700 18.472 1.00 15.58 15 ILE B N 1
ATOM 2586 C CA . ILE B 1 20 ? 13.162 19.895 19.374 1.00 16.52 15 ILE B CA 1
ATOM 2587 C C . ILE B 1 20 ? 13.642 19.535 20.770 1.00 16.85 15 ILE B C 1
ATOM 2588 O O . ILE B 1 20 ? 14.327 18.521 20.960 1.00 18.33 15 ILE B O 1
ATOM 2593 N N . PHE B 1 21 ? 13.328 20.396 21.730 1.00 16.38 16 PHE B N 1
ATOM 2594 C CA . PHE B 1 21 ? 13.767 20.276 23.112 1.00 17.22 16 PHE B CA 1
ATOM 2595 C C . PHE B 1 21 ? 12.523 20.177 23.976 1.00 19.23 16 PHE B C 1
ATOM 2596 O O . PHE B 1 21 ? 11.708 21.102 23.990 1.00 19.09 16 PHE B O 1
ATOM 2604 N N . LEU B 1 22 ? 12.373 19.057 24.675 1.00 16.60 17 LEU B N 1
ATOM 2605 C CA . LEU B 1 22 ? 11.244 18.818 25.571 1.00 16.83 17 LEU B CA 1
ATOM 2606 C C . LEU B 1 22 ? 11.817 18.588 26.960 1.00 19.44 17 LEU B C 1
ATOM 2607 O O . LEU B 1 22 ? 12.604 17.658 27.158 1.00 19.89 17 LEU B O 1
ATOM 2612 N N . GLU B 1 23 ? 11.473 19.453 27.912 1.00 17.19 18 GLU B N 1
ATOM 2613 C CA . GLU B 1 23 ? 11.997 19.333 29.265 1.00 17.71 18 GLU B CA 1
ATOM 2614 C C . GLU B 1 23 ? 10.839 19.307 30.240 1.00 20.52 18 GLU B C 1
ATOM 2615 O O . GLU B 1 23 ? 9.895 20.081 30.098 1.00 21.67 18 GLU B O 1
ATOM 2621 N N . GLY B 1 24 ? 10.915 18.447 31.244 1.00 19.14 19 GLY B N 1
ATOM 2622 C CA . GLY B 1 24 ? 9.819 18.408 32.191 1.00 22.73 19 GLY B CA 1
ATOM 2623 C C . GLY B 1 24 ? 10.053 17.405 33.293 1.00 24.60 19 GLY B C 1
ATOM 2624 O O . GLY B 1 24 ? 11.146 16.859 33.451 1.00 21.99 19 GLY B O 1
ATOM 2625 N N . ASN B 1 25 ? 8.993 17.156 34.052 1.00 21.43 20 ASN B N 1
ATOM 2626 C CA . ASN B 1 25 ? 9.120 16.396 35.276 1.00 22.19 20 ASN B CA 1
ATOM 2627 C C . ASN B 1 25 ? 8.382 15.070 35.180 1.00 25.37 20 ASN B C 1
ATOM 2628 O O . ASN B 1 25 ? 7.388 14.930 34.460 1.00 26.40 20 ASN B O 1
ATOM 2633 N N . LEU B 1 26 ? 8.916 14.092 35.891 1.00 23.07 21 LEU B N 1
ATOM 2634 C CA . LEU B 1 26 ? 8.347 12.754 35.917 1.00 25.30 21 LEU B CA 1
ATOM 2635 C C . LEU B 1 26 ? 7.244 12.699 36.961 1.00 28.32 21 LEU B C 1
ATOM 2636 O O . LEU B 1 26 ? 7.478 12.988 38.141 1.00 29.70 21 LEU B O 1
ATOM 2641 N N . LYS B 1 27 ? 6.044 12.299 36.539 1.00 25.86 22 LYS B N 1
ATOM 2642 C CA . LYS B 1 27 ? 4.917 12.208 37.458 1.00 27.94 22 LYS B CA 1
ATOM 2643 C C . LYS B 1 27 ? 4.798 10.851 38.138 1.00 32.77 22 LYS B C 1
ATOM 2644 O O . LYS B 1 27 ? 4.021 10.716 39.087 1.00 39.36 22 LYS B O 1
ATOM 2650 N N A ILE B 1 28 ? 5.544 9.853 37.672 0.46 34.34 23 ILE B N 1
ATOM 2651 N N B ILE B 1 28 ? 5.543 9.852 37.681 0.54 34.50 23 ILE B N 1
ATOM 2652 C CA A ILE B 1 28 ? 5.530 8.536 38.292 0.46 34.35 23 ILE B CA 1
ATOM 2653 C CA B ILE B 1 28 ? 5.517 8.525 38.285 0.54 34.24 23 ILE B CA 1
ATOM 2654 C C A ILE B 1 28 ? 6.316 8.587 39.593 0.46 39.04 23 ILE B C 1
ATOM 2655 C C B ILE B 1 28 ? 6.323 8.553 39.577 0.54 38.99 23 ILE B C 1
ATOM 2656 O O A ILE B 1 28 ? 7.433 9.121 39.642 0.46 42.91 23 ILE B O 1
ATOM 2657 O O B ILE B 1 28 ? 7.462 9.037 39.601 0.54 42.55 23 ILE B O 1
ATOM 2666 N N . GLN B 1 29 ? 5.741 8.033 40.652 1.00 44.01 24 GLN B N 1
ATOM 2667 C CA . GLN B 1 29 ? 6.391 8.056 41.954 1.00 44.14 24 GLN B CA 1
ATOM 2668 C C . GLN B 1 29 ? 7.286 6.834 42.146 1.00 47.03 24 GLN B C 1
ATOM 2669 O O . GLN B 1 29 ? 7.173 5.824 41.446 1.00 42.60 24 GLN B O 1
ATOM 2675 N N . LYS B 1 30 ? 8.181 6.946 43.130 1.00 49.87 25 LYS B N 1
ATOM 2676 C CA . LYS B 1 30 ? 9.266 5.985 43.293 1.00 56.89 25 LYS B CA 1
ATOM 2677 C C . LYS B 1 30 ? 8.758 4.567 43.537 1.00 55.96 25 LYS B C 1
ATOM 2678 O O . LYS B 1 30 ? 9.415 3.595 43.143 1.00 58.19 25 LYS B O 1
ATOM 2684 N N . ASN B 1 31 ? 7.599 4.421 44.176 1.00 53.00 26 ASN B N 1
ATOM 2685 C CA . ASN B 1 31 ? 7.098 3.108 44.558 1.00 63.00 26 ASN B CA 1
ATOM 2686 C C . ASN B 1 31 ? 6.254 2.439 43.479 1.00 59.37 26 ASN B C 1
ATOM 2687 O O . ASN B 1 31 ? 5.875 1.275 43.649 1.00 57.74 26 ASN B O 1
ATOM 2692 N N . ASP B 1 32 ? 5.961 3.133 42.380 1.00 49.51 27 ASP B N 1
ATOM 2693 C CA . ASP B 1 32 ? 5.009 2.664 41.371 1.00 45.89 27 ASP B CA 1
ATOM 2694 C C . ASP B 1 32 ? 5.747 1.776 40.378 1.00 47.47 27 ASP B C 1
ATOM 2695 O O . ASP B 1 32 ? 6.203 2.228 39.329 1.00 44.23 27 ASP B O 1
ATOM 2700 N N . GLN B 1 33 ? 5.845 0.482 40.694 1.00 47.42 28 GLN B N 1
ATOM 2701 C CA . GLN B 1 33 ? 6.618 -0.407 39.831 1.00 49.99 28 GLN B CA 1
ATOM 2702 C C . GLN B 1 33 ? 5.951 -0.590 38.472 1.00 45.90 28 GLN B C 1
ATOM 2703 O O . GLN B 1 33 ? 6.638 -0.666 37.445 1.00 42.87 28 GLN B O 1
ATOM 2709 N N . GLU B 1 34 ? 4.618 -0.643 38.434 1.00 43.82 29 GLU B N 1
ATOM 2710 C CA . GLU B 1 34 ? 3.940 -0.766 37.146 1.00 39.81 29 GLU B CA 1
ATOM 2711 C C . GLU B 1 34 ? 4.098 0.502 36.309 1.00 36.94 29 GLU B C 1
ATOM 2712 O O . GLU B 1 34 ? 4.312 0.424 35.094 1.00 36.52 29 GLU B O 1
ATOM 2718 N N . GLY B 1 35 ? 3.999 1.676 36.936 1.00 36.28 30 GLY B N 1
ATOM 2719 C CA . GLY B 1 35 ? 4.204 2.910 36.191 1.00 34.20 30 GLY B CA 1
ATOM 2720 C C . GLY B 1 35 ? 5.622 3.031 35.670 1.00 32.61 30 GLY B C 1
ATOM 2721 O O . GLY B 1 35 ? 5.844 3.474 34.537 1.00 31.30 30 GLY B O 1
ATOM 2722 N N . LEU B 1 36 ? 6.603 2.627 36.479 1.00 33.58 31 LEU B N 1
ATOM 2723 C CA . LEU B 1 36 ? 7.984 2.699 36.011 1.00 32.63 31 LEU B CA 1
ATOM 2724 C C . LEU B 1 36 ? 8.243 1.697 34.897 1.00 32.00 31 LEU B C 1
ATOM 2725 O O . LEU B 1 36 ? 9.013 1.986 33.975 1.00 30.53 31 LEU B O 1
ATOM 2730 N N . LYS B 1 37 ? 7.601 0.526 34.951 1.00 33.45 32 LYS B N 1
ATOM 2731 C CA . LYS B 1 37 ? 7.717 -0.423 33.850 1.00 33.39 32 LYS B CA 1
ATOM 2732 C C . LYS B 1 37 ? 7.158 0.167 32.559 1.00 33.81 32 LYS B C 1
ATOM 2733 O O . LYS B 1 37 ? 7.764 0.025 31.490 1.00 30.95 32 LYS B O 1
ATOM 2739 N N . LYS B 1 38 ? 6.018 0.860 32.641 1.00 31.15 33 LYS B N 1
ATOM 2740 C CA . LYS B 1 38 ? 5.461 1.498 31.454 1.00 29.77 33 LYS B CA 1
ATOM 2741 C C . LYS B 1 38 ? 6.371 2.612 30.957 1.00 27.66 33 LYS B C 1
ATOM 2742 O O . LYS B 1 38 ? 6.573 2.767 29.748 1.00 27.57 33 LYS B O 1
ATOM 2748 N N . PHE B 1 39 ? 6.922 3.395 31.884 1.00 28.75 34 PHE B N 1
ATOM 2749 C CA . PHE B 1 39 ? 7.868 4.450 31.533 1.00 26.18 34 PHE B CA 1
ATOM 2750 C C . PHE B 1 39 ? 9.051 3.893 30.749 1.00 27.03 34 PHE B C 1
ATOM 2751 O O . PHE B 1 39 ? 9.466 4.463 29.731 1.00 25.33 34 PHE B O 1
ATOM 2759 N N . LYS B 1 40 ? 9.612 2.773 31.210 1.00 26.69 35 LYS B N 1
ATOM 2760 C CA . LYS B 1 40 ? 10.763 2.207 30.519 1.00 26.57 35 LYS B CA 1
ATOM 2761 C C . LYS B 1 40 ? 10.370 1.579 29.188 1.00 28.66 35 LYS B C 1
ATOM 2762 O O . LYS B 1 40 ? 11.175 1.577 28.249 1.00 26.88 35 LYS B O 1
ATOM 2768 N N . ASP B 1 41 ? 9.139 1.078 29.060 1.00 30.52 36 ASP B N 1
ATOM 2769 C CA . ASP B 1 41 ? 8.707 0.631 27.739 1.00 26.48 36 ASP B CA 1
ATOM 2770 C C . ASP B 1 41 ? 8.604 1.806 26.773 1.00 27.14 36 ASP B C 1
ATOM 2771 O O . ASP B 1 41 ? 8.908 1.668 25.583 1.00 27.47 36 ASP B O 1
ATOM 2776 N N . ASN B 1 42 ? 8.175 2.970 27.261 1.00 24.28 37 ASN B N 1
ATOM 2777 C CA . ASN B 1 42 ? 8.128 4.146 26.395 1.00 22.44 37 ASN B CA 1
ATOM 2778 C C . ASN B 1 42 ? 9.529 4.610 25.997 1.00 25.39 37 ASN B C 1
ATOM 2779 O O . ASN B 1 42 ? 9.716 5.135 24.896 1.00 22.79 37 ASN B O 1
ATOM 2784 N N . ILE B 1 43 ? 10.521 4.433 26.875 1.00 23.48 38 ILE B N 1
ATOM 2785 C CA . ILE B 1 43 ? 11.904 4.703 26.499 1.00 22.78 38 ILE B CA 1
ATOM 2786 C C . ILE B 1 43 ? 12.333 3.770 25.371 1.00 22.29 38 ILE B C 1
ATOM 2787 O O . ILE B 1 43 ? 12.938 4.199 24.381 1.00 23.79 38 ILE B O 1
ATOM 2792 N N . LYS B 1 44 ? 12.012 2.479 25.498 1.00 23.55 39 LYS B N 1
ATOM 2793 C CA . LYS B 1 44 ? 12.358 1.533 24.442 1.00 25.22 39 LYS B CA 1
ATOM 2794 C C . LYS B 1 44 ? 11.693 1.913 23.122 1.00 26.02 39 LYS B C 1
ATOM 2795 O O . LYS B 1 44 ? 12.325 1.850 22.062 1.00 26.82 39 LYS B O 1
ATOM 2801 N N . LYS B 1 45 ? 10.425 2.332 23.172 1.00 25.83 40 LYS B N 1
ATOM 2802 C CA . LYS B 1 45 ? 9.736 2.759 21.955 1.00 26.46 40 LYS B CA 1
ATOM 2803 C C . LYS B 1 45 ? 10.459 3.918 21.283 1.00 24.95 40 LYS B C 1
ATOM 2804 O O . LYS B 1 45 ? 10.533 3.979 20.050 1.00 24.08 40 LYS B O 1
ATOM 2810 N N . PHE B 1 46 ? 10.976 4.856 22.080 1.00 21.84 41 PHE B N 1
ATOM 2811 C CA . PHE B 1 46 ? 11.730 5.980 21.532 1.00 21.32 41 PHE B CA 1
ATOM 2812 C C . PHE B 1 46 ? 12.960 5.495 20.779 1.00 21.88 41 PHE B C 1
ATOM 2813 O O . PHE B 1 46 ? 13.215 5.914 19.643 1.00 22.49 41 PHE B O 1
ATOM 2821 N N . THR B 1 47 ? 13.736 4.597 21.394 1.00 22.85 42 THR B N 1
ATOM 2822 C CA . THR B 1 47 ? 14.938 4.111 20.725 1.00 24.88 42 THR B CA 1
ATOM 2823 C C . THR B 1 47 ? 14.582 3.333 19.465 1.00 25.17 42 THR B C 1
ATOM 2824 O O . THR B 1 47 ? 15.302 3.411 18.462 1.00 25.28 42 THR B O 1
ATOM 2828 N N . LEU B 1 48 ? 13.469 2.594 19.490 1.00 22.07 43 LEU B N 1
ATOM 2829 C CA . LEU B 1 48 ? 13.059 1.835 18.312 1.00 23.57 43 LEU B CA 1
ATOM 2830 C C . LEU B 1 48 ? 12.586 2.762 17.202 1.00 27.72 43 LEU B C 1
ATOM 2831 O O . LEU B 1 48 ? 12.861 2.516 16.021 1.00 25.64 43 LEU B O 1
ATOM 2836 N N . GLU B 1 49 ? 11.874 3.833 17.557 1.00 24.61 44 GLU B N 1
ATOM 2837 C CA . GLU B 1 49 ? 11.386 4.730 16.516 1.00 22.63 44 GLU B CA 1
ATOM 2838 C C . GLU B 1 49 ? 12.514 5.557 15.914 1.00 24.25 44 GLU B C 1
ATOM 2839 O O . GLU B 1 49 ? 12.469 5.881 14.722 1.00 23.82 44 GLU B O 1
ATOM 2845 N N . LEU B 1 50 ? 13.533 5.902 16.706 1.00 23.07 45 LEU B N 1
ATOM 2846 C CA . LEU B 1 50 ? 14.727 6.518 16.135 1.00 23.34 45 LEU B CA 1
ATOM 2847 C C . LEU B 1 50 ? 15.300 5.651 15.026 1.00 21.89 45 LEU B C 1
ATOM 2848 O O . LEU B 1 50 ? 15.631 6.137 13.940 1.00 24.19 45 LEU B O 1
ATOM 2853 N N . ASP B 1 51 ? 15.437 4.349 15.293 1.00 22.43 46 ASP B N 1
ATOM 2854 C CA . ASP B 1 51 ? 16.008 3.463 14.291 1.00 23.14 46 ASP B CA 1
ATOM 2855 C C . ASP B 1 51 ? 15.103 3.359 13.069 1.00 23.87 46 ASP B C 1
ATOM 2856 O O . ASP B 1 51 ? 15.591 3.299 11.937 1.00 25.06 46 ASP B O 1
ATOM 2861 N N . GLU B 1 52 ? 13.783 3.309 13.280 1.00 22.77 47 GLU B N 1
ATOM 2862 C CA . GLU B 1 52 ? 12.854 3.222 12.158 1.00 25.37 47 GLU B CA 1
ATOM 2863 C C . GLU B 1 52 ? 12.917 4.470 11.290 1.00 22.26 47 GLU B C 1
ATOM 2864 O O . GLU B 1 52 ? 12.899 4.381 10.057 1.00 22.84 47 GLU B O 1
ATOM 2870 N N . ILE B 1 53 ? 12.966 5.645 11.915 1.00 20.68 48 ILE B N 1
ATOM 2871 C CA . ILE B 1 53 ? 13.045 6.871 11.132 1.00 20.91 48 ILE B CA 1
ATOM 2872 C C . ILE B 1 53 ? 14.361 6.930 10.369 1.00 19.69 48 ILE B C 1
ATOM 2873 O O . ILE B 1 53 ? 14.409 7.368 9.211 1.00 22.69 48 ILE B O 1
ATOM 2878 N N . ASP B 1 54 ? 15.449 6.485 10.997 1.00 21.80 49 ASP B N 1
ATOM 2879 C CA . ASP B 1 54 ? 16.735 6.487 10.309 1.00 23.53 49 ASP B CA 1
ATOM 2880 C C . ASP B 1 54 ? 16.687 5.607 9.066 1.00 23.12 49 ASP B C 1
ATOM 2881 O O . ASP B 1 54 ? 17.254 5.962 8.026 1.00 27.29 49 ASP B O 1
ATOM 2886 N N . LYS B 1 55 ? 15.979 4.470 9.141 1.00 22.13 50 LYS B N 1
ATOM 2887 C CA . LYS B 1 55 ? 15.866 3.578 7.987 1.00 24.13 50 LYS B CA 1
ATOM 2888 C C . LYS B 1 55 ? 15.021 4.190 6.877 1.00 24.76 50 LYS B C 1
ATOM 2889 O O . LYS B 1 55 ? 15.333 4.046 5.690 1.00 26.34 50 LYS B O 1
ATOM 2895 N N . ILE B 1 56 ? 13.904 4.818 7.246 1.00 24.24 51 ILE B N 1
ATOM 2896 C CA . ILE B 1 56 ? 12.945 5.318 6.267 1.00 25.54 51 ILE B CA 1
ATOM 2897 C C . ILE B 1 56 ? 13.409 6.634 5.680 1.00 24.87 51 ILE B C 1
ATOM 2898 O O . ILE B 1 56 ? 13.176 6.913 4.497 1.00 26.39 51 ILE B O 1
ATOM 2903 N N . SER B 1 57 ? 14.075 7.453 6.485 1.00 19.22 52 SER B N 1
ATOM 2904 C CA . SER B 1 57 ? 14.457 8.807 6.086 1.00 18.90 52 SER B CA 1
ATOM 2905 C C . SER B 1 57 ? 15.923 9.041 6.414 1.00 18.81 52 SER B C 1
ATOM 2906 O O . SER B 1 57 ? 16.259 9.842 7.297 1.00 18.24 52 SER B O 1
ATOM 2909 N N . PRO B 1 58 ? 16.838 8.363 5.723 1.00 18.56 53 PRO B N 1
ATOM 2910 C CA . PRO B 1 58 ? 18.268 8.596 5.982 1.00 18.13 53 PRO B CA 1
ATOM 2911 C C . PRO B 1 58 ? 18.672 10.045 5.769 1.00 18.34 53 PRO B C 1
ATOM 2912 O O . PRO B 1 58 ? 19.605 10.531 6.423 1.00 18.48 53 PRO B O 1
ATOM 2916 N N . GLN B 1 59 ? 17.972 10.762 4.885 1.00 17.42 54 GLN B N 1
ATOM 2917 C CA . GLN B 1 59 ? 18.285 12.158 4.631 1.00 19.26 54 GLN B CA 1
ATOM 2918 C C . GLN B 1 59 ? 18.031 13.031 5.855 1.00 19.06 54 GLN B C 1
ATOM 2919 O O . GLN B 1 59 ? 18.623 14.114 5.971 1.00 20.96 54 GLN B O 1
ATOM 2925 N N . SER B 1 60 ? 17.200 12.568 6.795 1.00 17.65 55 SER B N 1
ATOM 2926 C CA . SER B 1 60 ? 16.970 13.347 8.005 1.00 17.92 55 SER B CA 1
ATOM 2927 C C . SER B 1 60 ? 18.184 13.403 8.916 1.00 16.06 55 SER B C 1
ATOM 2928 O O . SER B 1 60 ? 18.271 14.317 9.744 1.00 16.61 55 SER B O 1
ATOM 2931 N N . ARG B 1 61 ? 19.105 12.433 8.829 1.00 16.10 56 ARG B N 1
ATOM 2932 C CA . ARG B 1 61 ? 20.184 12.348 9.817 1.00 15.34 56 ARG B CA 1
ATOM 2933 C C . ARG B 1 61 ? 19.606 12.509 11.229 1.00 16.61 56 ARG B C 1
ATOM 2934 O O . ARG B 1 61 ? 20.063 13.320 12.042 1.00 17.39 56 ARG B O 1
ATOM 2942 N N . ILE B 1 62 ? 18.581 11.705 11.521 1.00 16.84 57 ILE B N 1
ATOM 2943 C CA . ILE B 1 62 ? 17.852 11.829 12.774 1.00 17.15 57 ILE B CA 1
ATOM 2944 C C . ILE B 1 62 ? 18.754 11.475 13.953 1.00 16.93 57 ILE B C 1
ATOM 2945 O O . ILE B 1 62 ? 19.670 10.646 13.847 1.00 18.51 57 ILE B O 1
ATOM 2950 N N . GLY B 1 63 ? 18.487 12.120 15.089 1.00 17.47 58 GLY B N 1
ATOM 2951 C CA . GLY B 1 63 ? 19.184 11.809 16.327 1.00 17.97 58 GLY B CA 1
ATOM 2952 C C . GLY B 1 63 ? 18.265 12.096 17.492 1.00 17.61 58 GLY B C 1
ATOM 2953 O O . GLY B 1 63 ? 17.352 12.918 17.392 1.00 16.94 58 GLY B O 1
ATOM 2954 N N . GLY B 1 64 ? 18.487 11.394 18.602 1.00 17.51 59 GLY B N 1
ATOM 2955 C CA . GLY B 1 64 ? 17.670 11.633 19.776 1.00 18.17 59 GLY B CA 1
ATOM 2956 C C . GLY B 1 64 ? 18.347 11.162 21.039 1.00 19.38 59 GLY B C 1
ATOM 2957 O O . GLY B 1 64 ? 19.128 10.202 21.028 1.00 20.54 59 GLY B O 1
ATOM 2958 N N . ALA B 1 65 ? 18.026 11.831 22.147 1.00 19.28 60 ALA B N 1
ATOM 2959 C CA . ALA B 1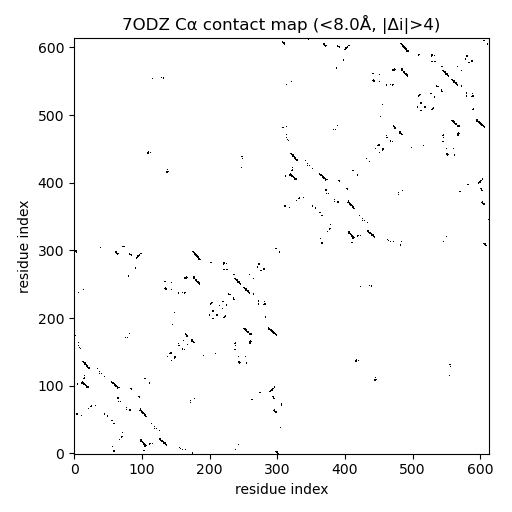 65 ? 18.550 11.430 23.446 1.00 19.32 60 ALA B CA 1
ATOM 2960 C C . ALA B 1 65 ? 17.515 11.699 24.526 1.00 19.85 60 ALA B C 1
ATOM 2961 O O . ALA B 1 65 ? 16.817 12.717 24.486 1.00 20.39 60 ALA B O 1
ATOM 2963 N N . ILE B 1 66 ? 17.427 10.776 25.484 1.00 18.17 61 ILE B N 1
ATOM 2964 C CA . ILE B 1 66 ? 16.682 10.969 26.721 1.00 19.92 61 ILE B CA 1
ATOM 2965 C C . ILE B 1 66 ? 17.690 11.096 27.856 1.00 20.39 61 ILE B C 1
ATOM 2966 O O . ILE B 1 66 ? 18.619 10.284 27.966 1.00 20.54 61 ILE B O 1
ATOM 2971 N N . CYS B 1 67 ? 17.520 12.126 28.689 1.00 19.27 62 CYS B N 1
ATOM 2972 C CA . CYS B 1 67 ? 18.509 12.513 29.686 1.00 18.79 62 CYS B CA 1
ATOM 2973 C C . CYS B 1 67 ? 17.823 12.733 31.027 1.00 19.10 62 CYS B C 1
ATOM 2974 O O . CYS B 1 67 ? 16.672 13.171 31.074 1.00 20.35 62 CYS B O 1
ATOM 2977 N N . PHE B 1 68 ? 18.543 12.449 32.116 1.00 20.58 63 PHE B N 1
ATOM 2978 C CA . PHE B 1 68 ? 17.950 12.401 33.450 1.00 21.87 63 PHE B CA 1
ATOM 2979 C C . PHE B 1 68 ? 18.711 13.281 34.429 1.00 21.68 63 PHE B C 1
ATOM 2980 O O . PHE B 1 68 ? 19.943 13.351 34.393 1.00 22.04 63 PHE B O 1
ATOM 2988 N N . SER B 1 69 ? 17.970 13.931 35.324 1.00 22.36 64 SER B N 1
ATOM 2989 C CA . SER B 1 69 ? 18.566 14.762 36.362 1.00 22.89 64 SER B CA 1
ATOM 2990 C C . SER B 1 69 ? 19.066 13.932 37.548 1.00 24.09 64 SER B C 1
ATOM 2991 O O . SER B 1 69 ? 18.697 12.771 37.740 1.00 25.06 64 SER B O 1
ATOM 2994 N N . SER B 1 70 ? 19.910 14.556 38.375 1.00 21.79 65 SER B N 1
ATOM 2995 C CA . SER B 1 70 ? 20.370 13.861 39.573 1.00 23.81 65 SER B CA 1
ATOM 2996 C C . SER B 1 70 ? 19.232 13.616 40.558 1.00 28.30 65 SER B C 1
ATOM 2997 O O . SER B 1 70 ? 19.232 12.599 41.257 1.00 29.02 65 SER B O 1
ATOM 3000 N N . ASP B 1 71 ? 18.248 14.518 40.614 1.00 31.14 66 ASP B N 1
ATOM 3001 C CA . ASP B 1 71 ? 17.156 14.354 41.568 1.00 30.83 66 ASP B CA 1
ATOM 3002 C C . ASP B 1 71 ? 16.242 13.190 41.201 1.00 29.02 66 ASP B C 1
ATOM 3003 O O . ASP B 1 71 ? 15.635 12.585 42.090 1.00 30.54 66 ASP B O 1
ATOM 3008 N N . ILE B 1 72 ? 16.131 12.863 39.914 1.00 26.53 67 ILE B N 1
ATOM 3009 C CA . ILE B 1 72 ? 15.243 11.789 39.469 1.00 25.51 67 ILE B CA 1
ATOM 3010 C C . ILE B 1 72 ? 15.978 10.467 39.277 1.00 28.45 67 ILE B C 1
ATOM 3011 O O . ILE B 1 72 ? 15.322 9.429 39.099 1.00 26.53 67 ILE B O 1
ATOM 3016 N N . TRP B 1 73 ? 17.312 10.466 39.333 1.00 28.88 68 TRP B N 1
ATOM 3017 C CA . TRP B 1 73 ? 18.079 9.273 38.993 1.00 28.49 68 TRP B CA 1
ATOM 3018 C C . TRP B 1 73 ? 17.629 8.045 39.778 1.00 31.19 68 TRP B C 1
ATOM 3019 O O . TRP B 1 73 ? 17.377 6.987 39.192 1.00 32.39 68 TRP B O 1
ATOM 3030 N N . ASP B 1 74 ? 17.533 8.160 41.111 1.00 31.44 69 ASP B N 1
ATOM 3031 C CA . ASP B 1 74 ? 17.173 7.023 41.954 1.00 32.47 69 ASP B CA 1
ATOM 3032 C C . ASP B 1 74 ? 15.707 6.635 41.841 1.00 32.81 69 ASP B C 1
ATOM 3033 O O . ASP B 1 74 ? 15.319 5.589 42.372 1.00 37.19 69 ASP B O 1
ATOM 3038 N N . THR B 1 75 ? 14.885 7.452 41.188 1.00 29.99 70 THR B N 1
ATOM 3039 C CA . THR B 1 75 ? 13.531 7.030 40.859 1.00 31.71 70 THR B CA 1
ATOM 3040 C C . THR B 1 75 ? 13.521 6.139 39.625 1.00 32.14 70 THR B C 1
ATOM 3041 O O . THR B 1 75 ? 12.828 5.114 39.605 1.00 36.30 70 THR B O 1
ATOM 3045 N N . VAL B 1 76 ? 14.298 6.494 38.600 1.00 30.45 71 VAL B N 1
ATOM 3046 C CA . VAL B 1 76 ? 14.244 5.741 37.353 1.00 30.07 71 VAL B CA 1
ATOM 3047 C C . VAL B 1 76 ? 15.131 4.502 37.376 1.00 34.42 71 VAL B C 1
ATOM 3048 O O . VAL B 1 76 ? 14.906 3.588 36.575 1.00 35.70 71 VAL B O 1
ATOM 3052 N N . THR B 1 77 ? 16.121 4.418 38.262 1.00 33.64 72 THR B N 1
ATOM 3053 C CA . THR B 1 77 ? 16.933 3.209 38.278 1.00 32.09 72 THR B CA 1
ATOM 3054 C C . THR B 1 77 ? 17.427 2.899 39.682 1.00 33.20 72 THR B C 1
ATOM 3055 O O . THR B 1 77 ? 17.730 3.801 40.468 1.00 36.96 72 THR B O 1
ATOM 3059 N N . LYS B 1 78 ? 17.477 1.605 39.993 1.00 33.06 73 LYS B N 1
ATOM 3060 C CA . LYS B 1 78 ? 18.178 1.096 41.161 1.00 37.03 73 LYS B CA 1
ATOM 3061 C C . LYS B 1 78 ? 19.377 0.247 40.763 1.00 39.85 73 LYS B C 1
ATOM 3062 O O . LYS B 1 78 ? 20.019 -0.354 41.631 1.00 47.13 73 LYS B O 1
ATOM 3068 N N . LYS B 1 79 ? 19.694 0.186 39.470 1.00 36.53 74 LYS B N 1
ATOM 3069 C CA . LYS B 1 79 ? 20.762 -0.660 38.944 1.00 41.60 74 LYS B CA 1
ATOM 3070 C C . LYS B 1 79 ? 21.977 0.117 38.460 1.00 41.50 74 LYS B C 1
ATOM 3071 O O . LYS B 1 79 ? 23.108 -0.306 38.713 1.00 46.71 74 LYS B O 1
ATOM 3077 N N . ILE B 1 80 ? 21.775 1.241 37.775 1.00 40.22 75 ILE B N 1
ATOM 3078 C CA . ILE B 1 80 ? 22.861 1.999 37.159 1.00 39.67 75 ILE B CA 1
ATOM 3079 C C . ILE B 1 80 ? 23.385 3.023 38.159 1.00 41.81 75 ILE B C 1
ATOM 3080 O O . ILE B 1 80 ? 22.606 3.778 38.757 1.00 34.00 75 ILE B O 1
ATOM 3085 N N . SER B 1 81 ? 24.708 3.058 38.327 1.00 37.07 76 SER B N 1
ATOM 3086 C CA . SER B 1 81 ? 25.334 4.008 39.236 1.00 41.27 76 SER B CA 1
ATOM 3087 C C . SER B 1 81 ? 25.054 5.436 38.786 1.00 32.30 76 SER B C 1
ATOM 3088 O O . SER B 1 81 ? 25.071 5.738 37.592 1.00 32.94 76 SER B O 1
ATOM 3091 N N . LYS B 1 82 ? 24.780 6.312 39.747 1.00 33.84 77 LYS B N 1
ATOM 3092 C CA . LYS B 1 82 ? 24.565 7.715 39.415 1.00 36.62 77 LYS B CA 1
ATOM 3093 C C . LYS B 1 82 ? 25.879 8.342 38.962 1.00 32.12 77 LYS B C 1
ATOM 3094 O O . LYS B 1 82 ? 26.900 8.176 39.639 1.00 31.67 77 LYS B O 1
ATOM 3100 N N . PRO B 1 83 ? 25.891 9.056 37.837 1.00 31.15 78 PRO B N 1
ATOM 3101 C CA . PRO B 1 83 ? 27.127 9.704 37.373 1.00 29.88 78 PRO B CA 1
ATOM 3102 C C . PRO B 1 83 ? 27.709 10.612 38.445 1.00 30.33 78 PRO B C 1
ATOM 3103 O O . PRO B 1 83 ? 26.997 11.402 39.067 1.00 32.50 78 PRO B O 1
ATOM 3107 N N . LYS B 1 84 ? 29.024 10.495 38.654 1.00 29.04 79 LYS B N 1
ATOM 3108 C CA . LYS B 1 84 ? 29.627 11.003 39.882 1.00 31.51 79 LYS B CA 1
ATOM 3109 C C . LYS B 1 84 ? 29.550 12.523 39.996 1.00 32.73 79 LYS B C 1
ATOM 3110 O O . LYS B 1 84 ? 29.553 13.049 41.115 1.00 35.01 79 LYS B O 1
ATOM 3116 N N . GLU B 1 85 ? 29.491 13.244 38.875 1.00 29.90 80 GLU B N 1
ATOM 3117 C CA . GLU B 1 85 ? 29.448 14.699 38.917 1.00 28.90 80 GLU B CA 1
ATOM 3118 C C . GLU B 1 85 ? 28.039 15.267 38.888 1.00 29.32 80 GLU B C 1
ATOM 3119 O O . GLU B 1 85 ? 27.877 16.477 39.081 1.00 31.11 80 GLU B O 1
ATOM 3125 N N . LEU B 1 86 ? 27.026 14.446 38.635 1.00 28.31 81 LEU B N 1
ATOM 3126 C CA . LEU B 1 86 ? 25.695 14.984 38.391 1.00 27.31 81 LEU B CA 1
ATOM 3127 C C . LEU B 1 86 ? 25.120 15.635 39.648 1.00 28.33 81 LEU B C 1
ATOM 3128 O O . LEU B 1 86 ? 25.204 15.087 40.753 1.00 30.03 81 LEU B O 1
ATOM 3133 N N . LYS B 1 87 ? 24.528 16.816 39.463 1.00 27.83 82 LYS B N 1
ATOM 3134 C CA . LYS B 1 87 ? 23.898 17.572 40.539 1.00 24.81 82 LYS B CA 1
ATOM 3135 C C . LYS B 1 87 ? 22.849 18.475 39.907 1.00 23.73 82 LYS B C 1
ATOM 3136 O O . LYS B 1 87 ? 22.764 18.590 38.684 1.00 23.89 82 LYS B O 1
ATOM 3142 N N . SER B 1 88 ? 22.049 19.122 40.750 1.00 27.03 83 SER B N 1
ATOM 3143 C CA . SER B 1 88 ? 21.027 20.021 40.231 1.00 25.21 83 SER B CA 1
ATOM 3144 C C . SER B 1 88 ? 21.650 21.365 39.872 1.00 25.29 83 SER B C 1
ATOM 3145 O O . SER B 1 88 ? 22.476 21.903 40.616 1.00 27.42 83 SER B O 1
ATOM 3148 N N . VAL B 1 89 ? 21.239 21.913 38.725 1.00 24.55 84 VAL B N 1
ATOM 3149 C CA . VAL B 1 89 ? 21.726 23.233 38.344 1.00 22.25 84 VAL B CA 1
ATOM 3150 C C . VAL B 1 89 ? 21.198 24.303 39.287 1.00 25.84 84 VAL B C 1
ATOM 3151 O O . VAL B 1 89 ? 21.740 25.411 39.320 1.00 26.56 84 VAL B O 1
ATOM 3155 N N . ASN B 1 90 ? 20.148 24.010 40.064 1.00 24.07 85 ASN B N 1
ATOM 3156 C CA . ASN B 1 90 ? 19.644 25.008 41.001 1.00 23.79 85 ASN B CA 1
ATOM 3157 C C . ASN B 1 90 ? 20.683 25.382 42.052 1.00 27.79 85 ASN B C 1
ATOM 3158 O O . ASN B 1 90 ? 20.571 26.450 42.663 1.00 29.59 85 ASN B O 1
ATOM 3163 N N . THR B 1 91 ? 21.701 24.540 42.265 1.00 27.45 86 THR B N 1
ATOM 3164 C CA . THR B 1 91 ? 22.772 24.906 43.180 1.00 30.05 86 THR B CA 1
ATOM 3165 C C . THR B 1 91 ? 23.580 26.097 42.678 1.00 31.75 86 THR B C 1
ATOM 3166 O O . THR B 1 91 ? 24.378 26.648 43.445 1.00 31.47 86 THR B O 1
ATOM 3170 N N . LEU B 1 92 ? 23.382 26.514 41.427 1.00 28.78 87 LEU B N 1
ATOM 3171 C CA . LEU B 1 92 ? 24.051 27.686 40.874 1.00 27.76 87 LEU B CA 1
ATOM 3172 C C . LEU B 1 92 ? 23.204 28.947 40.969 1.00 30.78 87 LEU B C 1
ATOM 3173 O O . LEU B 1 92 ? 23.644 30.002 40.503 1.00 30.24 87 LEU B O 1
ATOM 3178 N N . SER B 1 93 ? 22.010 28.865 41.570 1.00 30.74 88 SER B N 1
ATOM 3179 C CA . SER B 1 93 ? 21.057 29.973 41.548 1.00 30.90 88 SER B CA 1
ATOM 3180 C C . SER B 1 93 ? 21.565 31.217 42.263 1.00 33.87 88 SER B C 1
ATOM 3181 O O . SER B 1 93 ? 21.071 32.314 41.985 1.00 33.84 88 SER B O 1
ATOM 3184 N N . SER B 1 94 ? 22.526 31.079 43.176 1.00 32.44 89 SER B N 1
ATOM 3185 C CA . SER B 1 94 ? 23.047 32.246 43.877 1.00 34.23 89 SER B CA 1
ATOM 3186 C C . SER B 1 94 ? 23.785 33.200 42.949 1.00 33.48 89 SER B C 1
ATOM 3187 O O . SER B 1 94 ? 23.958 34.372 43.303 1.00 40.23 89 SER B O 1
ATOM 3190 N N . TYR B 1 95 ? 24.225 32.738 41.779 1.00 30.45 90 TYR B N 1
ATOM 3191 C CA . TYR B 1 95 ? 24.962 33.602 40.866 1.00 32.35 90 TYR B CA 1
ATOM 3192 C C . TYR B 1 95 ? 24.514 33.528 39.419 1.00 30.24 90 TYR B C 1
ATOM 3193 O O . TYR B 1 95 ? 24.841 34.441 38.650 1.00 31.40 90 TYR B O 1
ATOM 3202 N N . MET B 1 96 ? 23.793 32.486 39.012 1.00 26.52 91 MET B N 1
ATOM 3203 C CA . MET B 1 96 ? 23.322 32.363 37.645 1.00 27.34 91 MET B CA 1
ATOM 3204 C C . MET B 1 96 ? 21.803 32.442 37.613 1.00 28.59 91 MET B C 1
ATOM 3205 O O . MET B 1 96 ? 21.130 31.604 38.235 1.00 29.20 91 MET B O 1
ATOM 3210 N N . PRO B 1 97 ? 21.227 33.404 36.900 1.00 28.27 92 PRO B N 1
ATOM 3211 C CA . PRO B 1 97 ? 19.767 33.514 36.851 1.00 28.56 92 PRO B CA 1
ATOM 3212 C C . PRO B 1 97 ? 19.147 32.453 35.961 1.00 25.52 92 PRO B C 1
ATOM 3213 O O . PRO B 1 97 ? 19.799 31.833 35.119 1.00 24.31 92 PRO B O 1
ATOM 3217 N N . GLY B 1 98 ? 17.846 32.267 36.156 1.00 25.19 93 GLY B N 1
ATOM 3218 C CA . GLY B 1 98 ? 17.067 31.447 35.265 1.00 24.41 93 GLY B CA 1
ATOM 3219 C C . GLY B 1 98 ? 17.128 29.959 35.515 1.00 22.91 93 GLY B C 1
ATOM 3220 O O . GLY B 1 98 ? 16.624 29.200 34.683 1.00 23.29 93 GLY B O 1
ATOM 3221 N N . THR B 1 99 ? 17.708 29.509 36.630 1.00 24.75 94 THR B N 1
ATOM 3222 C CA . THR B 1 99 ? 17.794 28.071 36.852 1.00 22.87 94 THR B CA 1
ATOM 3223 C C . THR B 1 99 ? 16.402 27.488 37.056 1.00 24.02 94 THR B C 1
ATOM 3224 O O . THR B 1 99 ? 15.542 28.088 37.708 1.00 25.48 94 THR B O 1
ATOM 3228 N N . SER B 1 100 ? 16.189 26.305 36.485 1.00 20.79 95 SER B N 1
ATOM 3229 C CA . SER B 1 100 ? 14.877 25.671 36.511 1.00 23.19 95 SER B CA 1
ATOM 3230 C C . SER B 1 100 ? 15.017 24.166 36.356 1.00 22.39 95 SER B C 1
ATOM 3231 O O . SER B 1 100 ? 14.450 23.590 35.429 1.00 22.42 95 SER B O 1
ATOM 3234 N N . GLN B 1 101 ? 15.762 23.521 37.255 1.00 23.04 96 GLN B N 1
ATOM 3235 C CA . GLN B 1 101 ? 16.083 22.104 37.080 1.00 20.24 96 GLN B CA 1
ATOM 3236 C C . GLN B 1 101 ? 14.828 21.255 36.892 1.00 20.36 96 GLN B C 1
ATOM 3237 O O . GLN B 1 101 ? 13.923 21.282 37.728 1.00 23.16 96 GLN B O 1
ATOM 3243 N N . ARG B 1 102 ? 14.791 20.500 35.796 1.00 20.82 97 ARG B N 1
ATOM 3244 C CA . ARG B 1 102 ? 13.732 19.542 35.500 1.00 23.02 97 ARG B CA 1
ATOM 3245 C C . ARG B 1 102 ? 14.272 18.118 35.580 1.00 23.28 97 ARG B C 1
ATOM 3246 O O . ARG B 1 102 ? 15.481 17.881 35.548 1.00 24.93 97 ARG B O 1
ATOM 3254 N N . ASP B 1 103 ? 13.351 17.147 35.630 1.00 21.75 98 ASP B N 1
ATOM 3255 C CA . ASP B 1 103 ? 13.771 15.751 35.768 1.00 20.80 98 ASP B CA 1
ATOM 3256 C C . ASP B 1 103 ? 14.318 15.175 34.466 1.00 22.92 98 ASP B C 1
ATOM 3257 O O . ASP B 1 103 ? 15.245 14.356 34.489 1.00 21.49 98 ASP B O 1
ATOM 3262 N N . ILE B 1 104 ? 13.715 15.532 33.332 1.00 21.00 99 ILE B N 1
ATOM 3263 C CA . ILE B 1 104 ? 13.883 14.794 32.083 1.00 19.04 99 ILE B CA 1
ATOM 3264 C C . ILE B 1 104 ? 14.063 15.772 30.935 1.00 21.16 99 ILE B C 1
ATOM 3265 O O . ILE B 1 104 ? 13.318 16.753 30.821 1.00 19.77 99 ILE B O 1
ATOM 3270 N N . LEU B 1 105 ? 15.015 15.471 30.051 1.00 19.40 100 LEU B N 1
ATOM 3271 C CA . LEU B 1 105 ? 15.165 16.149 28.771 1.00 18.89 100 LEU B CA 1
ATOM 3272 C C . LEU B 1 105 ? 15.042 15.124 27.656 1.00 19.15 100 LEU B C 1
ATOM 3273 O O . LEU B 1 105 ? 15.682 14.067 27.703 1.00 20.71 100 LEU B O 1
ATOM 3278 N N . ILE B 1 106 ? 14.226 15.435 26.658 1.00 17.44 101 ILE B N 1
ATOM 3279 C CA . ILE B 1 106 ? 14.240 14.712 25.391 1.00 18.01 101 ILE B CA 1
ATOM 3280 C C . ILE B 1 106 ? 14.691 15.701 24.323 1.00 18.99 101 ILE B C 1
ATOM 3281 O O . ILE B 1 106 ? 14.046 16.734 24.115 1.00 19.22 101 ILE B O 1
ATOM 3286 N N . HIS B 1 107 ? 15.817 15.400 23.680 1.00 17.72 102 HIS B N 1
ATOM 3287 C CA . HIS B 1 107 ? 16.413 16.247 22.651 1.00 15.91 102 HIS B CA 1
ATOM 3288 C C . HIS B 1 107 ? 16.405 15.467 21.346 1.00 17.17 102 HIS B C 1
ATOM 3289 O O . HIS B 1 107 ? 16.949 14.363 21.285 1.00 17.88 102 HIS B O 1
ATOM 3296 N N . ILE B 1 108 ? 15.762 16.020 20.314 1.00 15.57 103 ILE B N 1
ATOM 3297 C CA . ILE B 1 108 ? 15.639 15.358 19.015 1.00 15.16 103 ILE B CA 1
ATOM 3298 C C . ILE B 1 108 ? 16.211 16.287 17.953 1.00 18.62 103 ILE B C 1
ATOM 3299 O O . ILE B 1 108 ? 15.873 17.470 17.936 1.00 18.06 103 ILE B O 1
ATOM 3304 N N . ILE B 1 109 ? 17.092 15.761 17.090 1.00 15.97 104 ILE B N 1
ATOM 3305 C CA . ILE B 1 109 ? 17.685 16.552 16.011 1.00 16.90 104 ILE B CA 1
ATOM 3306 C C . ILE B 1 109 ? 17.379 15.924 14.654 1.00 16.07 104 ILE B C 1
ATOM 3307 O O . ILE B 1 109 ? 17.200 14.709 14.516 1.00 16.53 104 ILE B O 1
ATOM 3312 N N . SER B 1 110 ? 17.316 16.777 13.632 1.00 15.89 105 SER B N 1
ATOM 3313 C CA . SER B 1 110 ? 16.988 16.310 12.291 1.00 16.71 105 SER B CA 1
ATOM 3314 C C . SER B 1 110 ? 17.425 17.347 11.278 1.00 16.29 105 SER B C 1
ATOM 3315 O O . SER B 1 110 ? 17.590 18.524 11.607 1.00 17.49 105 SER B O 1
ATOM 3318 N N . ASP B 1 111 ? 17.601 16.904 10.037 1.00 15.45 106 ASP B N 1
ATOM 3319 C CA . ASP B 1 111 ? 17.720 17.852 8.936 1.00 14.76 106 ASP B CA 1
ATOM 3320 C C . ASP B 1 111 ? 16.377 18.153 8.280 1.00 16.57 106 ASP B C 1
ATOM 3321 O O . ASP B 1 111 ? 16.345 18.908 7.303 1.00 16.96 106 ASP B O 1
ATOM 3326 N N . ARG B 1 112 ? 15.273 17.597 8.794 1.00 14.20 107 ARG B N 1
ATOM 3327 C CA . ARG B 1 112 ? 13.926 17.894 8.305 1.00 13.78 107 ARG B CA 1
ATOM 3328 C C . ARG B 1 112 ? 13.018 18.120 9.496 1.00 15.69 107 ARG B C 1
ATOM 3329 O O . ARG B 1 112 ? 13.012 17.307 10.429 1.00 15.54 107 ARG B O 1
ATOM 3337 N N . MET B 1 113 ? 12.210 19.178 9.451 1.00 16.58 108 MET B N 1
ATOM 3338 C CA . MET B 1 113 ? 11.266 19.356 10.543 1.00 15.49 108 MET B CA 1
ATOM 3339 C C . MET B 1 113 ? 10.213 18.251 10.571 1.00 17.25 108 MET B C 1
ATOM 3340 O O . MET B 1 113 ? 9.737 17.889 11.653 1.00 17.07 108 MET B O 1
ATOM 3345 N N . ASP B 1 114 ? 9.807 17.706 9.417 1.00 15.67 109 ASP B N 1
ATOM 3346 C CA . ASP B 1 114 ? 8.690 16.765 9.488 1.00 15.35 109 ASP B CA 1
ATOM 3347 C C . ASP B 1 114 ? 9.068 15.533 10.302 1.00 16.82 109 ASP B C 1
ATOM 3348 O O . ASP B 1 114 ? 8.268 15.050 11.108 1.00 17.61 109 ASP B O 1
ATOM 3353 N N A THR B 1 115 ? 10.306 15.024 10.155 0.85 15.63 110 THR B N 1
ATOM 3354 N N B THR B 1 115 ? 10.298 15.075 10.159 0.15 16.58 110 THR B N 1
ATOM 3355 C CA A THR B 1 115 ? 10.686 13.853 10.951 0.85 17.12 110 THR B CA 1
ATOM 3356 C CA B THR B 1 115 ? 10.741 13.903 10.885 0.15 17.00 110 THR B CA 1
ATOM 3357 C C A THR B 1 115 ? 11.093 14.220 12.375 0.85 16.12 110 THR B C 1
ATOM 3358 C C B THR B 1 115 ? 11.084 14.231 12.340 0.15 16.67 110 THR B C 1
ATOM 3359 O O A THR B 1 115 ? 10.866 13.426 13.299 0.85 17.94 110 THR B O 1
ATOM 3360 O O B THR B 1 115 ? 10.798 13.436 13.246 0.15 17.60 110 THR B O 1
ATOM 3367 N N . CYS B 1 116 ? 11.672 15.404 12.580 1.00 17.36 111 CYS B N 1
ATOM 3368 C CA . CYS B 1 116 ? 11.901 15.889 13.938 1.00 16.86 111 CYS B CA 1
ATOM 3369 C C . CYS B 1 116 ? 10.586 15.939 14.715 1.00 18.10 111 CYS B C 1
ATOM 3370 O O . CYS B 1 116 ? 10.467 15.401 15.825 1.00 17.34 111 CYS B O 1
ATOM 3373 N N . PHE B 1 117 ? 9.577 16.563 14.116 1.00 15.65 112 PHE B N 1
ATOM 3374 C CA . PHE B 1 117 ? 8.275 16.686 14.761 1.00 15.34 112 PHE B CA 1
ATOM 3375 C C . PHE B 1 117 ? 7.592 15.333 14.927 1.00 18.28 112 PHE B C 1
ATOM 3376 O O . PHE B 1 117 ? 6.956 15.083 15.960 1.00 17.86 112 PHE B O 1
ATOM 3384 N N . LYS B 1 118 ? 7.687 14.450 13.922 1.00 15.15 113 LYS B N 1
ATOM 3385 C CA . LYS B 1 118 ? 7.051 13.140 14.057 1.00 17.53 113 LYS B CA 1
ATOM 3386 C C . LYS B 1 118 ? 7.589 12.397 15.269 1.00 16.26 113 LYS B C 1
ATOM 3387 O O . LYS B 1 118 ? 6.818 11.844 16.065 1.00 18.37 113 LYS B O 1
ATOM 3393 N N . LEU B 1 119 ? 8.916 12.332 15.408 1.00 17.34 114 LEU B N 1
ATOM 3394 C CA . LEU B 1 119 ? 9.469 11.606 16.550 1.00 17.27 114 LEU B CA 1
ATOM 3395 C C . LEU B 1 119 ? 9.084 12.289 17.852 1.00 17.66 114 LEU B C 1
ATOM 3396 O O . LEU B 1 119 ? 8.680 11.623 18.816 1.00 18.87 114 LEU B O 1
ATOM 3401 N N . ALA B 1 120 ? 9.130 13.624 17.881 1.00 16.69 115 ALA B N 1
ATOM 3402 C CA . ALA B 1 120 ? 8.753 14.335 19.098 1.00 18.74 115 ALA B CA 1
ATOM 3403 C C . ALA B 1 120 ? 7.291 14.084 19.453 1.00 18.49 115 ALA B C 1
ATOM 3404 O O . ALA B 1 120 ? 6.954 13.830 20.617 1.00 18.58 115 ALA B O 1
ATOM 3406 N N . GLN B 1 121 ? 6.402 14.155 18.462 1.00 15.83 116 GLN B N 1
ATOM 3407 C CA . GLN B 1 121 ? 4.979 14.020 18.752 1.00 16.43 116 GLN B CA 1
ATOM 3408 C C . GLN B 1 121 ? 4.648 12.601 19.176 1.00 19.10 116 GLN B C 1
ATOM 3409 O O . GLN B 1 121 ? 3.917 12.390 20.148 1.00 18.33 116 GLN B O 1
ATOM 3415 N N . ASP B 1 122 ? 5.178 11.612 18.453 1.00 18.92 117 ASP B N 1
ATOM 3416 C CA . ASP B 1 122 ? 4.907 10.224 18.816 1.00 20.93 117 ASP B CA 1
ATOM 3417 C C . ASP B 1 122 ? 5.416 9.918 20.221 1.00 19.34 117 ASP B C 1
ATOM 3418 O O . ASP B 1 122 ? 4.762 9.199 20.988 1.00 21.23 117 ASP B O 1
ATOM 3423 N N . THR B 1 123 ? 6.585 10.452 20.569 1.00 19.56 118 THR B N 1
ATOM 3424 C CA . THR B 1 123 ? 7.162 10.195 21.883 1.00 19.38 118 THR B CA 1
ATOM 3425 C C . THR B 1 123 ? 6.313 10.821 22.982 1.00 19.53 118 THR B C 1
ATOM 3426 O O . THR B 1 123 ? 6.044 10.181 24.009 1.00 20.34 118 THR B O 1
ATOM 3430 N N . MET B 1 124 ? 5.864 12.064 22.778 1.00 18.43 119 MET B N 1
ATOM 3431 C CA . MET B 1 124 ? 4.986 12.692 23.764 1.00 18.71 119 MET B CA 1
ATOM 3432 C C . MET B 1 124 ? 3.658 11.956 23.896 1.00 20.58 119 MET B C 1
ATOM 3433 O O . MET B 1 124 ? 3.100 11.878 24.997 1.00 22.28 119 MET B O 1
ATOM 3438 N N . ARG B 1 125 ? 3.124 11.416 22.794 1.00 19.38 120 ARG B N 1
ATOM 3439 C CA . ARG B 1 125 ? 1.890 10.638 22.884 1.00 21.10 120 ARG B CA 1
ATOM 3440 C C . ARG B 1 125 ? 2.110 9.310 23.611 1.00 20.55 120 ARG B C 1
ATOM 3441 O O . ARG B 1 125 ? 1.208 8.837 24.321 1.00 24.71 120 ARG B O 1
ATOM 3449 N N . ASN B 1 126 ? 3.286 8.694 23.440 1.00 21.27 121 ASN B N 1
ATOM 3450 C CA . ASN B 1 126 ? 3.579 7.434 24.130 1.00 22.09 121 ASN B CA 1
ATOM 3451 C C . ASN B 1 126 ? 3.688 7.635 25.636 1.00 21.02 121 ASN B C 1
ATOM 3452 O O . ASN B 1 126 ? 3.030 6.929 26.413 1.00 24.01 121 ASN B O 1
ATOM 3457 N N . PHE B 1 127 ? 4.546 8.571 26.069 1.00 21.88 122 PHE B N 1
ATOM 3458 C CA . PHE B 1 127 ? 4.657 8.847 27.498 1.00 20.35 122 PHE B CA 1
ATOM 3459 C C . PHE B 1 127 ? 3.348 9.409 28.032 1.00 22.24 122 PHE B C 1
ATOM 3460 O O . PHE B 1 127 ? 2.784 8.907 29.013 1.00 25.64 122 PHE B O 1
ATOM 3468 N N . GLY B 1 128 ? 2.849 10.454 27.387 1.00 23.31 123 GLY B N 1
ATOM 3469 C CA . GLY B 1 128 ? 1.574 11.016 27.748 1.00 24.86 123 GLY B CA 1
ATOM 3470 C C . GLY B 1 128 ? 1.666 11.952 28.938 1.00 24.36 123 GLY B C 1
ATOM 3471 O O . GLY B 1 128 ? 2.637 11.969 29.695 1.00 23.25 123 GLY B O 1
ATOM 3472 N N . GLU B 1 129 ? 0.602 12.739 29.096 1.00 25.46 124 GLU B N 1
ATOM 3473 C CA . GLU B 1 129 ? 0.519 13.734 30.153 1.00 27.36 124 GLU B CA 1
ATOM 3474 C C . GLU B 1 129 ? 0.493 13.126 31.548 1.00 27.50 124 GLU B C 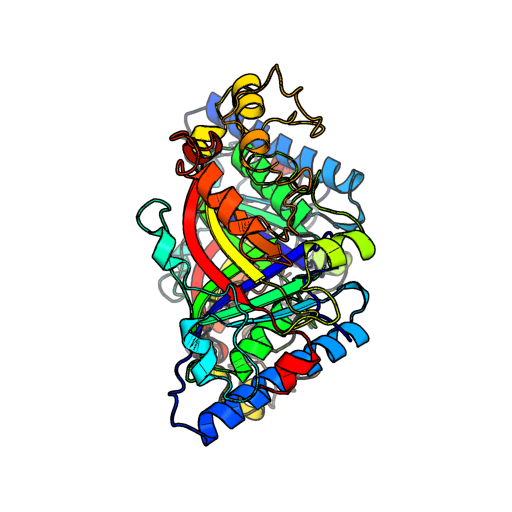1
ATOM 3475 O O . GLU B 1 129 ? 0.785 13.829 32.518 1.00 29.89 124 GLU B O 1
ATOM 3481 N N . ASP B 1 130 ? 0.119 11.856 31.684 1.00 23.81 125 ASP B N 1
ATOM 3482 C CA . ASP B 1 130 ? 0.070 11.242 33.002 1.00 23.52 125 ASP B CA 1
ATOM 3483 C C . ASP B 1 130 ? 1.442 10.779 33.476 1.00 25.14 125 ASP B C 1
ATOM 3484 O O . ASP B 1 130 ? 1.597 10.480 34.667 1.00 27.62 125 ASP B O 1
ATOM 3489 N N . GLN B 1 131 ? 2.425 10.703 32.578 1.00 22.75 126 GLN B N 1
ATOM 3490 C CA . GLN B 1 131 ? 3.797 10.358 32.933 1.00 23.35 126 GLN B CA 1
ATOM 3491 C C . GLN B 1 131 ? 4.725 11.561 32.968 1.00 24.58 126 GLN B C 1
ATOM 3492 O O . GLN B 1 131 ? 5.617 11.610 33.816 1.00 24.12 126 GLN B O 1
ATOM 3498 N N . LEU B 1 132 ? 4.570 12.520 32.055 1.00 21.98 127 LEU B N 1
ATOM 3499 C CA . LEU B 1 132 ? 5.509 13.632 31.934 1.00 23.28 127 LEU B CA 1
ATOM 3500 C C . LEU B 1 132 ? 4.764 14.948 32.062 1.00 27.51 127 LEU B C 1
ATOM 3501 O O . LEU B 1 132 ? 3.761 15.162 31.376 1.00 28.20 127 LEU B O 1
ATOM 3506 N N . ASP B 1 133 ? 5.259 15.827 32.929 1.00 23.31 128 ASP B N 1
ATOM 3507 C CA . ASP B 1 133 ? 4.740 17.189 33.061 1.00 24.23 128 ASP B CA 1
ATOM 3508 C C . ASP B 1 133 ? 5.711 18.078 32.292 1.00 24.06 128 ASP B C 1
ATOM 3509 O O . ASP B 1 133 ? 6.761 18.454 32.817 1.00 24.62 128 ASP B O 1
ATOM 3514 N N . ILE B 1 134 ? 5.375 18.388 31.039 1.00 20.51 129 ILE B N 1
ATOM 3515 C CA . ILE B 1 134 ? 6.296 19.121 30.172 1.00 19.79 129 ILE B CA 1
ATOM 3516 C C . ILE B 1 134 ? 6.258 20.595 30.549 1.00 23.60 129 ILE B C 1
ATOM 3517 O O . ILE B 1 134 ? 5.193 21.223 30.545 1.00 25.87 129 ILE B O 1
ATOM 3522 N N . LYS B 1 135 ? 7.425 21.145 30.875 1.00 20.42 130 LYS B N 1
ATOM 3523 C CA . LYS B 1 135 ? 7.559 22.539 31.267 1.00 22.86 130 LYS B CA 1
ATOM 3524 C C . LYS B 1 135 ? 8.017 23.429 30.124 1.00 20.76 130 LYS B C 1
ATOM 3525 O O . LYS B 1 135 ? 7.754 24.637 30.154 1.00 24.71 130 LYS B O 1
ATOM 3531 N N . GLN B 1 136 ? 8.665 22.865 29.114 1.00 19.40 131 GLN B N 1
ATOM 3532 C CA . GLN B 1 136 ? 9.173 23.657 28.008 1.00 21.22 131 GLN B CA 1
ATOM 3533 C C . GLN B 1 136 ? 9.232 22.777 26.770 1.00 21.83 131 GLN B C 1
ATOM 3534 O O . GLN B 1 136 ? 9.699 21.635 26.846 1.00 20.39 131 GLN B O 1
ATOM 3540 N N . GLU B 1 137 ? 8.721 23.294 25.649 1.00 19.14 132 GLU B N 1
ATOM 3541 C CA . GLU B 1 137 ? 8.851 22.668 24.335 1.00 16.44 132 GLU B CA 1
ATOM 3542 C C . GLU B 1 137 ? 9.378 23.739 23.391 1.00 16.77 132 GLU B C 1
ATOM 3543 O O . GLU B 1 137 ? 8.673 24.722 23.126 1.00 20.25 132 GLU B O 1
ATOM 3549 N N . ILE B 1 138 ? 10.599 23.554 22.885 1.00 14.47 133 ILE B N 1
ATOM 3550 C CA . ILE B 1 138 ? 11.251 24.542 22.029 1.00 17.12 133 ILE B CA 1
ATOM 3551 C C . ILE B 1 138 ? 11.514 23.928 20.660 1.00 18.14 133 ILE B C 1
ATOM 3552 O O . ILE B 1 138 ? 12.057 22.820 20.563 1.00 17.48 133 ILE B O 1
ATOM 3557 N N . HIS B 1 139 ? 11.120 24.639 19.597 1.00 17.36 134 HIS B N 1
ATOM 3558 C CA . HIS B 1 139 ? 11.414 24.220 18.227 1.00 15.95 134 HIS B CA 1
ATOM 3559 C C . HIS B 1 139 ? 12.595 25.049 17.750 1.00 16.32 134 HIS B C 1
ATOM 3560 O O . HIS B 1 139 ? 12.433 26.223 17.408 1.00 18.35 134 HIS B O 1
ATOM 3567 N N . GLY B 1 140 ? 13.779 24.447 17.743 1.00 15.54 135 GLY B N 1
ATOM 3568 C CA . GLY B 1 140 ? 14.963 25.148 17.274 1.00 15.52 135 GLY B CA 1
ATOM 3569 C C . GLY B 1 140 ? 15.168 24.934 15.786 1.00 15.85 135 GLY B C 1
ATOM 3570 O O . GLY B 1 140 ? 14.781 23.904 15.228 1.00 17.46 135 GLY B O 1
ATOM 3571 N N . PHE B 1 141 ? 15.772 25.926 15.131 1.00 16.71 136 PHE B N 1
ATOM 3572 C CA . PHE B 1 141 ? 16.051 25.807 13.705 1.00 16.43 136 PHE B CA 1
ATOM 3573 C C . PHE B 1 141 ? 17.351 26.530 13.386 1.00 17.23 136 PHE B C 1
ATOM 3574 O O . PHE B 1 141 ? 17.631 27.607 13.929 1.00 17.29 136 PHE B O 1
ATOM 3582 N N . ARG B 1 142 ? 18.128 25.930 12.493 1.00 15.06 137 ARG B N 1
ATOM 3583 C CA . ARG B 1 142 ? 19.346 26.561 12.011 1.00 14.40 137 ARG B CA 1
ATOM 3584 C C . ARG B 1 142 ? 19.004 27.688 11.051 1.00 14.51 137 ARG B C 1
ATOM 3585 O O . ARG B 1 142 ? 18.077 27.578 10.241 1.00 15.49 137 ARG B O 1
ATOM 3593 N N . ARG B 1 143 ? 19.765 28.778 11.139 1.00 14.68 138 ARG B N 1
ATOM 3594 C CA . ARG B 1 143 ? 19.601 29.898 10.231 1.00 17.08 138 ARG B CA 1
ATOM 3595 C C . ARG B 1 143 ? 20.679 29.868 9.156 1.00 16.41 138 ARG B C 1
ATOM 3596 O O . ARG B 1 143 ? 21.645 29.096 9.216 1.00 15.84 138 ARG B O 1
ATOM 3604 N N . VAL B 1 144 ? 20.491 30.722 8.151 1.00 15.99 139 VAL B N 1
ATOM 3605 C CA . VAL B 1 144 ? 21.479 30.826 7.081 1.00 16.28 139 VAL B CA 1
ATOM 3606 C C . VAL B 1 144 ? 22.855 31.115 7.672 1.00 17.54 139 VAL B C 1
ATOM 3607 O O . VAL B 1 144 ? 23.005 31.901 8.615 1.00 19.40 139 VAL B O 1
ATOM 3611 N N . GLU B 1 145 ? 23.865 30.421 7.141 1.00 18.07 140 GLU B N 1
ATOM 3612 C CA . GLU B 1 145 ? 25.260 30.545 7.578 1.00 18.75 140 GLU B CA 1
ATOM 3613 C C . GLU B 1 145 ? 25.464 30.156 9.043 1.00 18.73 140 GLU B C 1
ATOM 3614 O O . GLU B 1 145 ? 26.505 30.483 9.645 1.00 19.65 140 GLU B O 1
ATOM 3620 N N . GLU B 1 146 ? 24.525 29.399 9.612 1.00 17.46 141 GLU B N 1
ATOM 3621 C CA . GLU B 1 146 ? 24.617 28.917 10.990 1.00 17.56 141 GLU B CA 1
ATOM 3622 C C . GLU B 1 146 ? 24.779 30.071 11.978 1.00 19.22 141 GLU B C 1
ATOM 3623 O O . GLU B 1 146 ? 25.398 29.930 13.030 1.00 18.07 141 GLU B O 1
ATOM 3629 N N . ARG B 1 147 ? 24.187 31.216 11.676 1.00 17.35 142 ARG B N 1
ATOM 3630 C CA . ARG B 1 147 ? 24.304 32.364 12.561 1.00 16.70 142 ARG B CA 1
ATOM 3631 C C . ARG B 1 147 ? 23.265 32.331 13.675 1.00 17.85 142 ARG B C 1
ATOM 3632 O O . ARG B 1 147 ? 22.091 32.027 13.450 1.00 16.33 142 ARG B O 1
ATOM 3640 N N . ASP B 1 148 ? 23.722 32.633 14.888 1.00 16.84 143 ASP B N 1
ATOM 3641 C CA . ASP B 1 148 ? 22.845 32.996 15.995 1.00 18.27 143 ASP B CA 1
ATOM 3642 C C . ASP B 1 148 ? 22.089 34.274 15.640 1.00 19.62 143 ASP B C 1
ATOM 3643 O O . ASP B 1 148 ? 22.468 35.005 14.727 1.00 19.12 143 ASP B O 1
ATOM 3648 N N . LEU B 1 149 ? 21.000 34.551 16.370 1.00 17.45 144 LEU B N 1
ATOM 3649 C CA . LEU B 1 149 ? 20.246 35.771 16.075 1.00 17.66 144 LEU B CA 1
ATOM 3650 C C . LEU B 1 149 ? 21.009 37.071 16.385 1.00 20.53 144 LEU B C 1
ATOM 3651 O O . LEU B 1 149 ? 20.555 38.136 15.960 1.00 21.54 144 LEU B O 1
ATOM 3656 N N . THR B 1 150 ? 22.165 37.024 17.076 1.00 19.91 145 THR B N 1
ATOM 3657 C CA . THR B 1 150 ? 23.067 38.176 17.083 1.00 19.55 145 THR B CA 1
ATOM 3658 C C . THR B 1 150 ? 23.672 38.433 15.716 1.00 20.03 145 THR B C 1
ATOM 3659 O O . THR B 1 150 ? 24.293 39.491 15.515 1.00 20.56 145 THR B O 1
ATOM 3663 N N . ASP B 1 151 ? 23.519 37.463 14.813 1.00 18.87 146 ASP B N 1
ATOM 3664 C CA . ASP B 1 151 ? 24.046 37.414 13.454 1.00 19.83 146 ASP B CA 1
ATOM 3665 C C . ASP B 1 151 ? 25.547 37.157 13.418 1.00 20.35 146 ASP B C 1
ATOM 3666 O O . ASP B 1 151 ? 26.191 37.405 12.397 1.00 20.27 146 ASP B O 1
ATOM 3671 N N . PHE B 1 152 ? 26.091 36.604 14.506 1.00 17.85 147 PHE B N 1
ATOM 3672 C CA . PHE B 1 152 ? 27.414 35.991 14.499 1.00 17.51 147 PHE B CA 1
ATOM 3673 C C . PHE B 1 152 ? 27.270 34.499 14.247 1.00 17.76 147 PHE B C 1
ATOM 3674 O O . PHE B 1 152 ? 26.324 33.871 14.726 1.00 20.19 147 PHE B O 1
ATOM 3682 N N . ILE B 1 153 ? 28.230 33.935 13.511 1.00 17.93 148 ILE B N 1
ATOM 3683 C CA . ILE B 1 153 ? 28.249 32.490 13.289 1.00 17.90 148 ILE B CA 1
ATOM 3684 C C . ILE B 1 153 ? 28.468 31.788 14.622 1.00 19.14 148 ILE B C 1
ATOM 3685 O O . ILE B 1 153 ? 29.358 32.160 15.397 1.00 21.59 148 ILE B O 1
ATOM 3690 N N . ASP B 1 154 ? 27.643 30.777 14.902 1.00 19.14 149 ASP B N 1
ATOM 3691 C CA . ASP B 1 154 ? 27.727 29.993 16.132 1.00 20.84 149 ASP B CA 1
ATOM 3692 C C . ASP B 1 154 ? 28.221 28.604 15.756 1.00 23.16 149 ASP B C 1
ATOM 3693 O O . ASP B 1 154 ? 27.516 27.860 15.064 1.00 24.43 149 ASP B O 1
ATOM 3698 N N . GLY B 1 155 ? 29.417 28.253 16.215 1.00 20.48 150 GLY B N 1
ATOM 3699 C CA . GLY B 1 155 ? 29.929 26.903 16.033 1.00 20.56 150 GLY B CA 1
ATOM 3700 C C . GLY B 1 155 ? 31.369 26.814 15.559 1.00 22.86 150 GLY B C 1
ATOM 3701 O O . GLY B 1 155 ? 31.924 25.714 15.484 1.00 24.07 150 GLY B O 1
ATOM 3702 N N . THR B 1 156 ? 31.992 27.960 15.264 1.00 21.50 151 THR B N 1
ATOM 3703 C CA . THR B 1 156 ? 33.324 27.982 14.653 1.00 21.87 151 THR B CA 1
ATOM 3704 C C . THR B 1 156 ? 34.320 27.092 15.387 1.00 25.72 151 THR B C 1
ATOM 3705 O O . THR B 1 156 ? 35.057 26.321 14.760 1.00 27.54 151 THR B O 1
ATOM 3709 N N . GLU B 1 157 ? 34.361 27.181 16.714 1.00 21.86 152 GLU B N 1
ATOM 3710 C CA . GLU B 1 157 ? 35.321 26.408 17.496 1.00 22.29 152 GLU B CA 1
ATOM 3711 C C . GLU B 1 157 ? 34.691 25.199 18.181 1.00 22.86 152 GLU B C 1
ATOM 3712 O O . GLU B 1 157 ? 35.317 24.611 19.072 1.00 25.65 152 GLU B O 1
ATOM 3718 N N . ASN B 1 158 ? 33.491 24.811 17.780 1.00 21.87 153 ASN B N 1
ATOM 3719 C CA . ASN B 1 158 ? 32.941 23.529 18.190 1.00 22.23 153 ASN B CA 1
ATOM 3720 C C . ASN B 1 158 ? 33.870 22.420 17.719 1.00 23.65 153 ASN B C 1
ATOM 3721 O O . ASN B 1 158 ? 34.347 22.467 16.576 1.00 27.05 153 ASN B O 1
ATOM 3726 N N . PRO B 1 159 ? 34.173 21.423 18.549 1.00 23.68 154 PRO B N 1
ATOM 3727 C CA . PRO B 1 159 ? 35.030 20.320 18.097 1.00 26.86 154 PRO B CA 1
ATOM 3728 C C . PRO B 1 159 ? 34.418 19.612 16.892 1.00 25.39 154 PRO B C 1
ATOM 3729 O O . PRO B 1 159 ? 33.208 19.391 16.837 1.00 26.03 154 PRO B O 1
ATOM 3733 N N . ASP B 1 160 ? 35.273 19.261 15.928 1.00 29.92 155 ASP B N 1
ATOM 3734 C CA . ASP B 1 160 ? 34.872 18.620 14.678 1.00 29.90 155 ASP B CA 1
ATOM 3735 C C . ASP B 1 160 ? 35.223 17.142 14.687 1.00 27.76 155 ASP B C 1
ATOM 3736 O O . ASP B 1 160 ? 36.331 16.764 15.069 1.00 29.27 155 ASP B O 1
ATOM 3741 N N . GLY B 1 161 ? 34.301 16.314 14.210 1.00 30.79 156 GLY B N 1
ATOM 3742 C CA . GLY B 1 161 ? 34.621 14.935 13.910 1.00 32.67 156 GLY B CA 1
ATOM 3743 C C . GLY B 1 161 ? 34.395 14.000 15.086 1.00 31.42 156 GLY B C 1
ATOM 3744 O O . GLY B 1 161 ? 34.344 14.404 16.246 1.00 31.44 156 GLY B O 1
ATOM 3745 N N . ASP B 1 162 ? 34.287 12.711 14.761 1.00 32.79 157 ASP B N 1
ATOM 3746 C CA . ASP B 1 162 ? 33.902 11.729 15.767 1.00 32.18 157 ASP B CA 1
ATOM 3747 C C . ASP B 1 162 ? 34.963 11.576 16.852 1.00 31.76 157 ASP B C 1
ATOM 3748 O O . ASP B 1 162 ? 34.619 11.367 18.019 1.00 33.16 157 ASP B O 1
ATOM 3753 N N . GLU B 1 163 ? 36.247 11.668 16.492 1.00 32.64 158 GLU B N 1
ATOM 3754 C CA . GLU B 1 163 ? 37.309 11.458 17.474 1.00 35.10 158 GLU B CA 1
ATOM 3755 C C . GLU B 1 163 ? 37.291 12.531 18.560 1.00 29.49 158 GLU B C 1
ATOM 3756 O O . GLU B 1 163 ? 37.205 12.213 19.753 1.00 33.88 158 GLU B O 1
ATOM 3762 N N . LEU B 1 164 ? 37.376 13.808 18.172 1.00 30.76 159 LEU B N 1
ATOM 3763 C CA . LEU B 1 164 ? 37.394 14.863 19.184 1.00 31.85 159 LEU B CA 1
ATOM 3764 C C . LEU B 1 164 ? 36.057 14.995 19.898 1.00 30.73 159 LEU B C 1
ATOM 3765 O O . LEU B 1 164 ? 36.020 15.349 21.081 1.00 30.38 159 LEU B O 1
ATOM 3770 N N . ARG B 1 165 ? 34.944 14.741 19.204 1.00 26.72 160 ARG B N 1
ATOM 3771 C CA . ARG B 1 165 ? 33.662 14.883 19.877 1.00 25.26 160 ARG B CA 1
ATOM 3772 C C . ARG B 1 165 ? 33.405 13.729 20.838 1.00 23.52 160 ARG B C 1
ATOM 3773 O O . ARG B 1 165 ? 32.728 13.919 21.851 1.00 24.87 160 ARG B O 1
ATOM 3781 N N . THR B 1 166 ? 33.958 12.545 20.559 1.00 25.84 161 THR B N 1
ATOM 3782 C CA . THR B 1 166 ? 33.964 11.475 21.553 1.00 24.57 161 THR B CA 1
ATOM 3783 C C . THR B 1 166 ? 34.832 11.859 22.745 1.00 28.77 161 THR B C 1
ATOM 3784 O O . THR B 1 166 ? 34.425 11.696 23.903 1.00 27.51 161 THR B O 1
ATOM 3788 N N . GLN B 1 167 ? 36.020 12.411 22.473 1.00 27.35 162 GLN B N 1
ATOM 3789 C CA . GLN B 1 167 ? 36.934 12.805 23.545 1.00 29.34 162 GLN B CA 1
ATOM 3790 C C . GLN B 1 167 ? 36.290 13.816 24.486 1.00 28.85 162 GLN B C 1
ATOM 3791 O O . GLN B 1 167 ? 36.332 13.655 25.711 1.00 32.91 162 GLN B O 1
ATOM 3797 N N . TYR B 1 168 ? 35.697 14.876 23.933 1.00 25.27 163 TYR B N 1
ATOM 3798 C CA . TYR B 1 168 ? 35.185 15.958 24.758 1.00 23.83 163 TYR B CA 1
ATOM 3799 C C . TYR B 1 168 ? 33.722 15.792 25.134 1.00 23.71 163 TYR B C 1
ATOM 3800 O O . TYR B 1 168 ? 33.274 16.421 26.098 1.00 25.26 163 TYR B O 1
ATOM 3809 N N . GLY B 1 169 ? 32.970 14.975 24.402 1.00 23.72 164 GLY B N 1
ATOM 3810 C CA . GLY B 1 169 ? 31.532 14.914 24.599 1.00 21.69 164 GLY B CA 1
ATOM 3811 C C . GLY B 1 169 ? 31.040 13.715 25.386 1.00 22.94 164 GLY B C 1
ATOM 3812 O O . GLY B 1 169 ? 29.929 13.758 25.911 1.00 26.06 164 GLY B O 1
ATOM 3813 N N . LEU B 1 170 ? 31.839 12.657 25.488 1.00 22.60 165 LEU B N 1
ATOM 3814 C CA . LEU B 1 170 ? 31.392 11.387 26.056 1.00 24.59 165 LEU B CA 1
ATOM 3815 C C . LEU B 1 170 ? 32.304 10.935 27.190 1.00 26.42 165 LEU B C 1
ATOM 3816 O O . LEU B 1 170 ? 33.528 11.086 27.111 1.00 28.33 165 LEU B O 1
ATOM 3821 N N . VAL B 1 171 ? 31.703 10.344 28.231 1.00 24.78 166 VAL B N 1
ATOM 3822 C CA . VAL B 1 171 ? 32.490 9.725 29.293 1.00 29.29 166 VAL B CA 1
ATOM 3823 C C . VAL B 1 171 ? 33.404 8.656 28.706 1.00 32.35 166 VAL B C 1
ATOM 3824 O O . VAL B 1 171 ? 32.991 7.835 27.872 1.00 28.30 166 VAL B O 1
ATOM 3828 N N . ALA B 1 172 ? 34.658 8.658 29.157 1.00 31.08 167 ALA B N 1
ATOM 3829 C CA . ALA B 1 172 ? 35.683 7.813 28.561 1.00 31.11 167 ALA B CA 1
ATOM 3830 C C . ALA B 1 172 ? 35.385 6.328 28.744 1.00 32.58 167 ALA B C 1
ATOM 3831 O O . ALA B 1 172 ? 34.829 5.894 29.759 1.00 33.48 167 ALA B O 1
ATOM 3833 N N . ALA B 1 173 ? 35.784 5.544 27.747 1.00 34.26 168 ALA B N 1
ATOM 3834 C CA . ALA B 1 173 ? 35.676 4.096 27.840 1.00 39.20 168 ALA B CA 1
ATOM 3835 C C . ALA B 1 173 ? 36.450 3.579 29.047 1.00 38.30 168 ALA B C 1
ATOM 3836 O O . ALA B 1 173 ? 37.539 4.065 29.363 1.00 39.45 168 ALA B O 1
ATOM 3838 N N . GLY B 1 174 ? 35.872 2.593 29.729 1.00 40.25 169 GLY B N 1
ATOM 3839 C CA . GLY B 1 174 ? 36.446 2.042 30.936 1.00 42.35 169 GLY B CA 1
ATOM 3840 C C . GLY B 1 174 ? 35.989 2.700 32.221 1.00 43.85 169 GLY B C 1
ATOM 3841 O O . GLY B 1 174 ? 36.164 2.115 33.296 1.00 48.91 169 GLY B O 1
ATOM 3842 N N . GLN B 1 175 ? 35.409 3.886 32.143 1.00 36.94 170 GLN B N 1
ATOM 3843 C CA . GLN B 1 175 ? 34.923 4.634 33.289 1.00 36.75 170 GLN B CA 1
ATOM 3844 C C . GLN B 1 175 ? 33.479 4.265 33.586 1.00 35.99 170 GLN B C 1
ATOM 3845 O O . GLN B 1 175 ? 32.756 3.796 32.701 1.00 36.74 170 GLN B O 1
ATOM 3851 N N . PRO B 1 176 ? 33.035 4.443 34.831 1.00 36.96 171 PRO B N 1
ATOM 3852 C CA . PRO B 1 176 ? 31.604 4.308 35.124 1.00 33.55 171 PRO B CA 1
ATOM 3853 C C . PRO B 1 176 ? 30.781 5.181 34.188 1.00 31.78 171 PRO B C 1
ATOM 3854 O O . PRO B 1 176 ? 31.147 6.321 33.891 1.00 29.66 171 PRO B O 1
ATOM 3858 N N . ASN B 1 177 ? 29.673 4.618 33.699 1.00 29.34 172 ASN B N 1
ATOM 3859 C CA . ASN B 1 177 ? 28.758 5.315 32.789 1.00 26.58 172 ASN B CA 1
ATOM 3860 C C . ASN B 1 177 ? 29.421 5.686 31.463 1.00 29.60 172 ASN B C 1
ATOM 3861 O O . ASN B 1 177 ? 29.019 6.666 30.818 1.00 26.31 172 ASN B O 1
ATOM 3866 N N . GLU B 1 178 ? 30.405 4.887 31.039 1.00 29.42 173 GLU B N 1
ATOM 3867 C CA . GLU B 1 178 ? 31.101 5.107 29.776 1.00 25.76 173 GLU B CA 1
ATOM 3868 C C . GLU B 1 178 ? 30.113 5.316 28.634 1.00 26.22 173 GLU B C 1
ATOM 3869 O O . GLU B 1 178 ? 29.062 4.672 28.575 1.00 26.18 173 GLU B O 1
ATOM 3875 N N . PHE B 1 179 ? 30.462 6.242 27.744 1.00 25.41 174 PHE B N 1
ATOM 3876 C CA . PHE B 1 179 ? 29.719 6.622 26.543 1.00 25.18 174 PHE B CA 1
ATOM 3877 C C . PHE B 1 179 ? 28.405 7.331 26.840 1.00 23.32 174 PHE B C 1
ATOM 3878 O O . PHE B 1 179 ? 27.595 7.528 25.920 1.00 24.96 174 PHE B O 1
ATOM 3886 N N . GLY B 1 180 ? 28.162 7.728 28.094 1.00 22.15 175 GLY B N 1
ATOM 3887 C CA . GLY B 1 180 ? 27.149 8.721 28.385 1.00 19.98 175 GLY B CA 1
ATOM 3888 C C . GLY B 1 180 ? 27.720 10.124 28.272 1.00 21.61 175 GLY B C 1
ATOM 3889 O O . GLY B 1 180 ? 28.904 10.319 28.009 1.00 24.01 175 GLY B O 1
ATOM 3890 N N . SER B 1 181 ? 26.856 11.117 28.504 1.00 21.15 176 SER B N 1
ATOM 3891 C CA A SER B 1 181 ? 27.251 12.511 28.389 0.51 20.19 176 SER B CA 1
ATOM 3892 C CA B SER B 1 181 ? 27.220 12.525 28.365 0.49 20.55 176 SER B CA 1
ATOM 3893 C C . SER B 1 181 ? 26.554 13.352 29.449 1.00 20.97 176 SER B C 1
ATOM 3894 O O . SER B 1 181 ? 25.358 13.187 29.709 1.00 21.41 176 SER B O 1
ATOM 3899 N N . TYR B 1 182 ? 27.311 14.265 30.053 1.00 21.17 177 TYR B N 1
ATOM 3900 C CA . TYR B 1 182 ? 26.690 15.295 30.873 1.00 18.74 177 TYR B CA 1
ATOM 3901 C C . TYR B 1 182 ? 26.090 16.340 29.946 1.00 20.41 177 TYR B C 1
ATOM 3902 O O . TYR B 1 182 ? 26.664 16.665 28.905 1.00 23.17 177 TYR B O 1
ATOM 3911 N N . VAL B 1 183 ? 24.918 16.860 30.313 1.00 18.18 178 VAL B N 1
ATOM 3912 C CA . VAL B 1 183 ? 24.154 17.753 29.447 1.00 18.16 178 VAL B CA 1
ATOM 3913 C C . VAL B 1 183 ? 23.759 18.999 30.229 1.00 20.35 178 VAL B C 1
ATOM 3914 O O . VAL B 1 183 ? 23.335 18.911 31.386 1.00 21.37 178 VAL B O 1
ATOM 3918 N N . PHE B 1 184 ? 23.853 20.158 29.579 1.00 18.77 179 PHE B N 1
ATOM 3919 C CA . PHE B 1 184 ? 23.371 21.415 30.137 1.00 19.91 179 PHE B CA 1
ATOM 3920 C C . PHE B 1 184 ? 22.472 22.085 29.112 1.00 19.16 179 PHE B C 1
ATOM 3921 O O . PHE B 1 184 ? 22.875 22.256 27.958 1.00 18.92 179 PHE B O 1
ATOM 3929 N N . THR B 1 185 ? 21.260 22.460 29.522 1.00 19.15 180 THR B N 1
ATOM 3930 C CA . THR B 1 185 ? 20.372 23.239 28.666 1.00 17.84 180 THR B CA 1
ATOM 3931 C C . THR B 1 185 ? 20.101 24.591 29.304 1.00 17.78 180 THR B C 1
ATOM 3932 O O . THR B 1 185 ? 20.002 24.705 30.526 1.00 19.78 180 THR B O 1
ATOM 3936 N N . GLN B 1 186 ? 19.933 25.613 28.463 1.00 17.56 181 GLN B N 1
ATOM 3937 C CA . GLN B 1 186 ? 19.704 26.957 28.981 1.00 17.68 181 GLN B CA 1
ATOM 3938 C C . GLN B 1 186 ? 19.073 27.771 27.863 1.00 18.39 181 GLN B C 1
ATOM 3939 O O . GLN B 1 186 ? 19.730 28.022 26.851 1.00 19.18 181 GLN B O 1
ATOM 3945 N N . ARG B 1 187 ? 17.815 28.176 28.029 1.00 17.96 182 ARG B N 1
ATOM 3946 C CA . ARG B 1 187 ? 17.158 28.989 27.012 1.00 16.40 182 ARG B CA 1
ATOM 3947 C C . ARG B 1 187 ? 17.475 30.460 27.253 1.00 19.37 182 ARG B C 1
ATOM 3948 O O . ARG B 1 187 ? 17.227 30.977 28.343 1.00 19.25 182 ARG B O 1
ATOM 3956 N N . TYR B 1 188 ? 18.000 31.127 26.230 1.00 17.58 183 TYR B N 1
ATOM 3957 C CA . TYR B 1 188 ? 18.302 32.554 26.273 1.00 18.30 183 TYR B CA 1
ATOM 3958 C C . TYR B 1 188 ? 17.246 33.336 25.509 1.00 18.87 183 TYR B C 1
ATOM 3959 O O . TYR B 1 188 ? 16.802 32.916 24.433 1.00 19.53 183 TYR B O 1
ATOM 3968 N N . VAL B 1 189 ? 16.845 34.477 26.069 1.00 17.81 184 VAL B N 1
ATOM 3969 C CA . VAL B 1 189 ? 15.989 35.445 25.389 1.00 17.45 184 VAL B CA 1
ATOM 3970 C C . VAL B 1 189 ? 16.855 36.637 25.004 1.00 19.08 184 VAL B C 1
ATOM 3971 O O . VAL B 1 189 ? 17.397 37.323 25.878 1.00 21.72 184 VAL B O 1
ATOM 3975 N N . HIS B 1 190 ? 16.987 36.876 23.701 1.00 19.21 185 HIS B N 1
ATOM 3976 C CA . HIS B 1 190 ? 17.851 37.944 23.203 1.00 20.44 185 HIS B CA 1
ATOM 3977 C C . HIS B 1 190 ? 17.120 39.275 23.256 1.00 20.96 185 HIS B C 1
ATOM 3978 O O . HIS B 1 190 ? 15.917 39.354 22.983 1.00 22.64 185 HIS B O 1
ATOM 3985 N N . ASN B 1 191 ? 17.857 40.330 23.592 1.00 20.06 186 ASN B N 1
ATOM 3986 C CA . ASN B 1 191 ? 17.341 41.693 23.513 1.00 21.00 186 ASN B CA 1
ATOM 3987 C C . ASN B 1 191 ? 17.930 42.328 22.256 1.00 23.30 186 ASN B C 1
ATOM 3988 O O . ASN B 1 191 ? 18.904 43.080 22.304 1.00 23.06 186 ASN B O 1
ATOM 3993 N N . LEU B 1 192 ? 17.326 42.012 21.106 1.00 22.88 187 LEU B N 1
ATOM 3994 C CA . LEU B 1 192 ? 17.892 42.496 19.851 1.00 22.88 187 LEU B CA 1
ATOM 3995 C C . LEU B 1 192 ? 17.629 43.976 19.623 1.00 24.35 187 LEU B C 1
ATOM 3996 O O . LEU B 1 192 ? 18.389 44.616 18.889 1.00 24.11 187 LEU B O 1
ATOM 4001 N N . LYS B 1 193 ? 16.577 44.535 20.233 1.00 25.16 188 LYS B N 1
ATOM 4002 C CA . LYS B 1 193 ? 16.388 45.981 20.193 1.00 25.47 188 LYS B CA 1
ATOM 4003 C C . LYS B 1 193 ? 17.613 46.706 20.730 1.00 25.78 188 LYS B C 1
ATOM 4004 O O . LYS B 1 193 ? 17.974 47.785 20.242 1.00 28.15 188 LYS B O 1
ATOM 4010 N N . LYS B 1 194 ? 18.257 46.125 21.748 1.00 23.65 189 LYS B N 1
ATOM 4011 C CA . LYS B 1 194 ? 19.451 46.701 22.355 1.00 23.67 189 LYS B CA 1
ATOM 4012 C C . LYS B 1 194 ? 20.704 46.397 21.537 1.00 25.12 189 LYS B C 1
ATOM 4013 O O . LYS B 1 194 ? 21.612 47.231 21.447 1.00 26.19 189 LYS B O 1
ATOM 4019 N N . TRP B 1 195 ? 20.761 45.204 20.936 1.00 23.32 190 TRP B N 1
ATOM 4020 C CA . TRP B 1 195 ? 21.950 44.743 20.227 1.00 20.54 190 TRP B CA 1
ATOM 4021 C C . TRP B 1 195 ? 22.080 45.350 18.839 1.00 22.52 190 TRP B C 1
ATOM 4022 O O . TRP B 1 195 ? 23.177 45.745 18.432 1.00 22.78 190 TRP B O 1
ATOM 4033 N N . TYR B 1 196 ? 20.982 45.417 18.096 1.00 22.50 191 TYR B N 1
ATOM 4034 C CA . TYR B 1 196 ? 21.052 45.858 16.705 1.00 23.43 191 TYR B CA 1
ATOM 4035 C C . TYR B 1 196 ? 21.707 47.217 16.503 1.00 25.90 191 TYR B C 1
ATOM 4036 O O . TYR B 1 196 ? 22.483 47.352 15.544 1.00 27.99 191 TYR B O 1
ATOM 4045 N N . PRO B 1 197 ? 21.442 48.249 17.316 1.00 23.62 192 PRO B N 1
ATOM 4046 C CA . PRO B 1 197 ? 22.073 49.558 17.066 1.00 25.25 192 PRO B CA 1
ATOM 4047 C C . PRO B 1 197 ? 23.531 49.633 17.479 1.00 25.77 192 PRO B C 1
ATOM 4048 O O . PRO B 1 197 ? 24.166 50.673 17.237 1.00 29.00 192 PRO B O 1
ATOM 4052 N N . GLU B 1 198 ? 24.073 48.610 18.127 1.00 24.43 193 GLU B N 1
ATOM 4053 C CA . GLU B 1 198 ? 25.447 48.709 18.598 1.00 25.01 193 GLU B CA 1
ATOM 4054 C C . GLU B 1 198 ? 26.404 48.772 17.409 1.00 24.46 193 GLU B C 1
ATOM 4055 O O . GLU B 1 198 ? 26.229 48.043 16.429 1.00 26.34 193 GLU B O 1
ATOM 4061 N N . PRO B 1 199 ? 27.419 49.627 17.477 1.00 22.60 194 PRO B N 1
ATOM 4062 C CA . PRO B 1 199 ? 28.446 49.633 16.432 1.00 22.86 194 PRO B CA 1
ATOM 4063 C C . PRO B 1 199 ? 29.079 48.261 16.280 1.00 22.07 194 PRO B C 1
ATOM 4064 O O . PRO B 1 199 ? 29.145 47.475 17.228 1.00 21.91 194 PRO B O 1
ATOM 4068 N N . LEU B 1 200 ? 29.581 47.995 15.071 1.00 22.90 195 LEU B N 1
ATOM 4069 C CA . LEU B 1 200 ? 30.260 46.726 14.812 1.00 22.24 195 LEU B CA 1
ATOM 4070 C C . LEU B 1 200 ? 31.416 46.491 15.781 1.00 22.58 195 LEU B C 1
ATOM 4071 O O . LEU B 1 200 ? 31.609 45.360 16.254 1.00 22.87 195 LEU B O 1
ATOM 4076 N N . SER B 1 201 ? 32.190 47.539 16.098 1.00 24.90 196 SER B N 1
ATOM 4077 C CA . SER B 1 201 ? 33.311 47.358 17.017 1.00 25.71 196 SER B CA 1
ATOM 4078 C C . SER B 1 201 ? 32.835 46.880 18.389 1.00 25.78 196 SER B C 1
ATOM 4079 O O . SER B 1 201 ? 33.505 46.065 19.034 1.00 26.02 196 SER B O 1
ATOM 4082 N N . VAL B 1 202 ? 31.678 47.369 18.848 1.00 23.26 197 VAL B N 1
ATOM 4083 C CA . VAL B 1 202 ? 31.130 46.921 20.132 1.00 21.94 197 VAL B CA 1
ATOM 4084 C C . VAL B 1 202 ? 30.666 45.466 20.049 1.00 22.12 197 VAL B C 1
ATOM 4085 O O . VAL B 1 202 ? 30.902 44.671 20.969 1.00 23.14 197 VAL B O 1
ATOM 4089 N N . GLN B 1 203 ? 29.985 45.096 18.963 1.00 20.06 198 GLN B N 1
ATOM 4090 C CA . GLN B 1 203 ? 29.530 43.715 18.816 1.00 19.77 198 GLN B CA 1
ATOM 4091 C C . GLN B 1 203 ? 30.708 42.748 18.757 1.00 21.56 198 GLN B C 1
ATOM 4092 O O . GLN B 1 203 ? 30.667 41.674 19.370 1.00 21.24 198 GLN B O 1
ATOM 4098 N N . GLN B 1 204 ? 31.770 43.116 18.034 1.00 21.32 199 GLN B N 1
ATOM 4099 C CA . GLN B 1 204 ? 32.933 42.235 17.935 1.00 22.85 199 GLN B CA 1
ATOM 4100 C C . GLN B 1 204 ? 33.709 42.177 19.246 1.00 24.93 199 GLN B C 1
ATOM 4101 O O . GLN B 1 204 ? 34.212 41.109 19.617 1.00 23.45 199 GLN B O 1
ATOM 4107 N N . ASP B 1 205 ? 33.798 43.295 19.972 1.00 22.42 200 ASP B N 1
ATOM 4108 C CA . ASP B 1 205 ? 34.379 43.263 21.319 1.00 26.26 200 ASP B CA 1
ATOM 4109 C C . ASP B 1 205 ? 33.590 42.319 22.219 1.00 27.36 200 ASP B C 1
ATOM 4110 O O . ASP B 1 205 ? 34.164 41.624 23.069 1.00 26.08 200 ASP B O 1
ATOM 4115 N N . THR B 1 206 ? 32.264 42.314 22.065 1.00 21.06 201 THR B N 1
ATOM 4116 C CA . THR B 1 206 ? 31.395 41.521 22.924 1.00 19.75 201 THR B CA 1
ATOM 4117 C C . THR B 1 206 ? 31.606 40.029 22.695 1.00 20.85 201 THR B C 1
ATOM 4118 O O . THR B 1 206 ? 31.733 39.261 23.654 1.00 22.30 201 THR B O 1
ATOM 4122 N N . VAL B 1 207 ? 31.639 39.608 21.428 1.00 21.03 202 VAL B N 1
ATOM 4123 C CA . VAL B 1 207 ? 31.763 38.190 21.097 1.00 19.67 202 VAL B CA 1
ATOM 4124 C C . VAL B 1 207 ? 33.220 37.738 21.160 1.00 22.11 202 VAL B C 1
ATOM 4125 O O . VAL B 1 207 ? 33.524 36.674 21.711 1.00 22.93 202 VAL B O 1
ATOM 4129 N N . GLY B 1 208 ? 34.139 38.527 20.601 1.00 20.90 203 GLY B N 1
ATOM 4130 C CA . GLY B 1 208 ? 35.541 38.149 20.523 1.00 18.84 203 GLY B CA 1
ATOM 4131 C C . GLY B 1 208 ? 35.978 37.586 19.186 1.00 22.92 203 GLY B C 1
ATOM 4132 O O . GLY B 1 208 ? 37.113 37.103 19.075 1.00 23.93 203 GLY B O 1
ATOM 4133 N N . ARG B 1 209 ? 35.105 37.606 18.182 1.00 21.31 204 ARG B N 1
ATOM 4134 C CA . ARG B 1 209 ? 35.426 37.211 16.820 1.00 21.14 204 ARG B CA 1
ATOM 4135 C C . ARG B 1 209 ? 34.837 38.253 15.879 1.00 21.19 204 ARG B C 1
ATOM 4136 O O . ARG B 1 209 ? 33.966 39.033 16.266 1.00 22.15 204 ARG B O 1
ATOM 4144 N N . THR B 1 210 ? 35.294 38.251 14.624 1.00 21.57 205 THR B N 1
ATOM 4145 C CA . THR B 1 210 ? 34.695 39.171 13.664 1.00 22.67 205 THR B CA 1
ATOM 4146 C C . THR B 1 210 ? 33.321 38.666 13.224 1.00 24.00 205 THR B C 1
ATOM 4147 O O . THR B 1 210 ? 33.040 37.462 13.205 1.00 22.71 205 THR B O 1
ATOM 4151 N N . LYS B 1 211 ? 32.454 39.610 12.861 1.00 20.09 206 LYS B N 1
ATOM 4152 C CA . LYS B 1 211 ? 31.070 39.252 12.563 1.00 19.59 206 LYS B CA 1
ATOM 4153 C C . LYS B 1 211 ? 30.943 38.559 11.211 1.00 21.54 206 LYS B C 1
ATOM 4154 O O . LYS B 1 211 ? 30.265 37.530 11.095 1.00 22.87 206 LYS B O 1
ATOM 4160 N N . LYS B 1 212 ? 31.570 39.105 10.170 1.00 22.76 207 LYS B N 1
ATOM 4161 C CA . LYS B 1 212 ? 31.361 38.549 8.834 1.00 24.71 207 LYS B CA 1
ATOM 4162 C C . LYS B 1 212 ? 31.893 37.125 8.721 1.00 27.05 207 LYS B C 1
ATOM 4163 O O . LYS B 1 212 ? 31.193 36.225 8.241 1.00 27.45 207 LYS B O 1
ATOM 4169 N N . ASP B 1 213 ? 33.132 36.904 9.148 1.00 24.60 208 ASP B N 1
ATOM 4170 C CA . ASP B 1 213 ? 33.843 35.666 8.861 1.00 23.65 208 ASP B CA 1
ATOM 4171 C C . ASP B 1 213 ? 34.201 34.856 10.100 1.00 23.82 208 ASP B C 1
ATOM 4172 O O . ASP B 1 213 ? 34.804 33.787 9.959 1.00 26.46 208 ASP B O 1
ATOM 4177 N N . SER B 1 214 ? 33.859 35.328 11.299 1.00 22.65 209 SER B N 1
ATOM 4178 C CA . SER B 1 214 ? 34.181 34.620 12.540 1.00 21.50 209 SER B CA 1
ATOM 4179 C C . SER B 1 214 ? 35.686 34.380 12.669 1.00 22.63 209 SER B C 1
ATOM 4180 O O . SER B 1 214 ? 36.130 33.298 13.050 1.00 24.22 209 SER B O 1
ATOM 4183 N N . ILE B 1 215 ? 36.474 35.395 12.338 1.00 22.90 210 ILE B N 1
ATOM 4184 C CA . ILE B 1 215 ? 37.912 35.339 12.566 1.00 23.31 210 ILE B CA 1
ATOM 4185 C C . ILE B 1 215 ? 38.169 35.737 14.009 1.00 23.14 210 ILE B C 1
ATOM 4186 O O . ILE B 1 215 ? 37.624 36.736 14.486 1.00 24.73 210 ILE B O 1
ATOM 4191 N N . GLU B 1 216 ? 38.998 34.965 14.708 1.00 23.88 211 GLU B N 1
ATOM 4192 C CA . GLU B 1 216 ? 39.272 35.282 16.106 1.00 27.08 211 GLU B CA 1
ATOM 4193 C C . GLU B 1 216 ? 39.965 36.634 16.226 1.00 29.59 211 GLU B C 1
ATOM 4194 O O . GLU B 1 216 ? 40.932 36.916 15.513 1.00 28.45 211 GLU B O 1
ATOM 4200 N N . ILE B 1 217 ? 39.456 37.482 17.109 1.00 26.54 212 ILE B N 1
ATOM 4201 C CA . ILE B 1 217 ? 40.170 38.716 17.441 1.00 28.33 212 ILE B CA 1
ATOM 4202 C C . ILE B 1 217 ? 41.345 38.360 18.351 1.00 28.97 212 ILE B C 1
ATOM 4203 O O . ILE B 1 217 ? 41.146 37.650 19.346 1.00 27.32 212 ILE B O 1
ATOM 4208 N N . PRO B 1 218 ? 42.558 38.811 18.038 1.00 27.57 213 PRO B N 1
ATOM 4209 C CA . PRO B 1 218 ? 43.718 38.441 18.858 1.00 32.41 213 PRO B CA 1
ATOM 4210 C C . PRO B 1 218 ? 43.453 38.698 20.334 1.00 35.33 213 PRO B C 1
ATOM 4211 O O . PRO B 1 218 ? 42.818 39.686 20.706 1.00 31.16 213 PRO B O 1
ATOM 4215 N N . ARG B 1 219 ? 43.922 37.769 21.168 1.00 31.35 214 ARG B N 1
ATOM 4216 C CA . ARG B 1 219 ? 43.659 37.812 22.606 1.00 34.51 214 ARG B CA 1
ATOM 4217 C C . ARG B 1 219 ? 44.001 39.175 23.207 1.00 30.96 214 ARG B C 1
ATOM 4218 O O . ARG B 1 219 ? 43.234 39.713 24.015 1.00 32.91 214 ARG B O 1
ATOM 4226 N N . ASP B 1 220 ? 45.130 39.753 22.805 1.00 31.16 215 ASP B N 1
ATOM 4227 C CA . ASP B 1 220 ? 45.609 40.999 23.396 1.00 30.58 215 ASP B CA 1
ATOM 4228 C C . ASP B 1 220 ? 44.818 42.211 22.932 1.00 30.14 215 ASP B C 1
ATOM 4229 O O . ASP B 1 220 ? 45.070 43.318 23.430 1.00 34.63 215 ASP B O 1
ATOM 4234 N N . LYS B 1 221 ? 43.911 42.036 21.973 1.00 30.44 216 LYS B N 1
ATOM 4235 C CA . LYS B 1 221 ? 43.107 43.120 21.433 1.00 32.79 216 LYS B CA 1
ATOM 4236 C C . LYS B 1 221 ? 41.633 42.983 21.780 1.00 31.41 216 LYS B C 1
ATOM 4237 O O . LYS B 1 221 ? 40.838 43.856 21.414 1.00 34.14 216 LYS B O 1
ATOM 4243 N N . ARG B 1 222 ? 41.241 41.913 22.462 1.00 29.58 217 ARG B N 1
ATOM 4244 C CA . ARG B 1 222 ? 39.832 41.788 22.800 1.00 27.38 217 ARG B CA 1
ATOM 4245 C C . ARG B 1 222 ? 39.661 41.771 24.314 1.00 28.68 217 ARG B C 1
ATOM 4246 O O . ARG B 1 222 ? 40.578 41.389 25.049 1.00 26.96 217 ARG B O 1
ATOM 4254 N N . PRO B 1 223 ? 38.522 42.237 24.811 1.00 25.14 218 PRO B N 1
ATOM 4255 C CA . PRO B 1 223 ? 38.312 42.270 26.263 1.00 27.53 218 PRO B CA 1
ATOM 4256 C C . PRO B 1 223 ? 38.383 40.877 26.879 1.00 21.98 218 PRO B C 1
ATOM 4257 O O . PRO B 1 223 ? 37.976 39.886 26.274 1.00 22.71 218 PRO B O 1
ATOM 4261 N N . ILE B 1 224 ? 38.902 40.823 28.113 1.00 27.33 219 ILE B N 1
ATOM 4262 C CA . ILE B 1 224 ? 38.917 39.571 28.868 1.00 24.12 219 ILE B CA 1
ATOM 4263 C C . ILE B 1 224 ? 37.503 39.104 29.187 1.00 24.73 219 ILE B C 1
ATOM 4264 O O . ILE B 1 224 ? 37.303 37.936 29.545 1.00 26.78 219 ILE B O 1
ATOM 4269 N N . THR B 1 225 ? 36.521 39.996 29.067 1.00 23.58 220 THR B N 1
ATOM 4270 C CA . THR B 1 225 ? 35.111 39.687 29.270 1.00 24.51 220 THR B CA 1
ATOM 4271 C C . THR B 1 225 ? 34.382 39.364 27.975 1.00 23.73 220 THR B C 1
ATOM 4272 O O . THR B 1 225 ? 33.169 39.109 28.005 1.00 23.29 220 THR B O 1
ATOM 4276 N N . SER B 1 226 ? 35.075 39.378 26.838 1.00 22.03 221 SER B N 1
ATOM 4277 C CA . SER B 1 226 ? 34.467 38.912 25.601 1.00 19.45 221 SER B CA 1
ATOM 4278 C C . SER B 1 226 ? 34.018 37.464 25.761 1.00 20.62 221 SER B C 1
ATOM 4279 O O . SER B 1 226 ? 34.579 36.700 26.552 1.00 22.42 221 SER B O 1
ATOM 4282 N N . HIS B 1 227 ? 32.978 37.093 25.018 1.00 18.94 222 HIS B N 1
ATOM 4283 C CA . HIS B 1 227 ? 32.438 35.741 25.169 1.00 18.19 222 HIS B CA 1
ATOM 4284 C C . HIS B 1 227 ? 33.497 34.666 24.944 1.00 21.55 222 HIS B C 1
ATOM 4285 O O . HIS B 1 227 ? 33.595 33.709 25.727 1.00 21.20 222 HIS B O 1
ATOM 4292 N N . VAL B 1 228 ? 34.308 34.802 23.888 1.00 21.48 223 VAL B N 1
ATOM 4293 C CA . VAL B 1 228 ? 35.335 33.795 23.618 1.00 22.34 223 VAL B CA 1
ATOM 4294 C C . VAL B 1 228 ? 36.352 33.747 24.756 1.00 20.87 223 VAL B C 1
ATOM 4295 O O . VAL B 1 228 ? 36.805 32.668 25.158 1.00 23.57 223 VAL B O 1
ATOM 4299 N N . SER B 1 229 ? 36.739 34.913 25.292 1.00 20.55 224 SER B N 1
ATOM 4300 C CA . SER B 1 229 ? 37.674 34.900 26.416 1.00 21.48 224 SER B CA 1
ATOM 4301 C C . SER B 1 229 ? 37.068 34.256 27.659 1.00 23.00 224 SER B C 1
ATOM 4302 O O . SER B 1 229 ? 37.796 33.672 28.471 1.00 24.02 224 SER B O 1
ATOM 4305 N N . ARG B 1 230 ? 35.746 34.359 27.827 1.00 21.44 225 ARG B N 1
ATOM 4306 C CA . ARG B 1 230 ? 35.084 33.745 28.973 1.00 21.45 225 ARG B CA 1
ATOM 4307 C C . ARG B 1 230 ? 34.992 32.230 28.848 1.00 22.05 225 ARG B C 1
ATOM 4308 O O . ARG B 1 230 ? 34.986 31.534 29.868 1.00 23.93 225 ARG B O 1
ATOM 4316 N N . THR B 1 231 ? 34.874 31.699 27.625 1.00 22.56 226 THR B N 1
ATOM 4317 C CA . THR B 1 231 ? 34.544 30.288 27.460 1.00 23.10 226 THR B CA 1
ATOM 4318 C C . THR B 1 231 ? 35.681 29.425 26.937 1.00 22.83 226 THR B C 1
ATOM 4319 O O . THR B 1 231 ? 35.577 28.195 27.015 1.00 25.04 226 THR B O 1
ATOM 4323 N N . ASP B 1 232 ? 36.756 30.020 26.417 1.00 24.48 227 ASP B N 1
ATOM 4324 C CA . ASP B 1 232 ? 37.914 29.259 25.938 1.00 25.47 227 ASP B CA 1
ATOM 4325 C C . ASP B 1 232 ? 38.852 29.048 27.123 1.00 27.45 227 ASP B C 1
ATOM 4326 O O . ASP B 1 232 ? 39.805 29.795 27.331 1.00 29.88 227 ASP B O 1
ATOM 4331 N N . LEU B 1 233 ? 38.580 28.003 27.905 1.00 28.67 228 LEU B N 1
ATOM 4332 C CA . LEU B 1 233 ? 39.235 27.786 29.185 1.00 28.96 228 LEU B CA 1
ATOM 4333 C C . LEU B 1 233 ? 40.094 26.528 29.159 1.00 30.18 228 LEU B C 1
ATOM 4334 O O . LEU B 1 233 ? 39.811 25.575 28.429 1.00 31.00 228 LEU B O 1
ATOM 4339 N N . SER B 1 234 ? 41.119 26.523 30.000 1.00 33.11 229 SER B N 1
ATOM 4340 C CA . SER B 1 234 ? 42.025 25.392 30.103 1.00 35.06 229 SER B CA 1
ATOM 4341 C C . SER B 1 234 ? 42.413 25.177 31.557 1.00 37.69 229 SER B C 1
ATOM 4342 O O . SER B 1 234 ? 42.398 26.109 32.365 1.00 47.07 229 SER B O 1
ATOM 4345 N N . GLU B 1 235 ? 42.753 23.928 31.880 1.00 39.77 230 GLU B N 1
ATOM 4346 C CA . GLU B 1 235 ? 43.302 23.547 33.175 1.00 46.28 230 GLU B CA 1
ATOM 4347 C C . GLU B 1 235 ? 44.374 22.493 32.949 1.00 51.54 230 GLU B C 1
ATOM 4348 O O . GLU B 1 235 ? 44.179 21.568 32.157 1.00 54.76 230 GLU B O 1
ATOM 4354 N N . ASN B 1 236 ? 45.500 22.631 33.648 1.00 61.18 231 ASN B N 1
ATOM 4355 C CA . ASN B 1 236 ? 46.626 21.706 33.498 1.00 67.15 231 ASN B CA 1
ATOM 4356 C C . ASN B 1 236 ? 47.114 21.651 32.053 1.00 63.81 231 ASN B C 1
ATOM 4357 O O . ASN B 1 236 ? 47.569 20.607 31.581 1.00 68.18 231 ASN B O 1
ATOM 4362 N N . GLY B 1 237 ? 47.002 22.761 31.328 1.00 58.53 232 GLY B N 1
ATOM 4363 C CA . GLY B 1 237 ? 47.346 22.782 29.922 1.00 60.13 232 GLY B CA 1
ATOM 4364 C C . GLY B 1 237 ? 46.372 22.074 29.007 1.00 62.53 232 GLY B C 1
ATOM 4365 O O . GLY B 1 237 ? 46.639 21.982 27.802 1.00 69.03 232 GLY B O 1
ATOM 4366 N N . LYS B 1 238 ? 45.254 21.573 29.530 1.00 49.60 233 LYS B N 1
ATOM 4367 C CA . LYS B 1 238 ? 44.250 20.868 28.744 1.00 45.75 233 LYS B CA 1
ATOM 4368 C C . LYS B 1 238 ? 43.015 21.744 28.597 1.00 39.70 233 LYS B C 1
ATOM 4369 O O . LYS B 1 238 ? 42.531 22.311 29.581 1.00 40.82 233 LYS B O 1
ATOM 4375 N N . ASP B 1 239 ? 42.500 21.837 27.376 1.00 38.29 234 ASP B N 1
ATOM 4376 C CA . ASP B 1 239 ? 41.341 22.675 27.112 1.00 33.07 234 ASP B CA 1
ATOM 4377 C C . ASP B 1 239 ? 40.066 22.018 27.628 1.00 32.88 234 ASP B C 1
ATOM 4378 O O . ASP B 1 239 ? 39.868 20.806 27.488 1.00 36.40 234 ASP B O 1
ATOM 4383 N N . LEU B 1 240 ? 39.203 22.830 28.230 1.00 30.59 235 LEU B N 1
ATOM 4384 C CA . LEU B 1 240 ? 37.915 22.364 28.746 1.00 28.71 235 LEU B CA 1
ATOM 4385 C C . LEU B 1 240 ? 36.838 22.479 27.669 1.00 27.48 235 LEU B C 1
ATOM 4386 O O . LEU B 1 240 ? 35.850 23.187 27.820 1.00 28.16 235 LEU B O 1
ATOM 4391 N N . LYS B 1 241 ? 37.039 21.755 26.571 1.00 25.27 236 LYS B N 1
ATOM 4392 C CA . LYS B 1 241 ? 36.107 21.882 25.461 1.00 21.90 236 LYS B CA 1
ATOM 4393 C C . LYS B 1 241 ? 34.809 21.130 25.738 1.00 22.86 236 LYS B C 1
ATOM 4394 O O . LYS B 1 241 ? 34.752 20.190 26.538 1.00 25.03 236 LYS B O 1
ATOM 4400 N N . ILE B 1 242 ? 33.748 21.579 25.068 1.00 20.93 237 ILE B N 1
ATOM 4401 C CA . ILE B 1 242 ? 32.421 20.979 25.176 1.00 21.55 237 ILE B CA 1
ATOM 4402 C C . ILE B 1 242 ? 31.853 20.841 23.770 1.00 21.16 237 ILE B C 1
ATOM 4403 O O . ILE B 1 242 ? 32.353 21.429 22.813 1.00 21.22 237 ILE B O 1
ATOM 4408 N N . VAL B 1 243 ? 30.794 20.043 23.643 1.00 19.99 238 VAL B N 1
ATOM 4409 C CA . VAL B 1 243 ? 30.149 19.823 22.354 1.00 18.88 238 VAL B CA 1
ATOM 4410 C C . VAL B 1 243 ? 28.809 20.542 22.385 1.00 20.09 238 VAL B C 1
ATOM 4411 O O . VAL B 1 243 ? 27.892 20.117 23.098 1.00 21.88 238 VAL B O 1
ATOM 4415 N N . ARG B 1 244 ? 28.682 21.622 21.613 1.00 17.47 239 ARG B N 1
ATOM 4416 C CA . ARG B 1 244 ? 27.459 22.421 21.629 1.00 18.25 239 ARG B CA 1
ATOM 4417 C C . ARG B 1 244 ? 26.524 22.008 20.494 1.00 18.66 239 ARG B C 1
ATOM 4418 O O . ARG B 1 244 ? 26.969 21.758 19.371 1.00 20.09 239 ARG B O 1
ATOM 4426 N N . GLN B 1 245 ? 25.210 21.943 20.799 1.00 17.64 240 GLN B N 1
ATOM 4427 C CA . GLN B 1 245 ? 24.194 21.656 19.783 1.00 17.39 240 GLN B CA 1
ATOM 4428 C C . GLN B 1 245 ? 23.110 22.730 19.776 1.00 15.98 240 GLN B C 1
ATOM 4429 O O . GLN B 1 245 ? 21.971 22.474 19.368 1.00 19.40 240 GLN B O 1
ATOM 4435 N N . SER B 1 246 ? 23.465 23.938 20.211 1.00 15.76 241 SER B N 1
ATOM 4436 C CA . SER B 1 246 ? 22.508 25.038 20.346 1.00 15.98 241 SER B CA 1
ATOM 4437 C C . SER B 1 246 ? 21.891 25.434 19.011 1.00 16.18 241 SER B C 1
ATOM 4438 O O . SER B 1 246 ? 22.524 25.359 17.955 1.00 18.25 241 SER B O 1
ATOM 4441 N N . LEU B 1 247 ? 20.648 25.911 19.073 1.00 16.63 242 LEU B N 1
ATOM 4442 C CA . LEU B 1 247 ? 19.945 26.383 17.885 1.00 15.74 242 LEU B CA 1
ATOM 4443 C C . LEU B 1 247 ? 19.145 27.634 18.215 1.00 15.05 242 LEU B C 1
ATOM 4444 O O . LEU B 1 247 ? 18.577 27.742 19.308 1.00 17.64 242 LEU B O 1
ATOM 4449 N N . PRO B 1 248 ? 19.041 28.552 17.258 1.00 14.81 243 PRO B N 1
ATOM 4450 C CA . PRO B 1 248 ? 18.050 29.638 17.358 1.00 14.20 243 PRO B CA 1
ATOM 4451 C C . PRO B 1 248 ? 16.623 29.135 17.532 1.00 15.47 243 PRO B C 1
ATOM 4452 O O . PRO B 1 248 ? 16.257 28.039 17.099 1.00 16.48 243 PRO B O 1
ATOM 4456 N N . TYR B 1 249 ? 15.794 29.976 18.140 1.00 16.11 244 TYR B N 1
ATOM 4457 C CA . TYR B 1 249 ? 14.359 29.693 18.205 1.00 15.13 244 TYR B CA 1
ATOM 4458 C C . TYR B 1 249 ? 13.615 31.021 18.272 1.00 17.28 244 TYR B C 1
ATOM 4459 O O . TYR B 1 249 ? 14.194 32.067 18.591 1.00 16.25 244 TYR B O 1
ATOM 4468 N N . GLY B 1 250 ? 12.321 30.970 17.985 1.00 18.88 245 GLY B N 1
ATOM 4469 C CA . GLY B 1 250 ? 11.431 32.047 18.383 1.00 17.85 245 GLY B CA 1
ATOM 4470 C C . GLY B 1 250 ? 10.829 32.822 17.221 1.00 19.46 245 GLY B C 1
ATOM 4471 O O . GLY B 1 250 ? 10.962 32.477 16.047 1.00 20.73 245 GLY B O 1
ATOM 4472 N N . GLN B 1 251 ? 10.162 33.909 17.582 1.00 18.42 246 GLN B N 1
ATOM 4473 C CA . GLN B 1 251 ? 9.407 34.729 16.641 1.00 17.71 246 GLN B CA 1
ATOM 4474 C C . GLN B 1 251 ? 10.181 35.983 16.275 1.00 18.78 246 GLN B C 1
ATOM 4475 O O . GLN B 1 251 ? 10.675 36.684 17.160 1.00 21.61 246 GLN B O 1
ATOM 4481 N N . ILE B 1 252 ? 10.236 36.283 14.975 1.00 18.96 247 ILE B N 1
ATOM 4482 C CA . ILE B 1 252 ? 10.838 37.534 14.505 1.00 19.32 247 ILE B CA 1
ATOM 4483 C C . ILE B 1 252 ? 10.266 38.718 15.262 1.00 22.31 247 ILE B C 1
ATOM 4484 O O . ILE B 1 252 ? 10.998 39.623 15.692 1.00 23.67 247 ILE B O 1
ATOM 4489 N N . THR B 1 253 ? 8.941 38.744 15.411 1.00 19.79 248 THR B N 1
ATOM 4490 C CA . THR B 1 253 ? 8.230 39.873 16.002 1.00 20.71 248 THR B CA 1
ATOM 4491 C C . THR B 1 253 ? 7.868 39.636 17.462 1.00 23.41 248 THR B C 1
ATOM 4492 O O . THR B 1 253 ? 7.035 40.366 18.015 1.00 26.36 248 THR B O 1
ATOM 4496 N N . GLY B 1 254 ? 8.470 38.639 18.096 1.00 23.97 249 GLY B N 1
ATOM 4497 C CA . GLY B 1 254 ? 8.181 38.347 19.481 1.00 24.28 249 GLY B CA 1
ATOM 4498 C C . GLY B 1 254 ? 9.418 37.887 20.219 1.00 22.28 249 GLY B C 1
ATOM 4499 O O . GLY B 1 254 ? 10.529 38.348 19.934 1.00 26.49 249 GLY B O 1
ATOM 4500 N N . GLU B 1 255 ? 9.242 36.946 21.137 1.00 21.53 250 GLU B N 1
ATOM 4501 C CA . GLU B 1 255 ? 10.355 36.456 21.939 1.00 19.97 250 GLU B CA 1
ATOM 4502 C C . GLU B 1 255 ? 11.210 35.505 21.116 1.00 20.46 250 GLU B C 1
ATOM 4503 O O . GLU B 1 255 ? 10.691 34.595 20.466 1.00 21.96 250 GLU B O 1
ATOM 4509 N N . LYS B 1 256 ? 12.526 35.706 21.156 1.00 18.79 251 LYS B N 1
ATOM 4510 C CA . LYS B 1 256 ? 13.442 34.891 20.371 1.00 16.73 251 LYS B CA 1
ATOM 4511 C C . LYS B 1 256 ? 14.782 34.851 21.081 1.00 19.29 251 LYS B C 1
ATOM 4512 O O . LYS B 1 256 ? 15.072 35.681 21.950 1.00 19.08 251 LYS B O 1
ATOM 4518 N N . GLY B 1 257 ? 15.609 33.887 20.693 1.00 17.81 252 GLY B N 1
ATOM 4519 C CA . GLY B 1 257 ? 16.932 33.812 21.279 1.00 18.09 252 GLY B CA 1
ATOM 4520 C C . GLY B 1 257 ? 17.664 32.561 20.862 1.00 16.37 252 GLY B C 1
ATOM 4521 O O . GLY B 1 257 ? 17.543 32.103 19.720 1.00 17.21 252 GLY B O 1
ATOM 4522 N N . LEU B 1 258 ? 18.442 32.006 21.784 1.00 16.40 253 LEU B N 1
ATOM 4523 C CA . LEU B 1 258 ? 19.241 30.816 21.527 1.00 16.36 253 LEU B CA 1
ATOM 4524 C C . LEU B 1 258 ? 18.819 29.754 22.518 1.00 16.72 253 LEU B C 1
ATOM 4525 O O . LEU B 1 258 ? 18.760 30.019 23.724 1.00 18.49 253 LEU B O 1
ATOM 4530 N N . MET B 1 259 ? 18.497 28.565 22.017 1.00 16.44 254 MET B N 1
ATOM 4531 C CA . MET B 1 259 ? 18.277 27.425 22.896 1.00 15.28 254 MET B CA 1
ATOM 4532 C C . MET B 1 259 ? 19.639 26.768 23.044 1.00 17.27 254 MET B C 1
ATOM 4533 O O . MET B 1 259 ? 20.075 26.019 22.163 1.00 17.80 254 MET B O 1
ATOM 4538 N N . PHE B 1 260 ? 20.331 27.081 24.137 1.00 15.84 255 PHE B N 1
ATOM 4539 C CA . PHE B 1 260 ? 21.677 26.568 24.334 1.00 15.97 255 PHE B CA 1
ATOM 4540 C C . PHE B 1 260 ? 21.636 25.138 24.852 1.00 17.22 255 PHE B C 1
ATOM 4541 O O . PHE B 1 260 ? 20.880 24.820 25.766 1.00 17.12 255 PHE B O 1
ATOM 4549 N N . ILE B 1 261 ? 22.489 24.288 24.293 1.00 16.50 256 ILE B N 1
ATOM 4550 C CA . ILE B 1 261 ? 22.672 22.953 24.856 1.00 17.33 256 ILE B CA 1
ATOM 4551 C C . ILE B 1 261 ? 24.112 22.531 24.627 1.00 18.42 256 ILE B C 1
ATOM 4552 O O . ILE B 1 261 ? 24.685 22.752 23.553 1.00 17.58 256 ILE B O 1
ATOM 4557 N N . ALA B 1 262 ? 24.700 21.927 25.652 1.00 18.07 257 ALA B N 1
ATOM 4558 C CA . ALA B 1 262 ? 26.052 21.406 25.563 1.00 17.31 257 ALA B CA 1
ATOM 4559 C C . ALA B 1 262 ? 26.091 20.000 26.124 1.00 19.39 257 ALA B C 1
ATOM 4560 O O . ALA B 1 262 ? 25.396 19.679 27.104 1.00 19.66 257 ALA B O 1
ATOM 4562 N N . TYR B 1 263 ? 26.908 19.173 25.482 1.00 18.43 258 TYR B N 1
ATOM 4563 C CA . TYR B 1 263 ? 27.217 17.818 25.912 1.00 19.47 258 TYR B CA 1
ATOM 4564 C C . TYR B 1 263 ? 28.692 17.754 26.276 1.00 20.75 258 TYR B C 1
ATOM 4565 O O . TYR B 1 263 ? 29.528 18.361 25.597 1.00 22.63 258 TYR B O 1
ATOM 4574 N N . ALA B 1 264 ? 29.023 17.017 27.338 1.00 19.64 259 ALA B N 1
ATOM 4575 C CA . ALA B 1 264 ? 30.404 17.007 27.785 1.00 19.66 259 ALA B CA 1
ATOM 4576 C C . ALA B 1 264 ? 30.746 15.713 28.503 1.00 21.83 259 ALA B C 1
ATOM 4577 O O . ALA B 1 264 ? 29.908 15.097 29.170 1.00 23.96 259 ALA B O 1
ATOM 4579 N N . CYS B 1 265 ? 32.017 15.332 28.387 1.00 21.36 260 CYS B N 1
ATOM 4580 C CA . CYS B 1 265 ? 32.527 14.171 29.104 1.00 23.85 260 CYS B CA 1
ATOM 4581 C C . CYS B 1 265 ? 32.535 14.373 30.610 1.00 26.70 260 CYS B C 1
ATOM 4582 O O . CYS B 1 265 ? 32.560 13.387 31.355 1.00 28.41 260 CYS B O 1
ATOM 4585 N N . SER B 1 266 ? 32.545 15.623 31.067 1.00 25.69 261 SER B N 1
ATOM 4586 C CA . SER B 1 266 ? 32.641 15.967 32.477 1.00 23.71 261 SER B CA 1
ATOM 4587 C C . SER B 1 266 ? 31.803 17.210 32.709 1.00 24.40 261 SER B C 1
ATOM 4588 O O . SER B 1 266 ? 31.930 18.180 31.960 1.00 26.56 261 SER B O 1
ATOM 4591 N N . LEU B 1 267 ? 30.940 17.182 33.731 1.00 25.21 262 LEU B N 1
ATOM 4592 C CA A LEU B 1 267 ? 30.134 18.362 34.033 0.64 23.89 262 LEU B CA 1
ATOM 4593 C CA B LEU B 1 267 ? 30.134 18.358 34.042 0.36 24.26 262 LEU B CA 1
ATOM 4594 C C . LEU B 1 267 ? 31.012 19.564 34.357 1.00 24.45 262 LEU B C 1
ATOM 4595 O O . LEU B 1 267 ? 30.618 20.708 34.097 1.00 26.01 262 LEU B O 1
ATOM 4604 N N . HIS B 1 268 ? 32.202 19.321 34.907 1.00 26.10 263 HIS B N 1
ATOM 4605 C CA . HIS B 1 268 ? 33.111 20.400 35.278 1.00 25.00 263 HIS B CA 1
ATOM 4606 C C . HIS B 1 268 ? 33.465 21.275 34.080 1.00 27.10 26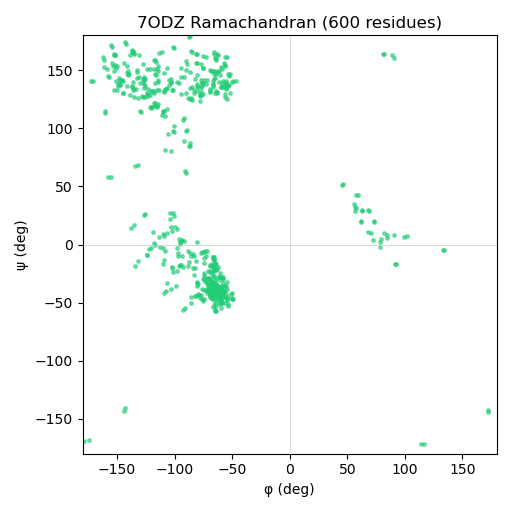3 HIS B C 1
ATOM 4607 O O . HIS B 1 268 ? 33.608 22.497 34.219 1.00 27.44 263 HIS B O 1
ATOM 4614 N N . ASN B 1 269 ? 33.601 20.676 32.890 1.00 26.38 264 ASN B N 1
ATOM 4615 C CA . ASN B 1 269 ? 33.927 21.464 31.700 1.00 25.50 264 ASN B CA 1
ATOM 4616 C C . ASN B 1 269 ? 32.861 22.516 31.429 1.00 26.89 264 ASN B C 1
ATOM 4617 O O . ASN B 1 269 ? 33.169 23.637 31.008 1.00 27.94 264 ASN B O 1
ATOM 4622 N N . ILE B 1 270 ? 31.599 22.173 31.664 1.00 22.50 265 ILE B N 1
ATOM 4623 C CA . ILE B 1 270 ? 30.520 23.130 31.479 1.00 20.29 265 ILE B CA 1
ATOM 4624 C C . ILE B 1 270 ? 30.459 24.094 32.656 1.00 23.52 265 ILE B C 1
ATOM 4625 O O . ILE B 1 270 ? 30.337 25.312 32.482 1.00 23.71 265 ILE B O 1
ATOM 4630 N N . GLU B 1 271 ? 30.532 23.562 33.873 1.00 24.25 266 GLU B N 1
ATOM 4631 C CA . GLU B 1 271 ? 30.321 24.404 35.047 1.00 24.53 266 GLU B CA 1
ATOM 4632 C C . GLU B 1 271 ? 31.396 25.485 35.168 1.00 24.51 266 GLU B C 1
ATOM 4633 O O . GLU B 1 271 ? 31.104 26.614 35.586 1.00 26.08 266 GLU B O 1
ATOM 4639 N N . LYS B 1 272 ? 32.641 25.171 34.797 1.00 24.75 267 LYS B N 1
ATOM 4640 C CA . LYS B 1 272 ? 33.703 26.175 34.877 1.00 23.62 267 LYS B CA 1
ATOM 4641 C C . LYS B 1 272 ? 33.438 27.334 33.921 1.00 24.74 267 LYS B C 1
ATOM 4642 O O . LYS B 1 272 ? 33.737 28.494 34.236 1.00 27.02 267 LYS B O 1
ATOM 4648 N N . GLN B 1 273 ? 32.883 27.039 32.744 1.00 24.44 268 GLN B N 1
ATOM 4649 C CA . GLN B 1 273 ? 32.520 28.104 31.818 1.00 23.13 268 GLN B CA 1
ATOM 4650 C C . GLN B 1 273 ? 31.378 28.943 32.374 1.00 25.92 268 GLN B C 1
ATOM 4651 O O . GLN B 1 273 ? 31.362 30.168 32.203 1.00 23.87 268 GLN B O 1
ATOM 4657 N N . LEU B 1 274 ? 30.426 28.305 33.062 1.00 23.42 269 LEU B N 1
ATOM 4658 C CA . LEU B 1 274 ? 29.351 29.063 33.693 1.00 24.31 269 LEU B CA 1
ATOM 4659 C C . LEU B 1 274 ? 29.890 29.952 34.808 1.00 23.35 269 LEU B C 1
ATOM 4660 O O . LEU B 1 274 ? 29.472 31.108 34.948 1.00 24.73 269 LEU B O 1
ATOM 4665 N N . GLN B 1 275 ? 30.809 29.430 35.620 1.00 22.46 270 GLN B N 1
ATOM 4666 C CA . GLN B 1 275 ? 31.436 30.264 36.639 1.00 24.12 270 GLN B CA 1
ATOM 4667 C C . GLN B 1 275 ? 32.156 31.440 35.997 1.00 28.35 270 GLN B C 1
ATOM 4668 O O . GLN B 1 275 ? 32.099 32.566 36.505 1.00 26.64 270 GLN B O 1
ATOM 4674 N N . SER B 1 276 ? 32.804 31.201 34.856 1.00 25.10 271 SER B N 1
ATOM 4675 C CA . SER B 1 276 ? 33.512 32.274 34.165 1.00 25.72 271 SER B CA 1
ATOM 4676 C C . SER B 1 276 ? 32.542 33.341 33.658 1.00 23.04 271 SER B C 1
ATOM 4677 O O . SER B 1 276 ? 32.713 34.535 33.948 1.00 25.37 271 SER B O 1
ATOM 4680 N N . MET B 1 277 ? 31.509 32.921 32.920 1.00 23.16 272 MET B N 1
ATOM 4681 C CA . MET B 1 277 ? 30.562 33.860 32.309 1.00 20.79 272 MET B CA 1
ATOM 4682 C C . MET B 1 277 ? 29.792 34.658 33.352 1.00 24.94 272 MET B C 1
ATOM 4683 O O . MET B 1 277 ? 29.475 35.836 33.133 1.00 24.45 272 MET B O 1
ATOM 4688 N N . PHE B 1 278 ? 29.442 34.031 34.476 1.00 23.89 273 PHE B N 1
ATOM 4689 C CA . PHE B 1 278 ? 28.534 34.654 35.427 1.00 23.61 273 PHE B CA 1
ATOM 4690 C C . PHE B 1 278 ? 29.255 35.202 36.659 1.00 27.70 273 PHE B C 1
ATOM 4691 O O . PHE B 1 278 ? 28.628 35.390 37.708 1.00 33.05 273 PHE B O 1
ATOM 4699 N N . GLY B 1 279 ? 30.558 35.468 36.551 1.00 26.29 274 GLY B N 1
ATOM 4700 C CA . GLY B 1 279 ? 31.259 36.295 37.517 1.00 29.70 274 GLY B CA 1
ATOM 4701 C C . GLY B 1 279 ? 31.879 35.593 38.706 1.00 32.71 274 GLY B C 1
ATOM 4702 O O . GLY B 1 279 ? 32.363 36.274 39.619 1.00 33.08 274 GLY B O 1
ATOM 4703 N N . GLN B 1 280 ? 31.903 34.261 38.726 1.00 33.17 275 GLN B N 1
ATOM 4704 C CA . GLN B 1 280 ? 32.396 33.540 39.892 1.00 34.21 275 GLN B CA 1
ATOM 4705 C C . GLN B 1 280 ? 33.894 33.289 39.875 1.00 34.78 275 GLN B C 1
ATOM 4706 O O . GLN B 1 280 ? 34.463 32.987 40.928 1.00 39.08 275 GLN B O 1
ATOM 4712 N N . LEU B 1 281 ? 34.547 33.385 38.718 1.00 35.95 276 LEU B N 1
ATOM 4713 C CA . LEU B 1 281 ? 35.985 33.136 38.684 1.00 40.19 276 LEU B CA 1
ATOM 4714 C C . LEU B 1 281 ? 36.786 34.388 39.013 1.00 42.76 276 LEU B C 1
ATOM 4715 O O . LEU B 1 281 ? 37.746 34.325 39.791 1.00 45.60 276 LEU B O 1
ATOM 4720 N N . ASP B 1 282 ? 36.417 35.532 38.435 1.00 38.36 277 ASP B N 1
ATOM 4721 C CA . ASP B 1 282 ? 37.191 36.746 38.664 1.00 40.42 277 ASP B CA 1
ATOM 4722 C C . ASP B 1 282 ? 36.311 37.962 38.939 1.00 39.16 277 ASP B C 1
ATOM 4723 O O . ASP B 1 282 ? 36.796 39.096 38.851 1.00 41.90 277 ASP B O 1
ATOM 4728 N N . GLY B 1 283 ? 35.041 37.761 39.276 1.00 33.84 278 GLY B N 1
ATOM 4729 C CA . GLY B 1 283 ? 34.142 38.860 39.551 1.00 36.60 278 GLY B CA 1
ATOM 4730 C C . GLY B 1 283 ? 33.597 39.563 38.330 1.00 39.22 278 GLY B C 1
ATOM 4731 O O . GLY B 1 283 ? 32.784 40.486 38.478 1.00 40.86 278 GLY B O 1
ATOM 4732 N N . LYS B 1 284 ? 34.009 39.163 37.133 1.00 34.98 279 LYS B N 1
ATOM 4733 C CA . LYS B 1 284 ? 33.600 39.817 35.902 1.00 31.87 279 LYS B CA 1
ATOM 4734 C C . LYS B 1 284 ? 32.648 38.932 35.113 1.00 32.49 279 LYS B C 1
ATOM 4735 O O . LYS B 1 284 ? 32.747 37.701 35.136 1.00 29.12 279 LYS B O 1
ATOM 4741 N N . HIS B 1 285 ? 31.733 39.579 34.400 1.00 31.19 280 HIS B N 1
ATOM 4742 C CA . HIS B 1 285 ? 30.701 38.894 33.642 1.00 28.11 280 HIS B CA 1
ATOM 4743 C C . HIS B 1 285 ? 30.982 38.964 32.148 1.00 24.99 280 HIS B C 1
ATOM 4744 O O . HIS B 1 285 ? 31.611 39.906 31.655 1.00 28.67 280 HIS B O 1
ATOM 4751 N N . ASP B 1 286 ? 30.489 37.951 31.444 1.00 23.46 281 ASP B N 1
ATOM 4752 C CA . ASP B 1 286 ? 30.481 37.927 29.987 1.00 25.55 281 ASP B CA 1
ATOM 4753 C C . ASP B 1 286 ? 29.758 39.151 29.431 1.00 27.69 281 ASP B C 1
ATOM 4754 O O . ASP B 1 286 ? 28.620 39.441 29.818 1.00 26.26 281 ASP B O 1
ATOM 4759 N N . LEU B 1 287 ? 30.410 39.853 28.495 1.00 25.61 282 LEU B N 1
ATOM 4760 C CA . LEU B 1 287 ? 29.776 41.005 27.849 1.00 25.19 282 LEU B CA 1
ATOM 4761 C C . LEU B 1 287 ? 28.483 40.628 27.133 1.00 23.07 282 LEU B C 1
ATOM 4762 O O . LEU B 1 287 ? 27.591 41.473 26.982 1.00 25.38 282 LEU B O 1
ATOM 4767 N N . LEU B 1 288 ? 28.369 39.386 26.658 1.00 21.55 283 LEU B N 1
ATOM 4768 C CA . LEU B 1 288 ? 27.164 38.976 25.949 1.00 21.23 283 LEU B CA 1
ATOM 4769 C C . LEU B 1 288 ? 25.934 39.106 26.829 1.00 23.36 283 LEU B C 1
ATOM 4770 O O . LEU B 1 288 ? 24.825 39.316 26.319 1.00 22.72 283 LEU B O 1
ATOM 4775 N N . LEU B 1 289 ? 26.109 38.990 28.148 1.00 22.19 284 LEU B N 1
ATOM 4776 C CA . LEU B 1 289 ? 24.965 39.020 29.054 1.00 22.64 284 LEU B CA 1
ATOM 4777 C C . LEU B 1 289 ? 24.346 40.407 29.187 1.00 22.32 284 LEU B C 1
ATOM 4778 O O . LEU B 1 289 ? 23.314 40.549 29.852 1.00 26.31 284 LEU B O 1
ATOM 4783 N N . LYS B 1 290 ? 24.937 41.438 28.591 1.00 21.76 285 LYS B N 1
ATOM 4784 C CA . LYS B 1 290 ? 24.243 42.713 28.498 1.00 21.42 285 LYS B CA 1
ATOM 4785 C C . LYS B 1 290 ? 23.132 42.678 27.457 1.00 24.17 285 LYS B C 1
ATOM 4786 O O . LYS B 1 290 ? 22.277 43.568 27.458 1.00 27.18 285 LYS B O 1
ATOM 4792 N N . TYR B 1 291 ? 23.128 41.679 26.574 1.00 21.54 286 TYR B N 1
ATOM 4793 C CA . TYR B 1 291 ? 22.212 41.648 25.441 1.00 21.19 286 TYR B CA 1
ATOM 4794 C C . TYR B 1 291 ? 21.296 40.439 25.403 1.00 22.35 286 TYR B C 1
ATOM 4795 O O . TYR B 1 291 ? 20.481 40.335 24.484 1.00 22.43 286 TYR B O 1
ATOM 4804 N N . THR B 1 292 ? 21.439 39.506 26.333 1.00 19.72 287 THR B N 1
ATOM 4805 C CA . THR B 1 292 ? 20.654 38.280 26.329 1.00 18.64 287 THR B CA 1
ATOM 4806 C C . THR B 1 292 ? 20.565 37.794 27.765 1.00 22.55 287 THR B C 1
ATOM 4807 O O . THR B 1 292 ? 21.431 38.097 28.591 1.00 24.93 287 THR B O 1
ATOM 4811 N N . THR B 1 293 ? 19.499 37.057 28.068 1.00 21.16 288 THR B N 1
ATOM 4812 C CA . THR B 1 293 ? 19.191 36.675 29.436 1.00 21.49 288 THR B CA 1
ATOM 4813 C C . THR B 1 293 ? 18.803 35.207 29.475 1.00 20.13 288 THR B C 1
ATOM 4814 O O . THR B 1 293 ? 17.890 34.798 28.744 1.00 21.11 288 THR B O 1
ATOM 4818 N N . PRO B 1 294 ? 19.428 34.386 30.316 1.00 19.73 289 PRO B N 1
ATOM 4819 C CA . PRO B 1 294 ? 18.961 33.001 30.451 1.00 20.26 289 PRO B CA 1
ATOM 4820 C C . PRO B 1 294 ? 17.703 32.949 31.306 1.00 20.90 289 PRO B C 1
ATOM 4821 O O . PRO B 1 294 ? 17.606 33.603 32.347 1.00 22.14 289 PRO B O 1
ATOM 4825 N N . VAL B 1 295 ? 16.719 32.166 30.850 1.00 20.11 290 VAL B N 1
ATOM 4826 C CA . VAL B 1 295 ? 15.425 32.089 31.518 1.00 18.89 290 VAL B CA 1
ATOM 4827 C C . VAL B 1 295 ? 15.038 30.673 31.918 1.00 20.24 290 VAL B C 1
ATOM 4828 O O . VAL B 1 295 ? 14.043 30.504 32.646 1.00 22.47 290 VAL B O 1
ATOM 4832 N N . THR B 1 296 ? 15.782 29.660 31.481 1.00 19.63 291 THR B N 1
ATOM 4833 C CA . THR B 1 296 ? 15.664 28.291 31.968 1.00 19.77 291 THR B CA 1
ATOM 4834 C C . THR B 1 296 ? 17.073 27.754 32.170 1.00 19.09 291 THR B C 1
ATOM 4835 O O . THR B 1 296 ? 18.055 28.352 31.723 1.00 22.19 291 THR B O 1
ATOM 4839 N N . GLY B 1 297 ? 17.173 26.624 32.857 1.00 20.14 292 GLY B N 1
ATOM 4840 C CA . GLY B 1 297 ? 18.459 25.957 32.979 1.00 21.05 292 GLY B CA 1
ATOM 4841 C C . GLY B 1 297 ? 18.327 24.605 33.647 1.00 20.04 292 GLY B C 1
ATOM 4842 O O . GLY B 1 297 ? 17.552 24.470 34.598 1.00 22.05 292 GLY B O 1
ATOM 4843 N N . SER B 1 298 ? 19.079 23.605 33.179 1.00 21.34 293 SER B N 1
ATOM 4844 C CA . SER B 1 298 ? 19.005 22.266 33.754 1.00 20.40 293 SER B CA 1
ATOM 4845 C C . SER B 1 298 ? 20.286 21.504 33.458 1.00 21.62 293 SER B C 1
ATOM 4846 O O . SER B 1 298 ? 20.856 21.643 32.372 1.00 20.48 293 SER B O 1
ATOM 4849 N N . PHE B 1 299 ? 20.717 20.680 34.420 1.00 20.00 294 PHE B N 1
ATOM 4850 C CA . PHE B 1 299 ? 21.774 19.695 34.215 1.00 21.27 294 PHE B CA 1
ATOM 4851 C C . PHE B 1 299 ? 21.155 18.310 34.080 1.00 19.94 294 PHE B C 1
ATOM 4852 O O . PHE B 1 299 ? 20.257 17.955 34.849 1.00 21.26 294 PHE B O 1
ATOM 4860 N N . TYR B 1 300 ? 21.683 17.503 33.156 1.00 19.30 295 TYR B N 1
ATOM 4861 C CA . TYR B 1 300 ? 21.227 16.121 33.014 1.00 20.69 295 TYR B CA 1
ATOM 4862 C C . TYR B 1 300 ? 22.401 15.210 32.694 1.00 20.93 295 TYR B C 1
ATOM 4863 O O . TYR B 1 300 ? 23.523 15.658 32.459 1.00 20.90 295 TYR B O 1
ATOM 4872 N N . PHE B 1 301 ? 22.126 13.903 32.687 1.00 22.23 296 PHE B N 1
ATOM 4873 C CA . PHE B 1 301 ? 23.053 12.930 32.127 1.00 19.38 296 PHE B CA 1
ATOM 4874 C C . PHE B 1 301 ? 22.312 12.097 31.095 1.00 20.50 296 PHE B C 1
ATOM 4875 O O . PHE B 1 301 ? 21.240 11.547 31.380 1.00 23.02 296 PHE B O 1
ATOM 4883 N N . ALA B 1 302 ? 22.873 12.035 29.889 1.00 19.68 297 ALA B N 1
ATOM 4884 C CA . ALA B 1 302 ? 22.368 11.162 28.843 1.00 21.24 297 ALA B CA 1
ATOM 4885 C C . ALA B 1 302 ? 23.110 9.837 28.941 1.00 21.66 297 ALA B C 1
ATOM 4886 O O . ALA B 1 302 ? 24.306 9.793 28.627 1.00 2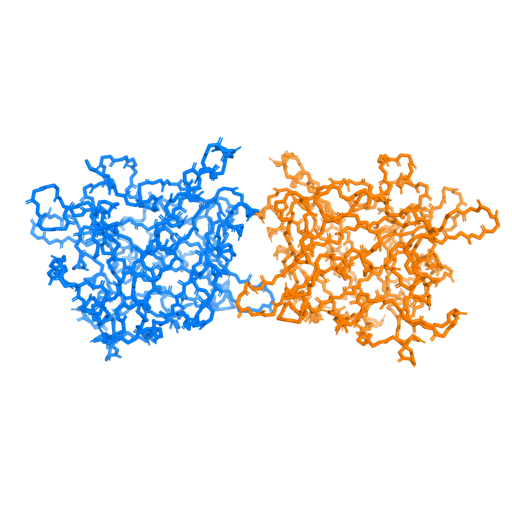2.60 297 ALA B O 1
ATOM 4888 N N . PRO B 1 303 ? 22.473 8.754 29.370 1.00 20.21 298 PRO B N 1
ATOM 4889 C CA . PRO B 1 303 ? 23.202 7.487 29.465 1.00 21.56 298 PRO B CA 1
ATOM 4890 C C . PRO B 1 303 ? 23.626 7.004 28.088 1.00 20.92 298 PRO B C 1
ATOM 4891 O O . PRO B 1 303 ? 23.081 7.408 27.057 1.00 22.50 298 PRO B O 1
ATOM 4895 N N . SER B 1 304 ? 24.615 6.115 28.078 1.00 22.38 299 SER B N 1
ATOM 4896 C CA . SER B 1 304 ? 24.882 5.328 26.886 1.00 23.79 299 SER B CA 1
ATOM 4897 C C . SER B 1 304 ? 23.612 4.602 26.462 1.00 23.62 299 SER B C 1
ATOM 4898 O O . SER B 1 304 ? 22.675 4.426 27.248 1.00 24.07 299 SER B O 1
ATOM 4901 N N . LYS B 1 305 ? 23.587 4.162 25.202 1.00 24.82 300 LYS B N 1
ATOM 4902 C CA . LYS B 1 305 ? 22.410 3.435 24.734 1.00 27.96 300 LYS B CA 1
ATOM 4903 C C . LYS B 1 305 ? 22.180 2.179 25.565 1.00 29.61 300 LYS B C 1
ATOM 4904 O O . LYS B 1 305 ? 21.036 1.848 25.900 1.00 31.48 300 LYS B O 1
ATOM 4910 N N . LYS B 1 306 ? 23.259 1.474 25.921 1.00 27.98 301 LYS B N 1
ATOM 4911 C CA . LYS B 1 306 ? 23.129 0.290 26.762 1.00 33.21 301 LYS B CA 1
ATOM 4912 C C . LYS B 1 306 ? 22.526 0.635 28.117 1.00 32.16 301 LYS B C 1
ATOM 4913 O O . LYS B 1 306 ? 21.577 -0.018 28.568 1.00 31.24 301 LYS B O 1
ATOM 4919 N N . GLU B 1 307 ? 23.071 1.650 28.792 1.00 27.92 302 GLU B N 1
ATOM 4920 C CA . GLU B 1 307 ? 22.578 1.964 30.128 1.00 29.12 302 GLU B CA 1
ATOM 4921 C C . GLU B 1 307 ? 21.170 2.548 30.078 1.00 29.36 302 GLU B C 1
ATOM 4922 O O . GLU B 1 307 ? 20.381 2.314 30.999 1.00 30.41 302 GLU B O 1
ATOM 4928 N N . LEU B 1 308 ? 20.827 3.263 28.999 1.00 24.87 303 LEU B N 1
ATOM 4929 C CA . LEU B 1 308 ? 19.466 3.774 28.847 1.00 25.00 303 LEU B CA 1
ATOM 4930 C C . LEU B 1 308 ? 18.448 2.645 28.884 1.00 27.67 303 LEU B C 1
ATOM 4931 O O . LEU B 1 308 ? 17.391 2.768 29.520 1.00 29.32 303 LEU B O 1
ATOM 4936 N N . LEU B 1 309 ? 18.752 1.530 28.218 1.00 27.81 304 LEU B N 1
ATOM 4937 C CA . LEU B 1 309 ? 17.819 0.420 28.117 1.00 28.66 304 LEU B CA 1
ATOM 4938 C C . LEU B 1 309 ? 17.913 -0.543 29.292 1.00 30.90 304 LEU B C 1
ATOM 4939 O O . LEU B 1 309 ? 17.073 -1.438 29.407 1.00 34.78 304 LEU B O 1
ATOM 4944 N N . GLU B 1 310 ? 18.896 -0.365 30.176 1.00 33.75 305 GLU B N 1
ATOM 4945 C CA . GLU B 1 310 ? 19.070 -1.225 31.336 1.00 35.34 305 GLU B CA 1
ATOM 4946 C C . GLU B 1 310 ? 18.736 -0.524 32.650 1.00 35.85 305 GLU B C 1
ATOM 4947 O O . GLU B 1 310 ? 18.970 -1.098 33.719 1.00 41.61 305 GLU B O 1
ATOM 4953 N N . LEU B 1 311 ? 18.191 0.689 32.598 1.00 38.09 306 LEU B N 1
ATOM 4954 C CA . LEU B 1 311 ? 17.767 1.401 33.805 1.00 42.02 306 LEU B CA 1
ATOM 4955 C C . LEU B 1 311 ? 16.909 0.535 34.731 1.00 47.48 306 LEU B C 1
ATOM 4956 O O . LEU B 1 311 ? 16.007 -0.175 34.283 1.00 50.47 306 LEU B O 1
#

Nearest PDB structures (foldseek):
  8ohy-assembly1_A-2  TM=1.002E+00  e=7.193E-66  Dictyostelium discoideum AX4
  5vj0-assembly2_C  TM=9.653E-01  e=4.802E-40  [Enterobacter] lignolyticus
  6fl2-assembly1_A  TM=9.676E-01  e=1.676E-39  Klebsiella pneumoniae
  6rpd-assembly1_B  TM=9.591E-01  e=4.611E-39  Klebsiella pneumoniae
  6fiy-assembly1_A  TM=9.674E-01  e=1.609E-38  Klebsiella pneumoniae

Sequence (614 aa):
SMAQSTVLPMHCLYGIFLEGNLKIQKNDQEGLKKFKDNIKKFTLELDEIDKISPQSRIGGAICFSSDIWDTVTKKISKPKELKSVNTLSSYMPGTSQRDILIHIISDRMDTCFKLAQDTMRNFGEDQLDIKQEIHGFRRVEERDLTDFIDGTENPDGDELRTQYGLVAAGQPNEFGSSYVFTQRYVHNLKKWYPEPLSVQQDTVGRTKKDSIEIPRDKRPITSHVSRTDLSENGKDLKIVRQSLPYGQITGEKGLMFIAYACSLLHNIEKQLQSMFGQLDGKHDLLLKYTTPVTGSFYFAPSKKELLELSMAQSTVLPMHCLYGIFLEGNLKIIQKNDQEGLKKFKDNIKKFTLELDEIDKISPQSRIGGAICFSSDIWDTVTKKISKPKELKSVNTLSSYMPGTSQRDILIHIISDRMDTTCFKLAQDTMRNFGEDQLDIKQEIHGFRRVEERDLTDFIDGTENPDGDELRTQYGLVAAGQPNEFGSSYVFTQRYVHNLKKWYPEPLSVQQDTVGRTKKDSIEIPRDKRPITSHVSRTDLSENGKDLKIVRQSLPYGQITGEKGLMFIAYACSLLHNIEKQLQSMFGQLDGKHDLLLKYTTPVTGSFYFAPSKKELLEL

B-factor: mean 29.58, std 13.68, range [13.78, 105.24]

Foldseek 3Di:
DAFFFPQFDDDFFKKKKWFFAWLDFLPRVVLLVLVLVLLVVLVVVQVVCCVVCVQFSKTKFKWFAPVCVSSNDPPADDPPFGDKPVVVVVQAPAEDATGMMMMMTTNDVVSNVVSVVVSCVSCDPNTTDTDDIFMFGADPQSAWPLQARPCPPADHHDPVSLVWFFADPPDRLGNKWKKKKWDKWFQVVVRVVDDQVLSCLLAQAHRPPRHGNDPVPHDCLRLCNLQQDDDPPHTLHWHWDKGKGDDPPDTIGITTMIIGNHVCSVVSSVCSQRCNPPNDHRSCCVTMGTNYMYITMGGGPVVSSVD/DFFFQPQFDDDFFKKKKWFFAFLDDQPCPVLLVLVLVLLVVLVVVQVVCCVVCVQFSKTKFKWFAPVCVNSNDPPADDDPQGDKPVVVVVQAPQEDAHGMMMMMTTNDVVSNVVSVVVSCVSCDCNTTDTDDIFMFGADPQRAWPLQAHPCPPADHHRVVSLVWFFADPPDRLGNKWKKKKWDKWFQVVVSVVDDQVLSCLQAQAHNPPRHGNPPVPHDCLHLCNLQQDDDPNHTLHWHWDKGKGDDPPDTIGITTMTIGNHVCSVVSSVCSQRQNPPNDHRSSCVGMGTNYMYITMGGGPVVSSVD

InterPro domains:
  IPR006314 Dyp-type peroxidase [PS51404] (1-306)
  IPR006314 Dyp-type peroxidase [PTHR30521] (1-305)
  IPR006314 Dyp-type peroxidase [TIGR01413] (3-302)
  IPR011008 Dimeric alpha-beta barrel [SSF54909] (2-302)
  IPR048327 Dyp-type peroxidase, N-terminal domain [PF04261] (3-137)
  IPR048328 Dyp-type peroxidase, C-terminal domain [PF20628] (140-301)

Organism: Dictyostelium discoideum (NCBI:txid44689)